Protein AF-0000000069114356 (afdb_homodimer)

Radius of gyration: 27.96 Å; Cα contacts (8 Å, |Δi|>4): 1238; chains: 2; bounding box: 83×77×118 Å

Nearest PDB structures (foldseek):
  6ns7-assembly1_A  TM=8.466E-01  e=5.316E-19  Mus musculus
  6kmt-assembly4_D  TM=8.496E-01  e=3.481E-18  Mus musculus
  6ns7-assembly3_C  TM=8.625E-01  e=9.482E-18  Mus musculus
  6nry-assembly1_A  TM=8.271E-01  e=1.470E-17  Homo sapiens
  7wr1-assembly1_A  TM=8.437E-01  e=2.750E-17  Homo sapiens

Secondary structure (DSSP, 8-state):
--------------------HHHHHHHHHHHHHTTB-----SS-EEEEEEE----SSSPPP-TTHHHHHHHHHHHHHHTTEEEEEEES--HHHHHHHHHHHHT-THHHHSS-EEEEEES-EEETTEEE-TTS-EEEIIIIIGGGGSTTT-GGGTT--EEEEEES------SS--------S----S-SSB-S----THHHHHHHHTSSEEEEESS-TT---BEETTTEEHHHHHHHHHHHHHTTTS-HHHHHHHHHHHHHH-----SSS----------EE---SB--SS---SS---------/--------------------HHHHHHHHHHHHHTTB-----SS-EEEEEEE----SSSPPP-TTHHHHHHHHHHHHHHTTEEEEEEES--HHHHHHHHHHHHT-THHHHSSEEEEEEES-EEETTEEE-TTS-EEEIIIIIGGGGSTTT-GGGTT--EEEEEES------SS--------S------SSB-S---STHHHHHHHHTSSEEEEESS-TT-PPBEETTTEEHHHHHHHHHHHHHTTTS-HHHHHHHHHHHHHH-----SSS----------EE---SB--SS----S---------

Foldseek 3Di:
DPPPPDPPDPPPPPPPCPPCPVVVVVCCVVVQVVQEFDQPFAQREEEEEEAEAAADPPPHGQFQSVLLRVLVQVLSVVLRYHYHYHYQFAPVRVLVVLLVVLPDCVLLRHQEYEYEYHAEADAAQWGGGSHRDTDNCVPRRLQSNFCVNRVSCQPGAYEYHYEYFHAAPPVDDPPPPPCPPPPPPPCVVVPDDPDDPVVVSVVSRAANYKYKFFADHHGGFDADNHNGGLLSVLLSVLCVVPLAPAFDVVSLVVSQVRQQPDFPPDPDDDDGPRGGMDMDHNYRHTYRSNHPPPPDPPPPPPDD/DPPPPPPPDPPPPPPPPPPPPVVVVVCCVVVQVVQEFDQPFQQREEEEEEAEAAADPVPHGQFQSVLLRVLVQVLSVVLRYHYHYHYQFAPVRVLVVLLVVLPDCVLLRHQEYEYEYHAEADAAQWGGGSHRDTDRCVPRRLQSNFCVNRVSCQVGAYEYHYEYFHAAPPVDDPPPPPPPPPPPPPCVVPPDDDDDPVVVSVVSRAANYKYKFFADHHGGFDADNHNGGLLSVLLSVLCVVPLAPAFDVVSLVVSQVRQQPDFPPDPDDDDGPRGGMDMDHRYRHTYRSRHNPPPDPPPPPPDD

Structure (mmCIF, N/CA/C/O backbone):
data_AF-0000000069114356-model_v1
#
loop_
_entity.id
_entity.type
_entity.pdbx_description
1 polymer 'Uncharacterized protein'
#
loop_
_atom_site.group_PDB
_atom_site.id
_atom_site.type_symbol
_atom_site.label_atom_id
_atom_site.label_alt_id
_atom_site.label_comp_id
_atom_site.label_asym_id
_atom_site.label_entity_id
_atom_site.label_seq_id
_atom_site.pdbx_PDB_ins_code
_atom_site.Cartn_x
_atom_site.Cartn_y
_atom_site.Cartn_z
_atom_site.occupancy
_atom_site.B_iso_or_equiv
_atom_site.auth_seq_id
_atom_site.auth_comp_id
_atom_site.auth_asym_id
_atom_site.auth_atom_id
_atom_site.pdbx_PDB_model_num
ATOM 1 N N . ARG A 1 1 ? 3.215 -4.441 87.75 1 21.94 1 ARG A N 1
ATOM 2 C CA . ARG A 1 1 ? 2.262 -5.109 86.875 1 21.94 1 ARG A CA 1
ATOM 3 C C . ARG A 1 1 ? 2.662 -4.945 85.438 1 21.94 1 ARG A C 1
ATOM 5 O O . ARG A 1 1 ? 2.629 -3.836 84.875 1 21.94 1 ARG A O 1
ATOM 12 N N . GLU A 1 2 ? 3.693 -5.637 85.062 1 24.58 2 GLU A N 1
ATOM 13 C CA . GLU A 1 2 ? 4.57 -5.609 83.875 1 24.58 2 GLU A CA 1
ATOM 14 C C . GLU A 1 2 ? 3.832 -6.074 82.625 1 24.58 2 GLU A C 1
ATOM 16 O O . GLU A 1 2 ? 3.361 -7.211 82.562 1 24.58 2 GLU A O 1
ATOM 21 N N . THR A 1 3 ? 2.949 -5.203 82.125 1 28.52 3 THR A N 1
ATOM 22 C CA . THR A 1 3 ? 2.004 -5.469 81.062 1 28.52 3 THR A CA 1
ATOM 23 C C . THR A 1 3 ? 2.729 -5.988 79.812 1 28.52 3 THR A C 1
ATOM 25 O O . THR A 1 3 ? 3.549 -5.281 79.25 1 28.52 3 THR A O 1
ATOM 28 N N . SER A 1 4 ? 3.049 -7.219 79.875 1 27.45 4 SER A N 1
ATOM 29 C CA . SER A 1 4 ? 3.748 -7.988 78.875 1 27.45 4 SER A CA 1
ATOM 30 C C . SER A 1 4 ? 3.004 -7.945 77.5 1 27.45 4 SER A C 1
ATOM 32 O O . SER A 1 4 ? 1.828 -8.305 77.438 1 27.45 4 SER A O 1
ATOM 34 N N . TYR A 1 5 ? 3.178 -6.859 76.812 1 30.27 5 TYR A N 1
ATOM 35 C CA . TYR A 1 5 ? 2.465 -6.688 75.562 1 30.27 5 TYR A CA 1
ATOM 36 C C . TYR A 1 5 ? 2.67 -7.891 74.625 1 30.27 5 TYR A C 1
ATOM 38 O O . TYR A 1 5 ? 3.773 -8.43 74.562 1 30.27 5 TYR A O 1
ATOM 46 N N . PRO A 1 6 ? 1.612 -8.648 74.438 1 27.78 6 PRO A N 1
ATOM 47 C CA . PRO A 1 6 ? 1.66 -9.891 73.688 1 27.78 6 PRO A CA 1
ATOM 48 C C . PRO A 1 6 ? 2.303 -9.719 72.312 1 27.78 6 PRO A C 1
ATOM 50 O O . PRO A 1 6 ? 2.252 -8.625 71.75 1 27.78 6 PRO A O 1
ATOM 53 N N . VAL A 1 7 ? 3.381 -10.43 72.062 1 27.83 7 VAL A N 1
ATOM 54 C CA . VAL A 1 7 ? 4.215 -10.602 70.938 1 27.83 7 VAL A CA 1
ATOM 55 C C . VAL A 1 7 ? 3.35 -11.031 69.75 1 27.83 7 VAL A C 1
ATOM 57 O O . VAL A 1 7 ? 2.742 -12.102 69.75 1 27.83 7 VAL A O 1
ATOM 60 N N . GLN A 1 8 ? 2.385 -10.219 69.375 1 25.33 8 GLN A N 1
ATOM 61 C CA . GLN A 1 8 ? 1.584 -10.758 68.25 1 25.33 8 GLN A CA 1
ATOM 62 C C . GLN A 1 8 ? 2.471 -11.242 67.125 1 25.33 8 GLN A C 1
ATOM 64 O O . GLN A 1 8 ? 3.443 -10.578 66.75 1 25.33 8 GLN A O 1
ATOM 69 N N . SER A 1 9 ? 2.529 -12.523 66.938 1 26.41 9 SER A N 1
ATOM 70 C CA . SER A 1 9 ? 3.281 -13.234 65.938 1 26.41 9 SER A CA 1
ATOM 71 C C . SER A 1 9 ? 2.986 -12.672 64.562 1 26.41 9 SER A C 1
ATOM 73 O O . SER A 1 9 ? 1.824 -12.469 64.188 1 26.41 9 SER A O 1
ATOM 75 N N . PRO A 1 10 ? 3.891 -11.898 64.062 1 26.88 10 PRO A N 1
ATOM 76 C CA . PRO A 1 10 ? 3.629 -11.281 62.75 1 26.88 10 PRO A CA 1
ATOM 77 C C . PRO A 1 10 ? 3.193 -12.289 61.688 1 26.88 10 PRO A C 1
ATOM 79 O O . PRO A 1 10 ? 3.777 -13.375 61.594 1 26.88 10 PRO A O 1
ATOM 82 N N . VAL A 1 11 ? 1.89 -12.555 61.594 1 26.8 11 VAL A N 1
ATOM 83 C CA . VAL A 1 11 ? 1.287 -13.383 60.562 1 26.8 11 VAL A CA 1
ATOM 84 C C . VAL A 1 11 ? 1.94 -13.086 59.219 1 26.8 11 VAL A C 1
ATOM 86 O O . VAL A 1 11 ? 1.923 -11.945 58.75 1 26.8 11 VAL A O 1
ATOM 89 N N . ASN A 1 12 ? 3.049 -13.711 58.969 1 24.38 12 ASN A N 1
ATOM 90 C CA . ASN A 1 12 ? 3.746 -13.719 57.688 1 24.38 12 ASN A CA 1
ATOM 91 C C . ASN A 1 12 ? 2.809 -14.094 56.531 1 24.38 12 ASN A C 1
ATOM 93 O O . ASN A 1 12 ? 2.596 -15.281 56.281 1 24.38 12 ASN A O 1
ATOM 97 N N . GLU A 1 13 ? 1.57 -13.617 56.5 1 24.41 13 GLU A N 1
ATOM 98 C CA . GLU A 1 13 ? 0.774 -14.023 55.344 1 24.41 13 GLU A CA 1
ATOM 99 C C . GLU A 1 13 ? 1.511 -13.742 54.031 1 24.41 13 GLU A C 1
ATOM 101 O O . GLU A 1 13 ? 1.805 -12.586 53.719 1 24.41 13 GLU A O 1
ATOM 106 N N . SER A 1 14 ? 2.363 -14.656 53.688 1 25.27 14 SER A N 1
ATOM 107 C CA . SER A 1 14 ? 2.924 -14.742 52.344 1 25.27 14 SER A CA 1
ATOM 108 C C . SER A 1 14 ? 1.834 -14.648 51.281 1 25.27 14 SER A C 1
ATOM 110 O O . SER A 1 14 ? 1.08 -15.602 51.062 1 25.27 14 SER A O 1
ATOM 112 N N . ARG A 1 15 ? 1.072 -13.578 51.188 1 23.86 15 ARG A N 1
ATOM 113 C CA . ARG A 1 15 ? 0.195 -13.453 50.031 1 23.86 15 ARG A CA 1
ATOM 114 C C . ARG A 1 15 ? 0.95 -13.742 48.719 1 23.86 15 ARG A C 1
ATOM 116 O O . ARG A 1 15 ? 1.909 -13.039 48.375 1 23.86 15 ARG A O 1
ATOM 123 N N . SER A 1 16 ? 1.073 -15.031 48.438 1 23.88 16 SER A N 1
ATOM 124 C CA . SER A 1 16 ? 1.504 -15.516 47.125 1 23.88 16 SER A CA 1
ATOM 125 C C . SER A 1 16 ? 0.777 -14.789 46 1 23.88 16 SER A C 1
ATOM 127 O O . SER A 1 16 ? -0.445 -14.891 45.875 1 23.88 16 SER A O 1
ATOM 129 N N . TYR A 1 17 ? 1.068 -13.586 45.75 1 23.66 17 TYR A N 1
ATOM 130 C CA . TYR A 1 17 ? 0.595 -12.891 44.562 1 23.66 17 TYR A CA 1
ATOM 131 C C . TYR A 1 17 ? 0.858 -13.711 43.312 1 23.66 17 TYR A C 1
ATOM 133 O O . TYR A 1 17 ? 1.981 -13.742 42.812 1 23.66 17 TYR A O 1
ATOM 141 N N . SER A 1 18 ? 0.394 -14.953 43.312 1 25.86 18 SER A N 1
ATOM 142 C CA . SER A 1 18 ? 0.299 -15.609 42.031 1 25.86 18 SER A CA 1
ATOM 143 C C . SER A 1 18 ? -0.449 -14.734 41.031 1 25.86 18 SER A C 1
ATOM 145 O O . SER A 1 18 ? -1.682 -14.719 41 1 25.86 18 SER A O 1
ATOM 147 N N . VAL A 1 19 ? -0.04 -13.531 40.844 1 27.42 19 VAL A N 1
ATOM 148 C CA . VAL A 1 19 ? -0.571 -12.719 39.75 1 27.42 19 VAL A CA 1
ATOM 149 C C . VAL A 1 19 ? -0.703 -13.578 38.5 1 27.42 19 VAL A C 1
ATOM 151 O O . VAL A 1 19 ? 0.243 -14.258 38.094 1 27.42 19 VAL A O 1
ATOM 154 N N . GLU A 1 20 ? -1.954 -13.898 38.188 1 28.09 20 GLU A N 1
ATOM 155 C CA . GLU A 1 20 ? -2.477 -14.578 37 1 28.09 20 GLU A CA 1
ATOM 156 C C . GLU A 1 20 ? -1.802 -14.07 35.719 1 28.09 20 GLU A C 1
ATOM 158 O O . GLU A 1 20 ? -2.26 -13.102 35.094 1 28.09 20 GLU A O 1
ATOM 163 N N . LEU A 1 21 ? -0.527 -14.023 35.625 1 28.98 21 LEU A N 1
ATOM 164 C CA . LEU A 1 21 ? 0.286 -13.969 34.406 1 28.98 21 LEU A CA 1
ATOM 165 C C . LEU A 1 21 ? -0.319 -14.836 33.312 1 28.98 21 LEU A C 1
ATOM 167 O O . LEU A 1 21 ? -0.118 -14.57 32.125 1 28.98 21 LEU A O 1
ATOM 171 N N . ASP A 1 22 ? -1.008 -15.859 33.688 1 32.91 22 ASP A N 1
ATOM 172 C CA . ASP A 1 22 ? -1.534 -16.812 32.719 1 32.91 22 ASP A CA 1
ATOM 173 C C . ASP A 1 22 ? -2.639 -16.172 31.859 1 32.91 22 ASP A C 1
ATOM 175 O O . ASP A 1 22 ? -2.73 -16.422 30.656 1 32.91 22 ASP A O 1
ATOM 179 N N . SER A 1 23 ? -3.514 -15.422 32.5 1 35.59 23 SER A N 1
ATOM 180 C CA . SER A 1 23 ? -4.656 -14.883 31.781 1 35.59 23 SER A CA 1
ATOM 181 C C . SER A 1 23 ? -4.234 -13.742 30.859 1 35.59 23 SER A C 1
ATOM 183 O O . SER A 1 23 ? -4.824 -13.555 29.781 1 35.59 23 SER A O 1
ATOM 185 N N . MET A 1 24 ? -3.324 -12.914 31.266 1 32.06 24 MET A N 1
ATOM 186 C CA . MET A 1 24 ? -2.863 -11.867 30.359 1 32.06 24 MET A CA 1
ATOM 187 C C . MET A 1 24 ? -2.094 -12.469 29.188 1 32.06 24 MET A C 1
ATOM 189 O O . MET A 1 24 ? -2.066 -11.891 28.094 1 32.06 24 MET A O 1
ATOM 193 N N . SER A 1 25 ? -1.3 -13.5 29.422 1 35.72 25 SER A N 1
ATOM 194 C CA . SER A 1 25 ? -0.622 -14.195 28.328 1 35.72 25 SER A CA 1
ATOM 195 C C . SER A 1 25 ? -1.622 -14.867 27.391 1 35.72 25 SER A C 1
ATOM 197 O O . SER A 1 25 ? -1.354 -15.023 26.203 1 35.72 25 SER A O 1
ATOM 199 N N . SER A 1 26 ? -2.66 -15.383 27.922 1 35.59 26 SER A N 1
ATOM 200 C CA . SER A 1 26 ? -3.664 -16.062 27.125 1 35.59 26 SER A CA 1
ATOM 201 C C . SER A 1 26 ? -4.469 -15.07 26.281 1 35.59 26 SER A C 1
ATOM 203 O O . SER A 1 26 ? -4.816 -15.359 25.141 1 35.59 26 SER A O 1
ATOM 205 N N . LYS A 1 27 ? -4.969 -14.047 26.859 1 33.59 27 LYS A N 1
ATOM 206 C CA . LYS A 1 27 ? -5.707 -13.055 26.078 1 33.59 27 LYS A CA 1
ATOM 207 C C . LYS A 1 27 ? -4.816 -12.422 25.016 1 33.59 27 LYS A C 1
ATOM 209 O O . LYS A 1 27 ? -5.273 -12.156 23.891 1 33.59 27 LYS A O 1
ATOM 214 N N . TYR A 1 28 ? -3.564 -12.102 25.359 1 37.62 28 TYR A N 1
ATOM 215 C CA . TYR A 1 28 ? -2.611 -11.672 24.344 1 37.62 28 TYR A CA 1
ATOM 216 C C . TYR A 1 28 ? -2.357 -12.781 23.328 1 37.62 28 TYR A C 1
ATOM 218 O O . TYR A 1 28 ? -2.176 -12.516 22.141 1 37.62 28 TYR A O 1
ATOM 226 N N . SER A 1 29 ? -2.365 -14.055 23.797 1 39.38 29 SER A N 1
ATOM 227 C CA . SER A 1 29 ? -2.172 -15.188 22.891 1 39.38 29 SER A CA 1
ATOM 228 C C . SER A 1 29 ? -3.385 -15.398 21.984 1 39.38 29 SER A C 1
ATOM 230 O O . SER A 1 29 ? -3.238 -15.609 20.781 1 39.38 29 SER A O 1
ATOM 232 N N . LEU A 1 30 ? -4.535 -15.461 22.516 1 38.94 30 LEU A N 1
ATOM 233 C CA . LEU A 1 30 ? -5.754 -15.703 21.75 1 38.94 30 LEU A CA 1
ATOM 234 C C . LEU A 1 30 ? -6.086 -14.508 20.859 1 38.94 30 LEU A C 1
ATOM 236 O O . LEU A 1 30 ? -6.531 -14.68 19.719 1 38.94 30 LEU A O 1
ATOM 240 N N . GLN A 1 31 ? -6.172 -13.289 21.375 1 41.69 31 GLN A N 1
ATOM 241 C CA . GLN A 1 31 ? -6.359 -12.078 20.594 1 41.69 31 GLN A CA 1
ATOM 242 C C . GLN A 1 31 ? -5.34 -11.992 19.453 1 41.69 31 GLN A C 1
ATOM 244 O O . GLN A 1 31 ? -5.656 -11.523 18.359 1 41.69 31 GLN A O 1
ATOM 249 N N . SER A 1 32 ? -4.117 -12.602 19.797 1 49.25 32 SER A N 1
ATOM 250 C CA . SER A 1 32 ? -2.994 -12.633 18.875 1 49.25 32 SER A CA 1
ATOM 251 C C . SER A 1 32 ? -3.262 -13.586 17.719 1 49.25 32 SER A C 1
ATOM 253 O O . SER A 1 32 ? -2.936 -13.289 16.562 1 49.25 32 SER A O 1
ATOM 255 N N . ILE A 1 33 ? -3.918 -14.781 18.094 1 44.41 33 ILE A N 1
ATOM 256 C CA . ILE A 1 33 ? -4.188 -15.766 17.047 1 44.41 33 ILE A CA 1
ATOM 257 C C . ILE A 1 33 ? -5.281 -15.242 16.109 1 44.41 33 ILE A C 1
ATOM 259 O O . ILE A 1 33 ? -5.215 -15.438 14.898 1 44.41 33 ILE A O 1
ATOM 263 N N . GLU A 1 34 ? -6.262 -14.547 16.656 1 54.34 34 GLU A N 1
ATOM 264 C CA . GLU A 1 34 ? -7.371 -14.039 15.867 1 54.34 34 GLU A CA 1
ATOM 265 C C . GLU A 1 34 ? -6.918 -12.914 14.945 1 54.34 34 GLU A C 1
ATOM 267 O O . GLU A 1 34 ? -7.578 -12.617 13.945 1 54.34 34 GLU A O 1
ATOM 272 N N . GLN A 1 35 ? -5.672 -12.664 15.031 1 80.38 35 GLN A N 1
ATOM 273 C CA . GLN A 1 35 ? -5.234 -11.508 14.258 1 80.38 35 GLN A CA 1
ATOM 274 C C . GLN A 1 35 ? -4.25 -11.906 13.164 1 80.38 35 GLN A C 1
ATOM 276 O O . GLN A 1 35 ? -3.562 -11.055 12.602 1 80.38 35 GLN A O 1
ATOM 281 N N . ARG A 1 36 ? -4.406 -13.453 12.969 1 90.5 36 ARG A N 1
ATOM 282 C CA . ARG A 1 36 ? -3.518 -13.922 11.906 1 90.5 36 ARG A CA 1
ATOM 283 C C . ARG A 1 36 ? -4.266 -14.805 10.914 1 90.5 36 ARG A C 1
ATOM 285 O O . ARG A 1 36 ? -5.223 -15.492 11.289 1 90.5 36 ARG A O 1
ATOM 292 N N . TYR A 1 37 ? -3.863 -14.836 9.695 1 95 37 TYR A N 1
ATOM 293 C CA . TYR A 1 37 ? -4.41 -15.75 8.703 1 95 37 TYR A CA 1
ATOM 294 C C . TYR A 1 37 ? -4.031 -17.188 9.023 1 95 37 TYR A C 1
ATOM 296 O O . TYR A 1 37 ? -2.93 -17.453 9.516 1 95 37 TYR A O 1
ATOM 304 N N . THR A 1 38 ? -4.977 -18.125 8.742 1 91.75 38 THR A N 1
ATOM 305 C CA . THR A 1 38 ? -4.676 -19.547 8.859 1 91.75 38 THR A CA 1
ATOM 306 C C . THR A 1 38 ? -3.715 -19.984 7.758 1 91.75 38 THR A C 1
ATOM 308 O O . THR A 1 38 ? -3.896 -19.641 6.59 1 91.75 38 THR A O 1
ATOM 311 N N . MET A 1 39 ? -2.672 -20.688 8.133 1 93.25 39 MET A N 1
ATOM 312 C CA . MET A 1 39 ? -1.681 -21.219 7.203 1 93.25 39 MET A CA 1
ATOM 313 C C . MET A 1 39 ? -1.298 -22.641 7.57 1 93.25 39 MET A C 1
ATOM 315 O O . MET A 1 39 ? -0.114 -22.984 7.625 1 93.25 39 MET A O 1
ATOM 319 N N . ASN A 1 40 ? -2.287 -23.5 7.711 1 90.12 40 ASN A N 1
ATOM 320 C CA . ASN A 1 40 ? -2.053 -24.844 8.227 1 90.12 40 ASN A CA 1
ATOM 321 C C . ASN A 1 40 ? -2.25 -25.906 7.148 1 90.12 40 ASN A C 1
ATOM 323 O O . ASN A 1 40 ? -2.01 -27.094 7.383 1 90.12 40 ASN A O 1
ATOM 327 N N . SER A 1 41 ? -2.584 -25.516 6.051 1 92.44 41 SER A N 1
ATOM 328 C CA . SER A 1 41 ? -2.811 -26.484 4.98 1 92.44 41 SER A CA 1
ATOM 329 C C . SER A 1 41 ? -1.492 -27.016 4.422 1 92.44 41 SER A C 1
ATOM 331 O O . SER A 1 41 ? -0.434 -26.422 4.66 1 92.44 41 SER A O 1
ATOM 333 N N . TYR A 1 42 ? -1.604 -28.25 3.803 1 91.06 42 TYR A N 1
ATOM 334 C CA . TYR A 1 42 ? -0.51 -28.781 3.006 1 91.06 42 TYR A CA 1
ATOM 335 C C . TYR A 1 42 ? -1.007 -29.25 1.639 1 91.06 42 TYR A C 1
ATOM 337 O O . TYR A 1 42 ? -1.852 -30.141 1.546 1 91.06 42 TYR A O 1
ATOM 345 N N . PRO A 1 43 ? -0.553 -28.594 0.592 1 95.06 43 PRO A N 1
ATOM 346 C CA . PRO A 1 43 ? 0.373 -27.453 0.532 1 95.06 43 PRO A CA 1
ATOM 347 C C . PRO A 1 43 ? -0.175 -26.203 1.222 1 95.06 43 PRO A C 1
ATOM 349 O O . PRO A 1 43 ? -1.393 -26.047 1.332 1 95.06 43 PRO A O 1
ATOM 352 N N . ARG A 1 44 ? 0.752 -25.391 1.641 1 95.12 44 ARG A N 1
ATOM 353 C CA . ARG A 1 44 ? 0.386 -24.188 2.383 1 95.12 44 ARG A CA 1
ATOM 354 C C . ARG A 1 44 ? -0.313 -23.172 1.479 1 95.12 44 ARG A C 1
ATOM 356 O O . ARG A 1 44 ? -1.262 -22.516 1.899 1 95.12 44 ARG A O 1
ATOM 363 N N . GLY A 1 45 ? 0.181 -23.016 0.304 1 96.94 45 GLY A N 1
ATOM 364 C CA . GLY A 1 45 ? -0.346 -22.094 -0.69 1 96.94 45 GLY A CA 1
ATOM 365 C C . GLY A 1 45 ? -0.094 -22.547 -2.115 1 96.94 45 GLY A C 1
ATOM 366 O O . GLY A 1 45 ? 0.511 -23.594 -2.342 1 96.94 45 GLY A O 1
ATOM 367 N N . ALA A 1 46 ? -0.676 -21.891 -3.004 1 98.25 46 ALA A N 1
ATOM 368 C CA . ALA A 1 46 ? -0.447 -22.109 -4.43 1 98.25 46 ALA A CA 1
ATOM 369 C C . ALA A 1 46 ? 0.108 -20.859 -5.098 1 98.25 46 ALA A C 1
ATOM 371 O O . ALA A 1 46 ? -0.348 -19.75 -4.816 1 98.25 46 ALA A O 1
ATOM 372 N N . ALA A 1 47 ? 1.144 -21.031 -5.922 1 98.44 47 ALA A N 1
ATOM 373 C CA . ALA A 1 47 ? 1.794 -19.922 -6.598 1 98.44 47 ALA A CA 1
ATOM 374 C C . ALA A 1 47 ? 1.802 -20.125 -8.109 1 98.44 47 ALA A C 1
ATOM 376 O O . ALA A 1 47 ? 2.115 -21.219 -8.594 1 98.44 47 ALA A O 1
ATOM 377 N N . LEU A 1 48 ? 1.389 -19.125 -8.82 1 98.69 48 LEU A N 1
ATOM 378 C CA . LEU A 1 48 ? 1.546 -19.031 -10.273 1 98.69 48 LEU A CA 1
ATOM 379 C C . LEU A 1 48 ? 2.572 -17.969 -10.648 1 98.69 48 LEU A C 1
ATOM 381 O O . LEU A 1 48 ? 2.418 -16.797 -10.297 1 98.69 48 LEU A O 1
ATOM 385 N N . ILE A 1 49 ? 3.643 -18.391 -11.297 1 98.38 49 ILE A N 1
ATOM 386 C CA . ILE A 1 49 ? 4.688 -17.484 -11.742 1 98.38 49 ILE A CA 1
ATOM 387 C C . ILE A 1 49 ? 4.676 -17.391 -13.273 1 98.38 49 ILE A C 1
ATOM 389 O O . ILE A 1 49 ? 4.832 -18.406 -13.961 1 98.38 49 ILE A O 1
ATOM 393 N N . ILE A 1 50 ? 4.438 -16.219 -13.781 1 97.75 50 ILE A N 1
ATOM 394 C CA . ILE A 1 50 ? 4.5 -15.945 -15.211 1 97.75 50 ILE A CA 1
ATOM 395 C C . ILE A 1 50 ? 5.703 -15.047 -15.516 1 97.75 50 ILE A C 1
ATOM 397 O O . ILE A 1 50 ? 5.781 -13.914 -15.031 1 97.75 50 ILE A O 1
ATOM 401 N N . SER A 1 51 ? 6.613 -15.547 -16.281 1 95.69 51 SER A N 1
ATOM 402 C CA . SER A 1 51 ? 7.84 -14.82 -16.578 1 95.69 51 SER A CA 1
ATOM 403 C C . SER A 1 51 ? 8.008 -14.633 -18.094 1 95.69 51 SER A C 1
ATOM 405 O O . SER A 1 51 ? 8.211 -15.602 -18.828 1 95.69 51 SER A O 1
ATOM 407 N N . ASN A 1 52 ? 7.941 -13.383 -18.5 1 92.56 52 ASN A N 1
ATOM 408 C CA . ASN A 1 52 ? 8.133 -13.07 -19.922 1 92.56 52 ASN A CA 1
ATOM 409 C C . ASN A 1 52 ? 9.562 -12.602 -20.203 1 92.56 52 ASN A C 1
ATOM 411 O O . ASN A 1 52 ? 10.031 -11.633 -19.609 1 92.56 52 ASN A O 1
ATOM 415 N N . LYS A 1 53 ? 10.234 -13.266 -21.047 1 89.75 53 LYS A N 1
ATOM 416 C CA . LYS A 1 53 ? 11.602 -12.922 -21.422 1 89.75 53 LYS A CA 1
ATOM 417 C C . LYS A 1 53 ? 11.672 -12.43 -22.859 1 89.75 53 LYS A C 1
ATOM 419 O O . LYS A 1 53 ? 12.32 -11.422 -23.141 1 89.75 53 LYS A O 1
ATOM 424 N N . ARG A 1 54 ? 11.055 -13.164 -23.766 1 90 54 ARG A N 1
ATOM 425 C CA . ARG A 1 54 ? 11.125 -12.867 -25.188 1 90 54 ARG A CA 1
ATOM 426 C C . ARG A 1 54 ? 9.867 -12.164 -25.672 1 90 54 ARG A C 1
ATOM 428 O O . ARG A 1 54 ? 8.758 -12.68 -25.516 1 90 54 ARG A O 1
ATOM 435 N N . PHE A 1 55 ? 10.07 -11.023 -26.281 1 87.88 55 PHE A N 1
ATOM 436 C CA . PHE A 1 55 ? 8.945 -10.234 -26.781 1 87.88 55 PHE A CA 1
ATOM 437 C C . PHE A 1 55 ? 8.945 -10.18 -28.297 1 87.88 55 PHE A C 1
ATOM 439 O O . PHE A 1 55 ? 10 -10.312 -28.922 1 87.88 55 PHE A O 1
ATOM 446 N N . GLU A 1 56 ? 7.773 -10.32 -28.906 1 83.81 56 GLU A N 1
ATOM 447 C CA . GLU A 1 56 ? 7.613 -10.367 -30.359 1 83.81 56 GLU A CA 1
ATOM 448 C C . GLU A 1 56 ? 8.125 -9.094 -31.016 1 83.81 56 GLU A C 1
ATOM 450 O O . GLU A 1 56 ? 8.695 -9.133 -32.094 1 83.81 56 GLU A O 1
ATOM 455 N N . ASN A 1 57 ? 7.707 -8.031 -30.562 1 66.88 57 ASN A N 1
ATOM 456 C CA . ASN A 1 57 ? 8.094 -6.781 -31.203 1 66.88 57 ASN A CA 1
ATOM 457 C C . ASN A 1 57 ? 9.328 -6.168 -30.547 1 66.88 57 ASN A C 1
ATOM 459 O O . ASN A 1 57 ? 9.891 -6.742 -29.609 1 66.88 57 ASN A O 1
ATOM 463 N N . ASP A 1 58 ? 10.031 -5.254 -31.203 1 56.16 58 ASP A N 1
ATOM 464 C CA . ASP A 1 58 ? 11.266 -4.555 -30.859 1 56.16 58 ASP A CA 1
ATOM 465 C C . ASP A 1 58 ? 11.352 -4.309 -29.359 1 56.16 58 ASP A C 1
ATOM 467 O O . ASP A 1 58 ? 12.148 -3.482 -28.906 1 56.16 58 ASP A O 1
ATOM 471 N N . HIS A 1 59 ? 10.477 -5.062 -28.703 1 62.09 59 HIS A N 1
ATOM 472 C CA . HIS A 1 59 ? 10.68 -4.859 -27.281 1 62.09 59 HIS A CA 1
ATOM 473 C C . HIS A 1 59 ? 11.859 -5.68 -26.766 1 62.09 59 HIS A C 1
ATOM 475 O O . HIS A 1 59 ? 12.039 -6.832 -27.172 1 62.09 59 HIS A O 1
ATOM 481 N N . ARG A 1 60 ? 12.633 -5.043 -26.141 1 64.69 60 ARG A N 1
ATOM 482 C CA . ARG A 1 60 ? 13.906 -5.586 -25.672 1 64.69 60 ARG A CA 1
ATOM 483 C C . ARG A 1 60 ? 13.68 -6.793 -24.766 1 64.69 60 ARG A C 1
ATOM 485 O O . ARG A 1 60 ? 12.727 -6.82 -23.984 1 64.69 60 ARG A O 1
ATOM 492 N N . GLU A 1 61 ? 14.328 -7.75 -25.047 1 79.56 61 GLU A N 1
ATOM 493 C CA . GLU A 1 61 ? 14.391 -8.93 -24.188 1 79.56 61 GLU A CA 1
ATOM 494 C C . GLU A 1 61 ? 14.695 -8.547 -22.75 1 79.56 61 GLU A C 1
ATOM 496 O O . GLU A 1 61 ? 15.258 -7.48 -22.484 1 79.56 61 GLU A O 1
ATOM 501 N N . ARG A 1 62 ? 14.18 -9.352 -21.844 1 80.94 62 ARG A N 1
ATOM 502 C CA . ARG A 1 62 ? 14.422 -9.117 -20.422 1 80.94 62 ARG A CA 1
ATOM 503 C C . ARG A 1 62 ? 15.406 -10.133 -19.859 1 80.94 62 ARG A C 1
ATOM 505 O O . ARG A 1 62 ? 15.039 -10.969 -19.031 1 80.94 62 ARG A O 1
ATOM 512 N N . PRO A 1 63 ? 16.656 -9.938 -20.266 1 79 63 PRO A N 1
ATOM 513 C CA . PRO A 1 63 ? 17.641 -10.852 -19.688 1 79 63 PRO A CA 1
ATOM 514 C C . PRO A 1 63 ? 17.672 -10.789 -18.156 1 79 63 PRO A C 1
ATOM 516 O O . PRO A 1 63 ? 17.5 -9.719 -17.578 1 79 63 PRO A O 1
ATOM 519 N N . GLY A 1 64 ? 17.891 -11.891 -17.438 1 81.62 64 GLY A N 1
ATOM 520 C CA . GLY A 1 64 ? 17.953 -11.938 -15.992 1 81.62 64 GLY A CA 1
ATOM 521 C C . GLY A 1 64 ? 16.656 -12.375 -15.336 1 81.62 64 GLY A C 1
ATOM 522 O O . GLY A 1 64 ? 16.641 -12.789 -14.18 1 81.62 64 GLY A O 1
ATOM 523 N N . THR A 1 65 ? 15.562 -12.242 -16.156 1 86.44 65 THR A N 1
ATOM 524 C CA . THR A 1 65 ? 14.266 -12.594 -15.586 1 86.44 65 THR A CA 1
ATOM 525 C C . THR A 1 65 ? 14.203 -14.086 -15.266 1 86.44 65 THR A C 1
ATOM 527 O O . THR A 1 65 ? 13.453 -14.508 -14.383 1 86.44 65 THR A O 1
ATOM 530 N N . GLU A 1 66 ? 15.031 -14.875 -16 1 90.12 66 GLU A N 1
ATOM 531 C CA . GLU A 1 66 ? 15.07 -16.312 -15.719 1 90.12 66 GLU A CA 1
ATOM 532 C C . GLU A 1 66 ? 15.57 -16.578 -14.305 1 90.12 66 GLU A C 1
ATOM 534 O O . GLU A 1 66 ? 15.102 -17.516 -13.641 1 90.12 66 GLU A O 1
ATOM 539 N N . GLN A 1 67 ? 16.5 -15.797 -13.898 1 90.44 67 GLN A N 1
ATOM 540 C CA . GLN A 1 67 ? 17.016 -15.938 -12.539 1 90.44 67 GLN A CA 1
ATOM 541 C C . GLN A 1 67 ? 15.953 -15.555 -11.516 1 90.44 67 GLN A C 1
ATOM 543 O O . GLN A 1 67 ? 15.805 -16.219 -10.484 1 90.44 67 GLN A O 1
ATOM 548 N N . ASP A 1 68 ? 15.25 -14.492 -11.789 1 92 68 ASP A N 1
ATOM 549 C CA . ASP A 1 68 ? 14.164 -14.07 -10.914 1 92 68 ASP A CA 1
ATOM 550 C C . ASP A 1 68 ? 13.109 -15.172 -10.781 1 92 68 ASP A C 1
ATOM 552 O O . ASP A 1 68 ? 12.68 -15.492 -9.672 1 92 68 ASP A O 1
ATOM 556 N N . CYS A 1 69 ? 12.789 -15.703 -11.914 1 94.88 69 CYS A N 1
ATOM 557 C CA . CYS A 1 69 ? 11.797 -16.781 -11.945 1 94.88 69 CYS A CA 1
ATOM 558 C C . CYS A 1 69 ? 12.258 -17.984 -11.141 1 94.88 69 CYS A C 1
ATOM 560 O O . CYS A 1 69 ? 11.508 -18.516 -10.328 1 94.88 69 CYS A O 1
ATOM 562 N N . ARG A 1 70 ? 13.43 -18.391 -11.344 1 95.62 70 ARG A N 1
ATOM 563 C CA . ARG A 1 70 ? 13.992 -19.547 -10.641 1 95.62 70 ARG A CA 1
ATOM 564 C C . ARG A 1 70 ? 14.023 -19.297 -9.141 1 95.62 70 ARG A C 1
ATOM 566 O O . ARG A 1 70 ? 13.648 -20.172 -8.359 1 95.62 70 ARG A O 1
ATOM 573 N N . LYS A 1 71 ? 14.461 -18.172 -8.75 1 94.94 71 LYS A N 1
ATOM 574 C CA . LYS A 1 71 ? 14.57 -17.844 -7.328 1 94.94 71 LYS A CA 1
ATOM 575 C C . LYS A 1 71 ? 13.203 -17.844 -6.656 1 94.94 71 LYS A C 1
ATOM 577 O O . LYS A 1 71 ? 13.047 -18.375 -5.551 1 94.94 71 LYS A O 1
ATOM 582 N N . LEU A 1 72 ? 12.25 -17.281 -7.328 1 96.81 72 LEU A N 1
ATOM 583 C CA . LEU A 1 72 ? 10.898 -17.266 -6.781 1 96.81 72 LEU A CA 1
ATOM 584 C C . LEU A 1 72 ? 10.32 -18.672 -6.684 1 96.81 72 LEU A C 1
ATOM 586 O O . LEU A 1 72 ? 9.68 -19.016 -5.691 1 96.81 72 LEU A O 1
ATOM 590 N N . LYS A 1 73 ? 10.555 -19.438 -7.742 1 97.62 73 LYS A N 1
ATOM 591 C CA . LYS A 1 73 ? 10.086 -20.812 -7.734 1 97.62 73 LYS A CA 1
ATOM 592 C C . LYS A 1 73 ? 10.664 -21.594 -6.551 1 97.62 73 LYS A C 1
ATOM 594 O O . LYS A 1 73 ? 9.93 -22.234 -5.805 1 97.62 73 LYS A O 1
ATOM 599 N N . LEU A 1 74 ? 11.906 -21.484 -6.371 1 96.62 74 LEU A N 1
ATOM 600 C CA . LEU A 1 74 ? 12.586 -22.203 -5.297 1 96.62 74 LEU A CA 1
ATOM 601 C C . LEU A 1 74 ? 12.094 -21.734 -3.932 1 96.62 74 LEU A C 1
ATOM 603 O O . LEU A 1 74 ? 11.852 -22.547 -3.037 1 96.62 74 LEU A O 1
ATOM 607 N N . LEU A 1 75 ? 11.945 -20.453 -3.793 1 95.75 75 LEU A N 1
ATOM 608 C CA . LEU A 1 75 ? 11.469 -19.891 -2.535 1 95.75 75 LEU A CA 1
ATOM 609 C C . LEU A 1 75 ? 10.117 -20.484 -2.152 1 95.75 75 LEU A C 1
ATOM 611 O O . LEU A 1 75 ? 9.953 -21 -1.045 1 95.75 75 LEU A O 1
ATOM 615 N N . TYR A 1 76 ? 9.18 -20.422 -3.055 1 96.94 76 TYR A N 1
ATOM 616 C CA . TYR A 1 76 ? 7.82 -20.828 -2.711 1 96.94 76 TYR A CA 1
ATOM 617 C C . TYR A 1 76 ? 7.715 -22.344 -2.578 1 96.94 76 TYR A C 1
ATOM 619 O O . TYR A 1 76 ? 6.922 -22.844 -1.779 1 96.94 76 TYR A O 1
ATOM 627 N N . GLU A 1 77 ? 8.516 -23.109 -3.291 1 96.06 77 GLU A N 1
ATOM 628 C CA . GLU A 1 77 ? 8.586 -24.547 -3.066 1 96.06 77 GLU A CA 1
ATOM 629 C C . GLU A 1 77 ? 9.094 -24.859 -1.663 1 96.06 77 GLU A C 1
ATOM 631 O O . GLU A 1 77 ? 8.539 -25.719 -0.974 1 96.06 77 GLU A O 1
ATOM 636 N N . GLU A 1 78 ? 10.094 -24.125 -1.27 1 93.75 78 GLU A N 1
ATOM 637 C CA . GLU A 1 78 ? 10.656 -24.328 0.062 1 93.75 78 GLU A CA 1
ATOM 638 C C . GLU A 1 78 ? 9.664 -23.938 1.149 1 93.75 78 GLU A C 1
ATOM 640 O O . GLU A 1 78 ? 9.664 -24.5 2.242 1 93.75 78 GLU A O 1
ATOM 645 N N . LEU A 1 79 ? 8.852 -23.016 0.871 1 93.69 79 LEU A N 1
ATOM 646 C CA . LEU A 1 79 ? 7.836 -22.578 1.819 1 93.69 79 LEU A CA 1
ATOM 647 C C . LEU A 1 79 ? 6.648 -23.531 1.825 1 93.69 79 LEU A C 1
ATOM 649 O O . LEU A 1 79 ? 5.68 -23.328 2.562 1 93.69 79 LEU A O 1
ATOM 653 N N . GLY A 1 80 ? 6.645 -24.547 0.982 1 94.5 80 GLY A N 1
ATOM 654 C CA . GLY A 1 80 ? 5.613 -25.578 0.973 1 94.5 80 GLY A CA 1
ATOM 655 C C . GLY A 1 80 ? 4.453 -25.25 0.054 1 94.5 80 GLY A C 1
ATOM 656 O O . GLY A 1 80 ? 3.326 -25.688 0.284 1 94.5 80 GLY A O 1
ATOM 657 N N . PHE A 1 81 ? 4.719 -24.438 -0.999 1 96.81 81 PHE A N 1
ATOM 658 C CA . PHE A 1 81 ? 3.674 -24.062 -1.949 1 96.81 81 PHE A CA 1
ATOM 659 C C . PHE A 1 81 ? 3.654 -25.031 -3.129 1 96.81 81 PHE A C 1
ATOM 661 O O . PHE A 1 81 ? 4.668 -25.656 -3.439 1 96.81 81 PHE A O 1
ATOM 668 N N . HIS A 1 82 ? 2.459 -25.203 -3.691 1 97.62 82 HIS A N 1
ATOM 669 C CA . HIS A 1 82 ? 2.348 -25.719 -5.051 1 97.62 82 HIS A CA 1
ATOM 670 C C . HIS A 1 82 ? 2.67 -24.641 -6.078 1 97.62 82 HIS A C 1
ATOM 672 O O . HIS A 1 82 ? 1.962 -23.625 -6.172 1 97.62 82 HIS A O 1
ATOM 678 N N . VAL A 1 83 ? 3.732 -24.922 -6.902 1 98.31 83 VAL A N 1
ATOM 679 C CA . VAL A 1 83 ? 4.211 -23.844 -7.762 1 98.31 83 VAL A CA 1
ATOM 680 C C . VAL A 1 83 ? 4.012 -24.219 -9.227 1 98.31 83 VAL A C 1
ATOM 682 O O . VAL A 1 83 ? 4.375 -25.328 -9.641 1 98.31 83 VAL A O 1
ATOM 685 N N . SER A 1 84 ? 3.389 -23.312 -9.984 1 98.25 84 SER A N 1
ATOM 686 C CA . SER A 1 84 ? 3.268 -23.422 -11.438 1 98.25 84 SER A CA 1
ATOM 687 C C . SER A 1 84 ? 3.996 -22.266 -12.125 1 98.25 84 SER A C 1
ATOM 689 O O . SER A 1 84 ? 3.896 -21.109 -11.703 1 98.25 84 SER A O 1
ATOM 691 N N . VAL A 1 85 ? 4.758 -22.625 -13.18 1 98.44 85 VAL A N 1
ATOM 692 C CA . VAL A 1 85 ? 5.516 -21.625 -13.906 1 98.44 85 VAL A CA 1
ATOM 693 C C . VAL A 1 85 ? 5.09 -21.609 -15.375 1 98.44 85 VAL A C 1
ATOM 695 O O . VAL A 1 85 ? 4.934 -22.672 -15.984 1 98.44 85 VAL A O 1
ATOM 698 N N . LYS A 1 86 ? 4.797 -20.438 -15.883 1 98.19 86 LYS A N 1
ATOM 699 C CA . LYS A 1 86 ? 4.543 -20.219 -17.297 1 98.19 86 LYS A CA 1
ATOM 700 C C . LYS A 1 86 ? 5.496 -19.172 -17.875 1 98.19 86 LYS A C 1
ATOM 702 O O . LYS A 1 86 ? 5.852 -18.203 -17.188 1 98.19 86 LYS A O 1
ATOM 707 N N . GLU A 1 87 ? 5.875 -19.344 -19.156 1 96.94 87 GLU A N 1
ATOM 708 C CA . GLU A 1 87 ? 6.859 -18.438 -19.734 1 96.94 87 GLU A CA 1
ATOM 709 C C . GLU A 1 87 ? 6.379 -17.891 -21.078 1 96.94 87 GLU A C 1
ATOM 711 O O . GLU A 1 87 ? 5.738 -18.594 -21.844 1 96.94 87 GLU A O 1
ATOM 716 N N . ASP A 1 88 ? 6.691 -16.625 -21.281 1 96 88 ASP A N 1
ATOM 717 C CA . ASP A 1 88 ? 6.543 -15.961 -22.562 1 96 88 ASP A CA 1
ATOM 718 C C . ASP A 1 88 ? 5.113 -16.078 -23.078 1 96 88 ASP A C 1
ATOM 720 O O . ASP A 1 88 ? 4.883 -16.641 -24.156 1 96 88 ASP A O 1
ATOM 724 N N . LEU A 1 89 ? 4.25 -15.43 -22.312 1 97.19 89 LEU A N 1
ATOM 725 C CA . LEU A 1 89 ? 2.826 -15.438 -22.625 1 97.19 89 LEU A CA 1
ATOM 726 C C . LEU A 1 89 ? 2.387 -14.094 -23.203 1 97.19 89 LEU A C 1
ATOM 728 O O . LEU A 1 89 ? 2.824 -13.047 -22.734 1 97.19 89 LEU A O 1
ATOM 732 N N . LYS A 1 90 ? 1.597 -14.148 -24.219 1 96.19 90 LYS A N 1
ATOM 733 C CA . LYS A 1 90 ? 0.923 -12.961 -24.719 1 96.19 90 LYS A CA 1
ATOM 734 C C . LYS A 1 90 ? -0.181 -12.508 -23.766 1 96.19 90 LYS A C 1
ATOM 736 O O . LYS A 1 90 ? -0.5 -13.203 -22.797 1 96.19 90 LYS A O 1
ATOM 741 N N . ARG A 1 91 ? -0.686 -11.305 -23.984 1 95.12 91 ARG A N 1
ATOM 742 C CA . ARG A 1 91 ? -1.717 -10.75 -23.109 1 95.12 91 ARG A CA 1
ATOM 743 C C . ARG A 1 91 ? -2.838 -11.758 -22.875 1 95.12 91 ARG A C 1
ATOM 745 O O . ARG A 1 91 ? -3.182 -12.062 -21.734 1 95.12 91 ARG A O 1
ATOM 752 N N . TYR A 1 92 ? -3.463 -12.258 -24.062 1 96.19 92 TYR A N 1
ATOM 753 C CA . TYR A 1 92 ? -4.613 -13.148 -23.938 1 96.19 92 TYR A CA 1
ATOM 754 C C . TYR A 1 92 ? -4.23 -14.445 -23.234 1 96.19 92 TYR A C 1
ATOM 756 O O . TYR A 1 92 ? -5.043 -15.023 -22.516 1 96.19 92 TYR A O 1
ATOM 764 N N . GLU A 1 93 ? -3.031 -14.898 -23.375 1 97.75 93 GLU A N 1
ATOM 765 C CA . GLU A 1 93 ? -2.566 -16.125 -22.734 1 97.75 93 GLU A CA 1
ATOM 766 C C . GLU A 1 93 ? -2.391 -15.922 -21.234 1 97.75 93 GLU A C 1
ATOM 768 O O . GLU A 1 93 ? -2.674 -16.828 -20.453 1 97.75 93 GLU A O 1
ATOM 773 N N . ILE A 1 94 ? -1.904 -14.75 -20.828 1 97.56 94 ILE A N 1
ATOM 774 C CA . ILE A 1 94 ? -1.761 -14.438 -19.406 1 97.56 94 ILE A CA 1
ATOM 775 C C . ILE A 1 94 ? -3.125 -14.5 -18.734 1 97.56 94 ILE A C 1
ATOM 777 O O . ILE A 1 94 ? -3.285 -15.172 -17.703 1 97.56 94 ILE A O 1
ATOM 781 N N . LEU A 1 95 ? -4.07 -13.836 -19.344 1 97.12 95 LEU A N 1
ATOM 782 C CA . LEU A 1 95 ? -5.41 -13.805 -18.781 1 97.12 95 LEU A CA 1
ATOM 783 C C . LEU A 1 95 ? -6.016 -15.203 -18.734 1 97.12 95 LEU A C 1
ATOM 785 O O . LEU A 1 95 ? -6.641 -15.586 -17.734 1 97.12 95 LEU A O 1
ATOM 789 N N . ARG A 1 96 ? -5.789 -15.961 -19.766 1 97.69 96 ARG A N 1
ATOM 790 C CA . ARG A 1 96 ? -6.293 -17.328 -19.812 1 97.69 96 ARG A CA 1
ATOM 791 C C . ARG A 1 96 ? -5.66 -18.188 -18.734 1 97.69 96 ARG A C 1
ATOM 793 O O . ARG A 1 96 ? -6.359 -18.938 -18.031 1 97.69 96 ARG A O 1
ATOM 800 N N . GLU A 1 97 ? -4.383 -18.078 -18.562 1 98.06 97 GLU A N 1
ATOM 801 C CA . GLU A 1 97 ? -3.691 -18.875 -17.547 1 98.06 97 GLU A CA 1
ATOM 802 C C . GLU A 1 97 ? -4.164 -18.484 -16.141 1 98.06 97 GLU A C 1
ATOM 804 O O . GLU A 1 97 ? -4.273 -19.359 -15.266 1 98.06 97 GLU A O 1
ATOM 809 N N . CYS A 1 98 ? -4.402 -17.203 -15.922 1 97.75 98 CYS A N 1
ATOM 810 C CA . CYS A 1 98 ? -4.953 -16.781 -14.641 1 97.75 98 CYS A CA 1
ATOM 811 C C . CYS A 1 98 ? -6.324 -17.391 -14.398 1 97.75 98 CYS A C 1
ATOM 813 O O . CYS A 1 98 ? -6.617 -17.844 -13.289 1 97.75 98 CYS A O 1
ATOM 815 N N . GLN A 1 99 ? -7.121 -17.453 -15.445 1 97.12 99 GLN A N 1
ATOM 816 C CA . GLN A 1 99 ? -8.453 -18.031 -15.32 1 97.12 99 GLN A CA 1
ATOM 817 C C . GLN A 1 99 ? -8.375 -19.531 -15.039 1 97.12 99 GLN A C 1
ATOM 819 O O . GLN A 1 99 ? -9.133 -20.062 -14.219 1 97.12 99 GLN A O 1
ATOM 824 N N . ILE A 1 100 ? -7.508 -20.203 -15.734 1 97.44 100 ILE A N 1
ATOM 825 C CA . ILE A 1 100 ? -7.301 -21.625 -15.508 1 97.44 100 ILE A CA 1
ATOM 826 C C . ILE A 1 100 ? -6.852 -21.859 -14.07 1 97.44 100 ILE A C 1
ATOM 828 O O . ILE A 1 100 ? -7.379 -22.75 -13.383 1 97.44 100 ILE A O 1
ATOM 832 N N . PHE A 1 101 ? -5.961 -21.047 -13.586 1 97.75 101 PHE A N 1
ATOM 833 C CA . PHE A 1 101 ? -5.445 -21.172 -12.227 1 97.75 101 PHE A CA 1
ATOM 834 C C . PHE A 1 101 ? -6.547 -20.906 -11.203 1 97.75 101 PHE A C 1
ATOM 836 O O . PHE A 1 101 ? -6.633 -21.609 -10.188 1 97.75 101 PHE A O 1
ATOM 843 N N . ALA A 1 102 ? -7.352 -19.938 -11.492 1 96.62 102 ALA A N 1
ATOM 844 C CA . ALA A 1 102 ? -8.445 -19.562 -10.586 1 96.62 102 ALA A CA 1
ATOM 845 C C . ALA A 1 102 ? -9.438 -20.719 -10.438 1 96.62 102 ALA A C 1
ATOM 847 O O . ALA A 1 102 ? -10.164 -20.797 -9.445 1 96.62 102 ALA A O 1
ATOM 848 N N . ARG A 1 103 ? -9.477 -21.625 -11.422 1 95.19 103 ARG A N 1
ATOM 849 C CA . ARG A 1 103 ? -10.414 -22.734 -11.406 1 95.19 103 ARG A CA 1
ATOM 850 C C . ARG A 1 103 ? -9.734 -24.016 -10.906 1 95.19 103 ARG A C 1
ATOM 852 O O . ARG A 1 103 ? -10.375 -25.062 -10.797 1 95.19 103 ARG A O 1
ATOM 859 N N . ASP A 1 104 ? -8.477 -23.906 -10.664 1 96.19 104 ASP A N 1
ATOM 860 C CA . ASP A 1 104 ? -7.742 -25.078 -10.188 1 96.19 104 ASP A CA 1
ATOM 861 C C . ASP A 1 104 ? -8.242 -25.516 -8.812 1 96.19 104 ASP A C 1
ATOM 863 O O . ASP A 1 104 ? -8.234 -24.734 -7.863 1 96.19 104 ASP A O 1
ATOM 867 N N . PRO A 1 105 ? -8.625 -26.766 -8.602 1 95.62 105 PRO A N 1
ATOM 868 C CA . PRO A 1 105 ? -9.133 -27.266 -7.32 1 95.62 105 PRO A CA 1
ATOM 869 C C . PRO A 1 105 ? -8.117 -27.125 -6.188 1 95.62 105 PRO A C 1
ATOM 871 O O . PRO A 1 105 ? -8.484 -27.156 -5.012 1 95.62 105 PRO A O 1
ATOM 874 N N . ILE A 1 106 ? -6.898 -26.922 -6.543 1 96.81 106 ILE A N 1
ATOM 875 C CA . ILE A 1 106 ? -5.859 -26.797 -5.531 1 96.81 106 ILE A CA 1
ATOM 876 C C . ILE A 1 106 ? -6.141 -25.594 -4.645 1 96.81 106 ILE A C 1
ATOM 878 O O . ILE A 1 106 ? -5.812 -25.594 -3.457 1 96.81 106 ILE A O 1
ATOM 882 N N . LEU A 1 107 ? -6.777 -24.562 -5.195 1 96.81 107 LEU A N 1
ATOM 883 C CA . LEU A 1 107 ? -6.992 -23.312 -4.473 1 96.81 107 LEU A CA 1
ATOM 884 C C . LEU A 1 107 ? -7.961 -23.516 -3.312 1 96.81 107 LEU A C 1
ATOM 886 O O . LEU A 1 107 ? -7.953 -22.75 -2.348 1 96.81 107 LEU A O 1
ATOM 890 N N . ALA A 1 108 ? -8.734 -24.562 -3.4 1 95.5 108 ALA A N 1
ATOM 891 C CA . ALA A 1 108 ? -9.648 -24.891 -2.305 1 95.5 108 ALA A CA 1
ATOM 892 C C . ALA A 1 108 ? -8.922 -25.594 -1.168 1 95.5 108 ALA A C 1
ATOM 894 O O . ALA A 1 108 ? -9.422 -25.656 -0.043 1 95.5 108 ALA A O 1
ATOM 895 N N . LYS A 1 109 ? -7.777 -26.078 -1.464 1 96.56 109 LYS A N 1
ATOM 896 C CA . LYS A 1 109 ? -7.062 -26.922 -0.511 1 96.56 109 LYS A CA 1
ATOM 897 C C . LYS A 1 109 ? -5.922 -26.156 0.156 1 96.56 109 LYS A C 1
ATOM 899 O O . LYS A 1 109 ? -5.242 -26.688 1.034 1 96.56 109 LYS A O 1
ATOM 904 N N . VAL A 1 110 ? -5.723 -24.953 -0.232 1 96.88 110 VAL A N 1
ATOM 905 C CA . VAL A 1 110 ? -4.602 -24.188 0.307 1 96.88 110 VAL A CA 1
ATOM 906 C C . VAL A 1 110 ? -5.121 -22.969 1.074 1 96.88 110 VAL A C 1
ATOM 908 O O . VAL A 1 110 ? -6.312 -22.656 1.018 1 96.88 110 VAL A O 1
ATOM 911 N N . ASP A 1 111 ? -4.191 -22.234 1.739 1 96.56 111 ASP A N 1
ATOM 912 C CA . ASP A 1 111 ? -4.605 -21.156 2.633 1 96.56 111 ASP A CA 1
ATOM 913 C C . ASP A 1 111 ? -4.258 -19.797 2.045 1 96.56 111 ASP A C 1
ATOM 915 O O . ASP A 1 111 ? -4.664 -18.766 2.58 1 96.56 111 ASP A O 1
ATOM 919 N N . CYS A 1 112 ? -3.518 -19.766 0.969 1 97.25 112 CYS A N 1
ATOM 920 C CA . CYS A 1 112 ? -3.193 -18.484 0.339 1 97.25 112 CYS A CA 1
ATOM 921 C C . CYS A 1 112 ? -2.797 -18.688 -1.119 1 97.25 112 CYS A C 1
ATOM 923 O O . CYS A 1 112 ? -2.607 -19.812 -1.567 1 97.25 112 CYS A O 1
ATOM 925 N N . MET A 1 113 ? -2.732 -17.609 -1.839 1 97.94 113 MET A N 1
ATOM 926 C CA . MET A 1 113 ? -2.363 -17.625 -3.252 1 97.94 113 MET A CA 1
ATOM 927 C C . MET A 1 113 ? -1.332 -16.547 -3.562 1 97.94 113 MET A C 1
ATOM 929 O O . MET A 1 113 ? -1.414 -15.438 -3.039 1 97.94 113 MET A O 1
ATOM 933 N N . VAL A 1 114 ? -0.394 -16.891 -4.449 1 98.12 114 VAL A N 1
ATOM 934 C CA . VAL A 1 114 ? 0.592 -15.938 -4.941 1 98.12 114 VAL A CA 1
ATOM 935 C C . VAL A 1 114 ? 0.6 -15.945 -6.469 1 98.12 114 VAL A C 1
ATOM 937 O O . VAL A 1 114 ? 0.604 -17.016 -7.094 1 98.12 114 VAL A O 1
ATOM 940 N N . LEU A 1 115 ? 0.498 -14.812 -7.035 1 98.25 115 LEU A N 1
ATOM 941 C CA . LEU A 1 115 ? 0.701 -14.625 -8.469 1 98.25 115 LEU A CA 1
ATOM 942 C C . LEU A 1 115 ? 1.857 -13.664 -8.734 1 98.25 115 LEU A C 1
ATOM 944 O O . LEU A 1 115 ? 1.813 -12.508 -8.32 1 98.25 115 LEU A O 1
ATOM 948 N N . ALA A 1 116 ? 2.896 -14.156 -9.344 1 97.44 116 ALA A N 1
ATOM 949 C CA . ALA A 1 116 ? 4.016 -13.312 -9.758 1 97.44 116 ALA A CA 1
ATOM 950 C C . ALA A 1 116 ? 4.02 -13.117 -11.273 1 97.44 116 ALA A C 1
ATOM 952 O O . ALA A 1 116 ? 4.02 -14.086 -12.031 1 97.44 116 ALA A O 1
ATOM 953 N N . LEU A 1 117 ? 3.941 -11.906 -11.656 1 95.12 117 LEU A N 1
ATOM 954 C CA . LEU A 1 117 ? 4.02 -11.547 -13.062 1 95.12 117 LEU A CA 1
ATOM 955 C C . LEU A 1 117 ? 5.281 -10.742 -13.352 1 95.12 117 LEU A C 1
ATOM 957 O O . LEU A 1 117 ? 5.391 -9.578 -12.945 1 95.12 117 LEU A O 1
ATOM 961 N N . LEU A 1 118 ? 6.207 -11.352 -13.984 1 92.44 118 LEU A N 1
ATOM 962 C CA . LEU A 1 118 ? 7.48 -10.734 -14.336 1 92.44 118 LEU A CA 1
ATOM 963 C C . LEU A 1 118 ? 7.52 -10.375 -15.82 1 92.44 118 LEU A C 1
ATOM 965 O O . LEU A 1 118 ? 7.711 -11.242 -16.672 1 92.44 118 LEU A O 1
ATOM 969 N N . SER A 1 119 ? 7.266 -9.133 -16.094 1 89.69 119 SER A N 1
ATOM 970 C CA . SER A 1 119 ? 7.215 -8.656 -17.469 1 89.69 119 SER A CA 1
ATOM 971 C C . SER A 1 119 ? 7.523 -7.16 -17.547 1 89.69 119 SER A C 1
ATOM 973 O O . SER A 1 119 ? 8.055 -6.582 -16.594 1 89.69 119 SER A O 1
ATOM 975 N N . HIS A 1 120 ? 7.332 -6.562 -18.703 1 82.06 120 HIS A N 1
ATOM 976 C CA . HIS A 1 120 ? 7.484 -5.117 -18.859 1 82.06 120 HIS A CA 1
ATOM 977 C C . HIS A 1 120 ? 6.234 -4.379 -18.391 1 82.06 120 HIS A C 1
ATOM 979 O O . HIS A 1 120 ? 5.117 -4.883 -18.531 1 82.06 120 HIS A O 1
ATOM 985 N N . GLY A 1 121 ? 6.547 -3.254 -17.797 1 78.88 121 GLY A N 1
ATOM 986 C CA . GLY A 1 121 ? 5.473 -2.326 -17.484 1 78.88 121 GLY A CA 1
ATOM 987 C C . GLY A 1 121 ? 5.348 -1.196 -18.484 1 78.88 121 GLY A C 1
ATOM 988 O O . GLY A 1 121 ? 6.352 -0.718 -19.016 1 78.88 121 GLY A O 1
ATOM 989 N N . THR A 1 122 ? 4.082 -0.826 -18.766 1 70 122 THR A N 1
ATOM 990 C CA . THR A 1 122 ? 3.877 0.261 -19.719 1 70 122 THR A CA 1
ATOM 991 C C . THR A 1 122 ? 3.314 1.495 -19.016 1 70 122 THR A C 1
ATOM 993 O O . THR A 1 122 ? 3.49 2.619 -19.484 1 70 122 THR A O 1
ATOM 996 N N . ALA A 1 123 ? 2.629 1.392 -17.969 1 71.38 123 ALA A N 1
ATOM 997 C CA . ALA A 1 123 ? 2.041 2.455 -17.156 1 71.38 123 ALA A CA 1
ATOM 998 C C . ALA A 1 123 ? 1.768 1.972 -15.742 1 71.38 123 ALA A C 1
ATOM 1000 O O . ALA A 1 123 ? 2.062 0.823 -15.398 1 71.38 123 ALA A O 1
ATOM 1001 N N . ASP A 1 124 ? 1.336 2.904 -14.961 1 74.44 124 ASP A N 1
ATOM 1002 C CA . ASP A 1 124 ? 0.979 2.514 -13.602 1 74.44 124 ASP A CA 1
ATOM 1003 C C . ASP A 1 124 ? -0.081 1.414 -13.602 1 74.44 124 ASP A C 1
ATOM 1005 O O . ASP A 1 124 ? -1.125 1.554 -14.242 1 74.44 124 ASP A O 1
ATOM 1009 N N . ASN A 1 125 ? 0.223 0.288 -13.023 1 79.19 125 ASN A N 1
ATOM 1010 C CA . ASN A 1 125 ? -0.651 -0.868 -12.859 1 79.19 125 ASN A CA 1
ATOM 1011 C C . ASN A 1 125 ? -0.854 -1.611 -14.172 1 79.19 125 ASN A C 1
ATOM 1013 O O . ASN A 1 125 ? -1.801 -2.387 -14.312 1 79.19 125 ASN A O 1
ATOM 1017 N N . VAL A 1 126 ? 0.032 -1.304 -15.172 1 84.19 126 VAL A N 1
ATOM 1018 C CA . VAL A 1 126 ? -0.151 -1.971 -16.453 1 84.19 126 VAL A CA 1
ATOM 1019 C C . VAL A 1 126 ? 1.083 -2.809 -16.781 1 84.19 126 VAL A C 1
ATOM 1021 O O . VAL A 1 126 ? 2.193 -2.279 -16.875 1 84.19 126 VAL A O 1
ATOM 1024 N N . ILE A 1 127 ? 0.815 -4.066 -16.969 1 86.94 127 ILE A N 1
ATOM 1025 C CA . ILE A 1 127 ? 1.865 -5.008 -17.328 1 86.94 127 ILE A CA 1
ATOM 1026 C C . ILE A 1 127 ? 1.595 -5.562 -18.734 1 86.94 127 ILE A C 1
ATOM 1028 O O . ILE A 1 127 ? 0.445 -5.832 -19.078 1 86.94 127 ILE A O 1
ATOM 1032 N N . SER A 1 128 ? 2.66 -5.777 -19.484 1 87.5 128 SER A N 1
ATOM 1033 C CA . SER A 1 128 ? 2.465 -6.156 -20.875 1 87.5 128 SER A CA 1
ATOM 1034 C C . SER A 1 128 ? 2.723 -7.645 -21.094 1 87.5 128 SER A C 1
ATOM 1036 O O . SER A 1 128 ? 3.562 -8.234 -20.406 1 87.5 128 SER A O 1
ATOM 1038 N N . GLY A 1 129 ? 1.967 -8.195 -22.047 1 91.5 129 GLY A N 1
ATOM 1039 C CA . GLY A 1 129 ? 2.346 -9.492 -22.594 1 91.5 129 GLY A CA 1
ATOM 1040 C C . GLY A 1 129 ? 3.498 -9.406 -23.578 1 91.5 129 GLY A C 1
ATOM 1041 O O . GLY A 1 129 ? 3.998 -8.32 -23.859 1 91.5 129 GLY A O 1
ATOM 1042 N N . THR A 1 130 ? 3.902 -10.578 -24.047 1 92.81 130 THR A N 1
ATOM 1043 C CA . THR A 1 130 ? 5.012 -10.602 -25 1 92.81 130 THR A CA 1
ATOM 1044 C C . THR A 1 130 ? 4.625 -9.906 -26.297 1 92.81 130 THR A C 1
ATOM 1046 O O . THR A 1 130 ? 5.492 -9.547 -27.094 1 92.81 130 THR A O 1
ATOM 1049 N N . ASP A 1 131 ? 3.334 -9.742 -26.547 1 90.19 131 ASP A N 1
ATOM 1050 C CA . ASP A 1 131 ? 2.834 -9.039 -27.719 1 90.19 131 ASP A CA 1
ATOM 1051 C C . ASP A 1 131 ? 2.865 -7.523 -27.516 1 90.19 131 ASP A C 1
ATOM 1053 O O . ASP A 1 131 ? 2.514 -6.758 -28.406 1 90.19 131 ASP A O 1
ATOM 1057 N N . GLY A 1 132 ? 3.15 -7.066 -26.375 1 84.88 132 GLY A N 1
ATOM 1058 C CA . GLY A 1 132 ? 3.254 -5.645 -26.094 1 84.88 132 GLY A CA 1
ATOM 1059 C C . GLY A 1 132 ? 1.938 -5.023 -25.672 1 84.88 132 GLY A C 1
ATOM 1060 O O . GLY A 1 132 ? 1.871 -3.824 -25.391 1 84.88 132 GLY A O 1
ATOM 1061 N N . ILE A 1 133 ? 1.018 -5.867 -25.594 1 87 133 ILE A N 1
ATOM 1062 C CA . ILE A 1 133 ? -0.297 -5.355 -25.219 1 87 133 ILE A CA 1
ATOM 1063 C C . ILE A 1 133 ? -0.439 -5.352 -23.703 1 87 133 ILE A C 1
ATOM 1065 O O . ILE A 1 133 ? -0.146 -6.352 -23.047 1 87 133 ILE A O 1
ATOM 1069 N N . GLY A 1 134 ? -0.951 -4.219 -23.141 1 88.38 134 GLY A N 1
ATOM 1070 C CA . GLY A 1 134 ? -1.012 -4.004 -21.703 1 88.38 134 GLY A CA 1
ATOM 1071 C C . GLY A 1 134 ? -2.209 -4.668 -21.047 1 88.38 134 GLY A C 1
ATOM 1072 O O . GLY A 1 134 ? -3.271 -4.785 -21.656 1 88.38 134 GLY A O 1
ATOM 1073 N N . ILE A 1 135 ? -1.967 -5.109 -19.797 1 90.12 135 ILE A N 1
ATOM 1074 C CA . ILE A 1 135 ? -3.002 -5.617 -18.906 1 90.12 135 ILE A CA 1
ATOM 1075 C C . ILE A 1 135 ? -3.045 -4.77 -17.641 1 90.12 135 ILE A C 1
ATOM 1077 O O . ILE A 1 135 ? -2.023 -4.594 -16.969 1 90.12 135 ILE A O 1
ATOM 1081 N N . HIS A 1 136 ? -4.18 -4.176 -17.328 1 86.88 136 HIS A N 1
ATOM 1082 C CA . HIS A 1 136 ? -4.332 -3.479 -16.062 1 86.88 136 HIS A CA 1
ATOM 1083 C C . HIS A 1 136 ? -4.512 -4.465 -14.906 1 86.88 136 HIS A C 1
ATOM 1085 O O . HIS A 1 136 ? -5.574 -5.082 -14.773 1 86.88 136 HIS A O 1
ATOM 1091 N N . VAL A 1 137 ? -3.607 -4.551 -14.055 1 87 137 VAL A N 1
ATOM 1092 C CA . VAL A 1 137 ? -3.523 -5.648 -13.102 1 87 137 VAL A CA 1
ATOM 1093 C C . VAL A 1 137 ? -4.664 -5.539 -12.094 1 87 137 VAL A C 1
ATOM 1095 O O . VAL A 1 137 ? -5.246 -6.555 -11.688 1 87 137 VAL A O 1
ATOM 1098 N N . VAL A 1 138 ? -5.023 -4.379 -11.617 1 84.5 138 VAL A N 1
ATOM 1099 C CA . VAL A 1 138 ? -6.055 -4.176 -10.602 1 84.5 138 VAL A CA 1
ATOM 1100 C C . VAL A 1 138 ? -7.434 -4.395 -11.219 1 84.5 138 VAL A C 1
ATOM 1102 O O . VAL A 1 138 ? -8.328 -4.957 -10.578 1 84.5 138 VAL A O 1
ATOM 1105 N N . GLU A 1 139 ? -7.574 -4.098 -12.484 1 82.56 139 GLU A N 1
ATOM 1106 C CA . GLU A 1 139 ? -8.891 -4.125 -13.117 1 82.56 139 GLU A CA 1
ATOM 1107 C C . GLU A 1 139 ? -9.133 -5.441 -13.844 1 82.56 139 GLU A C 1
ATOM 1109 O O . GLU A 1 139 ? -10.273 -5.852 -14.039 1 82.56 139 GLU A O 1
ATOM 1114 N N . GLU A 1 140 ? -8.055 -6.043 -14.258 1 89.75 140 GLU A N 1
ATOM 1115 C CA . GLU A 1 140 ? -8.258 -7.191 -15.133 1 89.75 140 GLU A CA 1
ATOM 1116 C C . GLU A 1 140 ? -7.773 -8.484 -14.477 1 89.75 140 GLU A C 1
ATOM 1118 O O . GLU A 1 140 ? -8.359 -9.547 -14.688 1 89.75 140 GLU A O 1
ATOM 1123 N N . ILE A 1 141 ? -6.746 -8.398 -13.68 1 93.38 141 ILE A N 1
ATOM 1124 C CA . ILE A 1 141 ? -6.168 -9.617 -13.117 1 93.38 141 ILE A CA 1
ATOM 1125 C C . ILE A 1 141 ? -6.781 -9.891 -11.75 1 93.38 141 ILE A C 1
ATOM 1127 O O . ILE A 1 141 ? -7.316 -10.977 -11.508 1 93.38 141 ILE A O 1
ATOM 1131 N N . CYS A 1 142 ? -6.781 -8.898 -10.875 1 90.81 142 CYS A N 1
ATOM 1132 C CA . CYS A 1 142 ? -7.227 -9.086 -9.492 1 90.81 142 CYS A CA 1
ATOM 1133 C C . CYS A 1 142 ? -8.664 -9.602 -9.453 1 90.81 142 CYS A C 1
ATOM 1135 O O . CYS A 1 142 ? -8.977 -10.516 -8.688 1 90.81 142 CYS A O 1
ATOM 1137 N N . PRO A 1 143 ? -9.539 -9.141 -10.398 1 88.62 143 PRO A N 1
ATOM 1138 C CA . PRO A 1 143 ? -10.93 -9.602 -10.344 1 88.62 143 PRO A CA 1
ATOM 1139 C C . PRO A 1 143 ? -11.062 -11.094 -10.641 1 88.62 143 PRO A C 1
ATOM 1141 O O . PRO A 1 143 ? -12.016 -11.734 -10.188 1 88.62 143 PRO A O 1
ATOM 1144 N N . ILE A 1 144 ? -10.156 -11.688 -11.367 1 94 144 ILE A N 1
ATOM 1145 C CA . ILE A 1 144 ? -10.195 -13.102 -11.695 1 94 144 ILE A CA 1
ATOM 1146 C C . ILE A 1 144 ? -10.141 -13.93 -10.406 1 94 144 ILE A C 1
ATOM 1148 O O . ILE A 1 144 ? -10.758 -14.992 -10.32 1 94 144 ILE A O 1
ATOM 1152 N N . PHE A 1 145 ? -9.477 -13.43 -9.375 1 94.44 145 PHE A N 1
ATOM 1153 C CA . PHE A 1 145 ? -9.25 -14.188 -8.148 1 94.44 145 PHE A CA 1
ATOM 1154 C C . PHE A 1 145 ? -10.078 -13.617 -7.004 1 94.44 145 PHE A C 1
ATOM 1156 O O . PHE A 1 145 ? -9.805 -13.891 -5.836 1 94.44 145 PHE A O 1
ATOM 1163 N N . SER A 1 146 ? -11.023 -12.773 -7.336 1 87.19 146 SER A N 1
ATOM 1164 C CA . SER A 1 146 ? -11.898 -12.172 -6.332 1 87.19 146 SER A CA 1
ATOM 1165 C C . SER A 1 146 ? -12.797 -13.219 -5.688 1 87.19 146 SER A C 1
ATOM 1167 O O . SER A 1 146 ? -12.961 -14.32 -6.223 1 87.19 146 SER A O 1
ATOM 1169 N N . ALA A 1 147 ? -13.344 -12.891 -4.543 1 81.56 147 ALA A N 1
ATOM 1170 C CA . ALA A 1 147 ? -14.25 -13.797 -3.838 1 81.56 147 ALA A CA 1
ATOM 1171 C C . ALA A 1 147 ? -15.461 -14.148 -4.695 1 81.56 147 ALA A C 1
ATOM 1173 O O . ALA A 1 147 ? -16.016 -15.242 -4.594 1 81.56 147 ALA A O 1
ATOM 1174 N N . LYS A 1 148 ? -15.805 -13.273 -5.57 1 78.56 148 LYS A N 1
ATOM 1175 C CA . LYS A 1 148 ? -16.953 -13.492 -6.441 1 78.56 148 LYS A CA 1
ATOM 1176 C C . LYS A 1 148 ? -16.641 -14.523 -7.52 1 78.56 148 LYS A C 1
ATOM 1178 O O . LYS A 1 148 ? -17.484 -15.367 -7.844 1 78.56 148 LYS A O 1
ATOM 1183 N N . ARG A 1 149 ? -15.523 -14.5 -8.023 1 86.94 149 ARG A N 1
ATOM 1184 C CA . ARG A 1 149 ? -15.172 -15.352 -9.156 1 86.94 149 ARG A CA 1
ATOM 1185 C C . ARG A 1 149 ? -14.391 -16.578 -8.703 1 86.94 149 ARG A C 1
ATOM 1187 O O . ARG A 1 149 ? -14.297 -17.578 -9.43 1 86.94 149 ARG A O 1
ATOM 1194 N N . CYS A 1 150 ? -13.789 -16.453 -7.559 1 90.56 150 CYS A N 1
ATOM 1195 C CA . CYS A 1 150 ? -13.008 -17.547 -6.996 1 90.56 150 CYS A CA 1
ATOM 1196 C C . CYS A 1 150 ? -13.32 -17.734 -5.516 1 90.56 150 CYS A C 1
ATOM 1198 O O . CYS A 1 150 ? -12.508 -17.391 -4.66 1 90.56 150 CYS A O 1
ATOM 1200 N N . LEU A 1 151 ? -14.375 -18.406 -5.223 1 87.81 151 LEU A N 1
ATOM 1201 C CA . LEU A 1 151 ? -14.898 -18.594 -3.871 1 87.81 151 LEU A CA 1
ATOM 1202 C C . LEU A 1 151 ? -13.883 -19.297 -2.986 1 87.81 151 LEU A C 1
ATOM 1204 O O . LEU A 1 151 ? -13.82 -19.062 -1.778 1 87.81 151 LEU A O 1
ATOM 1208 N N . SER A 1 152 ? -13.125 -20.141 -3.633 1 91.75 152 SER A N 1
ATOM 1209 C CA . SER A 1 152 ? -12.125 -20.906 -2.898 1 91.75 152 SER A CA 1
ATOM 1210 C C . SER A 1 152 ? -11.125 -19.984 -2.203 1 91.75 152 SER A C 1
ATOM 1212 O O . SER A 1 152 ? -10.477 -20.391 -1.235 1 91.75 152 SER A O 1
ATOM 1214 N N . LEU A 1 153 ? -11.039 -18.734 -2.631 1 93.56 153 LEU A N 1
ATOM 1215 C CA . LEU A 1 153 ? -10.031 -17.812 -2.098 1 93.56 153 LEU A CA 1
ATOM 1216 C C . LEU A 1 153 ? -10.664 -16.797 -1.15 1 93.56 153 LEU A C 1
ATOM 1218 O O . LEU A 1 153 ? -9.969 -15.93 -0.619 1 93.56 153 LEU A O 1
ATOM 1222 N N . CYS A 1 154 ? -11.922 -16.938 -0.907 1 89.88 154 CYS A N 1
ATOM 1223 C CA . CYS A 1 154 ? -12.594 -16.016 0.007 1 89.88 154 CYS A CA 1
ATOM 1224 C C . CYS A 1 154 ? -11.977 -16.078 1.396 1 89.88 154 CYS A C 1
ATOM 1226 O O . CYS A 1 154 ? -11.836 -17.156 1.975 1 89.88 154 CYS A O 1
ATOM 1228 N N . GLY A 1 155 ? -11.586 -14.906 1.88 1 90.56 155 GLY A N 1
ATOM 1229 C CA . GLY A 1 155 ? -11.023 -14.82 3.217 1 90.56 155 GLY A CA 1
ATOM 1230 C C . GLY A 1 155 ? -9.57 -15.242 3.279 1 90.56 155 GLY A C 1
ATOM 1231 O O . GLY A 1 155 ? -8.969 -15.266 4.355 1 90.56 155 GLY A O 1
ATOM 1232 N N . LYS A 1 156 ? -9.055 -15.594 2.131 1 94.94 156 LYS A N 1
ATOM 1233 C CA . LYS A 1 156 ? -7.66 -16.016 2.064 1 94.94 156 LYS A CA 1
ATOM 1234 C C . LYS A 1 156 ? -6.781 -14.906 1.493 1 94.94 156 LYS A C 1
ATOM 1236 O O . LYS A 1 156 ? -7.18 -14.203 0.56 1 94.94 156 LYS A O 1
ATOM 1241 N N . PRO A 1 157 ? -5.574 -14.727 2.102 1 96.81 157 PRO A N 1
ATOM 1242 C CA . PRO A 1 157 ? -4.695 -13.688 1.569 1 96.81 157 PRO A CA 1
ATOM 1243 C C . PRO A 1 157 ? -4.145 -14.031 0.188 1 96.81 157 PRO A C 1
ATOM 1245 O O . PRO A 1 157 ? -3.832 -15.188 -0.086 1 96.81 157 PRO A O 1
ATOM 1248 N N . LYS A 1 158 ? -4.098 -13.062 -0.638 1 97.12 158 LYS A N 1
ATOM 1249 C CA . LYS A 1 158 ? -3.582 -13.148 -2 1 97.12 158 LYS A CA 1
ATOM 1250 C C . LYS A 1 158 ? -2.457 -12.141 -2.227 1 97.12 158 LYS A C 1
ATOM 1252 O O . LYS A 1 158 ? -2.625 -10.945 -1.969 1 97.12 158 LYS A O 1
ATOM 1257 N N . MET A 1 159 ? -1.369 -12.617 -2.736 1 97.75 159 MET A N 1
ATOM 1258 C CA . MET A 1 159 ? -0.228 -11.758 -3.033 1 97.75 159 MET A CA 1
ATOM 1259 C C . MET A 1 159 ? 0.003 -11.656 -4.535 1 97.75 159 MET A C 1
ATOM 1261 O O . MET A 1 159 ? 0.065 -12.68 -5.23 1 97.75 159 MET A O 1
ATOM 1265 N N . TYR A 1 160 ? 0.1 -10.43 -4.984 1 96.44 160 TYR A N 1
ATOM 1266 C CA . TYR A 1 160 ? 0.477 -10.164 -6.367 1 96.44 160 TYR A CA 1
ATOM 1267 C C . TYR A 1 160 ? 1.843 -9.492 -6.438 1 96.44 160 TYR A C 1
ATOM 1269 O O . TYR A 1 160 ? 2.051 -8.43 -5.848 1 96.44 160 TYR A O 1
ATOM 1277 N N . ILE A 1 161 ? 2.75 -10.086 -7.086 1 95.38 161 ILE A N 1
ATOM 1278 C CA . ILE A 1 161 ? 4.086 -9.531 -7.277 1 95.38 161 ILE A CA 1
ATOM 1279 C C . ILE A 1 161 ? 4.242 -9.039 -8.711 1 95.38 161 ILE A C 1
ATOM 1281 O O . ILE A 1 161 ? 4.25 -9.836 -9.656 1 95.38 161 ILE A O 1
ATOM 1285 N N . PHE A 1 162 ? 4.285 -7.766 -8.797 1 86.88 162 PHE A N 1
ATOM 1286 C CA . PHE A 1 162 ? 4.43 -7.156 -10.109 1 86.88 162 PHE A CA 1
ATOM 1287 C C . PHE A 1 162 ? 5.805 -6.523 -10.266 1 86.88 162 PHE A C 1
ATOM 1289 O O . PHE A 1 162 ? 6.125 -5.539 -9.594 1 86.88 162 PHE A O 1
ATOM 1296 N N . ASN A 1 163 ? 6.574 -7.094 -11.031 1 77.44 163 ASN A N 1
ATOM 1297 C CA . ASN A 1 163 ? 7.891 -6.547 -11.344 1 77.44 163 ASN A CA 1
ATOM 1298 C C . ASN A 1 163 ? 7.914 -5.871 -12.711 1 77.44 163 ASN A C 1
ATOM 1300 O O . ASN A 1 163 ? 8.227 -6.512 -13.719 1 77.44 163 ASN A O 1
ATOM 1304 N N . ALA A 1 164 ? 7.441 -4.691 -12.734 1 66.62 164 ALA A N 1
ATOM 1305 C CA . ALA A 1 164 ? 7.367 -3.865 -13.938 1 66.62 164 ALA A CA 1
ATOM 1306 C C . ALA A 1 164 ? 7.527 -2.387 -13.602 1 66.62 164 ALA A C 1
ATOM 1308 O O . ALA A 1 164 ? 7.266 -1.97 -12.469 1 66.62 164 ALA A O 1
ATOM 1309 N N . CYS A 1 165 ? 7.992 -1.76 -14.562 1 59.59 165 CYS A N 1
ATOM 1310 C CA . CYS A 1 165 ? 8.062 -0.311 -14.414 1 59.59 165 CYS A CA 1
ATOM 1311 C C . CYS A 1 165 ? 6.664 0.293 -14.32 1 59.59 165 CYS A C 1
ATOM 1313 O O . CYS A 1 165 ? 5.699 -0.276 -14.828 1 59.59 165 CYS A O 1
ATOM 1315 N N . ARG A 1 166 ? 6.512 1.283 -13.484 1 53.44 166 ARG A N 1
ATOM 1316 C CA . ARG A 1 166 ? 5.203 1.902 -13.305 1 53.44 166 ARG A CA 1
ATOM 1317 C C . ARG A 1 166 ? 5.148 3.275 -13.961 1 53.44 166 ARG A C 1
ATOM 1319 O O . ARG A 1 166 ? 4.535 4.203 -13.43 1 53.44 166 ARG A O 1
ATOM 1326 N N . GLY A 1 167 ? 5.766 3.357 -15.008 1 52.19 167 GLY A N 1
ATOM 1327 C CA . GLY A 1 167 ? 5.707 4.586 -15.789 1 52.19 167 GLY A CA 1
ATOM 1328 C C . GLY A 1 167 ? 6.957 5.434 -15.656 1 52.19 167 GLY A C 1
ATOM 1329 O O . GLY A 1 167 ? 7.875 5.086 -14.906 1 52.19 167 GLY A O 1
ATOM 1330 N N . GLU A 1 168 ? 7.277 6.355 -16.719 1 45.12 168 GLU A N 1
ATOM 1331 C CA . GLU A 1 168 ? 8.391 7.293 -16.672 1 45.12 168 GLU A CA 1
ATOM 1332 C C . GLU A 1 168 ? 7.922 8.695 -16.297 1 45.12 168 GLU A C 1
ATOM 1334 O O . GLU A 1 168 ? 6.957 9.203 -16.859 1 45.12 168 GLU A O 1
ATOM 1339 N N . LYS A 1 169 ? 8.156 9.219 -15.008 1 42.25 169 LYS A N 1
ATOM 1340 C CA . LYS A 1 169 ? 8 10.656 -14.852 1 42.25 169 LYS A CA 1
ATOM 1341 C C . LYS A 1 169 ? 8.742 11.414 -15.945 1 42.25 169 LYS A C 1
ATOM 1343 O O . LYS A 1 169 ? 9.961 11.586 -15.875 1 42.25 169 LYS A O 1
ATOM 1348 N N . THR A 1 170 ? 8.625 11.203 -17.219 1 31.62 170 THR A N 1
ATOM 1349 C CA . THR A 1 170 ? 9.227 12.234 -18.047 1 31.62 170 THR A CA 1
ATOM 1350 C C . THR A 1 170 ? 8.727 13.617 -17.641 1 31.62 170 THR A C 1
ATOM 1352 O O . THR A 1 170 ? 7.609 13.758 -17.141 1 31.62 170 THR A O 1
ATOM 1355 N N . GLY A 1 171 ? 9.539 14.531 -17.172 1 30.3 171 GLY A N 1
ATOM 1356 C CA . GLY A 1 171 ? 9.227 15.93 -16.953 1 30.3 171 GLY A CA 1
ATOM 1357 C C . GLY A 1 171 ? 8.023 16.406 -17.75 1 30.3 171 GLY A C 1
ATOM 1358 O O . GLY A 1 171 ? 7.773 17.609 -17.859 1 30.3 171 GLY A O 1
ATOM 1359 N N . HIS A 1 172 ? 7.711 15.836 -18.828 1 27.12 172 HIS A N 1
ATOM 1360 C CA . HIS A 1 172 ? 6.688 16.5 -19.625 1 27.12 172 HIS A CA 1
ATOM 1361 C C . HIS A 1 172 ? 5.324 16.438 -18.938 1 27.12 172 HIS A C 1
ATOM 1363 O O . HIS A 1 172 ? 5.035 15.469 -18.219 1 27.12 172 HIS A O 1
ATOM 1369 N N . SER A 1 173 ? 4.59 17.609 -19.031 1 25.86 173 SER A N 1
ATOM 1370 C CA . SER A 1 173 ? 3.279 18.047 -18.578 1 25.86 173 SER A CA 1
ATOM 1371 C C . SER A 1 173 ? 2.225 16.969 -18.766 1 25.86 173 SER A C 1
ATOM 1373 O O . SER A 1 173 ? 2.145 16.359 -19.828 1 25.86 173 SER A O 1
ATOM 1375 N N . ILE A 1 174 ? 1.86 16.297 -17.922 1 27.42 174 ILE A N 1
ATOM 1376 C CA . ILE A 1 174 ? 0.596 15.578 -18.031 1 27.42 174 ILE A CA 1
ATOM 1377 C C . ILE A 1 174 ? -0.382 16.359 -18.891 1 27.42 174 ILE A C 1
ATOM 1379 O O . ILE A 1 174 ? -0.612 17.547 -18.656 1 27.42 174 ILE A O 1
ATOM 1383 N N . PRO A 1 175 ? -0.615 15.969 -20.141 1 26.22 175 PRO A N 1
ATOM 1384 C CA . PRO A 1 175 ? -1.659 16.75 -20.812 1 26.22 175 PRO A CA 1
ATOM 1385 C C . PRO A 1 175 ? -2.807 17.125 -19.875 1 26.22 175 PRO A C 1
ATOM 1387 O O . PRO A 1 175 ? -3.07 16.422 -18.891 1 26.22 175 PRO A O 1
ATOM 1390 N N . HIS A 1 176 ? -3.109 18.422 -19.953 1 24.91 176 HIS A N 1
ATOM 1391 C CA . HIS A 1 176 ? -4.336 18.953 -19.359 1 24.91 176 HIS A CA 1
ATOM 1392 C C . HIS A 1 176 ? -5.496 17.984 -19.531 1 24.91 176 HIS A C 1
ATOM 1394 O O . HIS A 1 176 ? -5.914 17.688 -20.656 1 24.91 176 HIS A O 1
ATOM 1400 N N . LEU A 1 177 ? -5.484 16.953 -19 1 25.45 177 LEU A N 1
ATOM 1401 C CA . LEU A 1 177 ? -6.77 16.281 -19.062 1 25.45 177 LEU A CA 1
ATOM 1402 C C . LEU A 1 177 ? -7.918 17.25 -18.828 1 25.45 177 LEU A C 1
ATOM 1404 O O . LEU A 1 177 ? -8.055 17.797 -17.719 1 25.45 177 LEU A O 1
ATOM 1408 N N . SER A 1 178 ? -8.156 18.125 -19.828 1 24.92 178 SER A N 1
ATOM 1409 C CA . SER A 1 178 ? -9.438 18.828 -19.828 1 24.92 178 SER A CA 1
ATOM 1410 C C . SER A 1 178 ? -10.586 17.859 -19.531 1 24.92 178 SER A C 1
ATOM 1412 O O . SER A 1 178 ? -10.844 16.938 -20.312 1 24.92 178 SER A O 1
ATOM 1414 N N . LEU A 1 179 ? -10.688 17.453 -18.453 1 26.47 179 LEU A N 1
ATOM 1415 C CA . LEU A 1 179 ? -11.945 16.859 -18.047 1 26.47 179 LEU A CA 1
ATOM 1416 C C . LEU A 1 179 ? -13.133 17.719 -18.469 1 26.47 179 LEU A C 1
ATOM 1418 O O . LEU A 1 179 ? -13.469 18.688 -17.797 1 26.47 179 LEU A O 1
ATOM 1422 N N . SER A 1 180 ? -13.18 18.234 -19.672 1 24.69 180 SER A N 1
ATOM 1423 C CA . SER A 1 180 ? -14.508 18.719 -20.047 1 24.69 180 SER A CA 1
ATOM 1424 C C . SER A 1 180 ? -15.578 17.688 -19.703 1 24.69 180 SER A C 1
ATOM 1426 O O . SER A 1 180 ? -16.75 17.859 -20.047 1 24.69 180 SER A O 1
ATOM 1428 N N . LYS A 1 181 ? -15.289 16.422 -20.078 1 25.5 181 LYS A N 1
ATOM 1429 C CA . LYS A 1 181 ? -16.609 15.836 -19.922 1 25.5 181 LYS A CA 1
ATOM 1430 C C . LYS A 1 181 ? -17.203 16.141 -18.547 1 25.5 181 LYS A C 1
ATOM 1432 O O . LYS A 1 181 ? -16.469 16.375 -17.594 1 25.5 181 LYS A O 1
ATOM 1437 N N . THR A 1 182 ? -18.516 16.422 -18.516 1 24.25 182 THR A N 1
ATOM 1438 C CA . THR A 1 182 ? -19.438 16.625 -17.406 1 24.25 182 THR A CA 1
ATOM 1439 C C . THR A 1 182 ? -19.031 15.805 -16.188 1 24.25 182 THR A C 1
ATOM 1441 O O . THR A 1 182 ? -18.906 14.578 -16.266 1 24.25 182 THR A O 1
ATOM 1444 N N . ILE A 1 183 ? -18.188 16.359 -15.406 1 28.69 183 ILE A N 1
ATOM 1445 C CA . ILE A 1 183 ? -18.172 15.906 -14.016 1 28.69 183 ILE A CA 1
ATOM 1446 C C . ILE A 1 183 ? -19.469 15.18 -13.695 1 28.69 183 ILE A C 1
ATOM 1448 O O . ILE A 1 183 ? -20.531 15.797 -13.625 1 28.69 183 ILE A O 1
ATOM 1452 N N . GLN A 1 184 ? -19.734 14.242 -14.453 1 27.41 184 GLN A N 1
ATOM 1453 C CA . GLN A 1 184 ? -20.922 13.594 -13.914 1 27.41 184 GLN A CA 1
ATOM 1454 C C . GLN A 1 184 ? -20.922 13.602 -12.391 1 27.41 184 GLN A C 1
ATOM 1456 O O . GLN A 1 184 ? -19.844 13.562 -11.766 1 27.41 184 GLN A O 1
ATOM 1461 N N . ARG A 1 185 ? -22 13.906 -11.711 1 25.84 185 ARG A N 1
ATOM 1462 C CA . ARG A 1 185 ? -22.375 14.062 -10.312 1 25.84 185 ARG A CA 1
ATOM 1463 C C . ARG A 1 185 ? -21.562 13.148 -9.414 1 25.84 185 ARG A C 1
ATOM 1465 O O . ARG A 1 185 ? -21.297 11.992 -9.766 1 25.84 185 ARG A O 1
ATOM 1472 N N . ASP A 1 186 ? -20.656 13.641 -8.68 1 35.12 186 ASP A N 1
ATOM 1473 C CA . ASP A 1 186 ? -20.094 13.109 -7.441 1 35.12 186 ASP A CA 1
ATOM 1474 C C . ASP A 1 186 ? -20.953 11.969 -6.895 1 35.12 186 ASP A C 1
ATOM 1476 O O . ASP A 1 186 ? -21.547 12.086 -5.82 1 35.12 186 ASP A O 1
ATOM 1480 N N . GLU A 1 187 ? -21.766 11.562 -7.742 1 32.06 187 GLU A N 1
ATOM 1481 C CA . GLU A 1 187 ? -22.578 10.445 -7.285 1 32.06 187 GLU A CA 1
ATOM 1482 C C . GLU A 1 187 ? -21.734 9.375 -6.609 1 32.06 187 GLU A C 1
ATOM 1484 O O . GLU A 1 187 ? -22.25 8.336 -6.184 1 32.06 187 GLU A O 1
ATOM 1489 N N . LEU A 1 188 ? -20.453 9.539 -6.781 1 35 188 LEU A N 1
ATOM 1490 C CA . LEU A 1 188 ? -19.594 8.422 -6.414 1 35 188 LEU A CA 1
ATOM 1491 C C . LEU A 1 188 ? -19.406 8.352 -4.902 1 35 188 LEU A C 1
ATOM 1493 O O . LEU A 1 188 ? -18.891 7.363 -4.379 1 35 188 LEU A O 1
ATOM 1497 N N . GLN A 1 189 ? -19.031 9.562 -4.363 1 35.56 189 GLN A N 1
ATOM 1498 C CA . GLN A 1 189 ? -19.203 9.453 -2.918 1 35.56 189 GLN A CA 1
ATOM 1499 C C . GLN A 1 189 ? -20.656 9.117 -2.564 1 35.56 189 GLN A C 1
ATOM 1501 O O . GLN A 1 189 ? -21.562 9.922 -2.809 1 35.56 189 GLN A O 1
ATOM 1506 N N . ARG A 1 190 ? -21.062 8.102 -2.928 1 36.06 190 ARG A N 1
ATOM 1507 C CA . ARG A 1 190 ? -22.469 7.82 -2.605 1 36.06 190 ARG A CA 1
ATOM 1508 C C . ARG A 1 190 ? -22.781 8.188 -1.16 1 36.06 190 ARG A C 1
ATOM 1510 O O . ARG A 1 190 ? -22.172 7.648 -0.231 1 36.06 190 ARG A O 1
ATOM 1517 N N . ASP A 1 191 ? -23.141 9.305 -1.194 1 31.28 191 ASP A N 1
ATOM 1518 C CA . ASP A 1 191 ? -24.031 9.633 -0.083 1 31.28 191 ASP A CA 1
ATOM 1519 C C . ASP A 1 191 ? -25.234 8.703 -0.053 1 31.28 191 ASP A C 1
ATOM 1521 O O . ASP A 1 191 ? -25.969 8.602 -1.035 1 31.28 191 ASP A O 1
ATOM 1525 N N . GLY A 1 192 ? -25.281 7.758 0.713 1 32.06 192 GLY A N 1
ATOM 1526 C CA . GLY A 1 192 ? -26.359 6.828 1.033 1 32.06 192 GLY A CA 1
ATOM 1527 C C . GLY A 1 192 ? -26.234 5.508 0.3 1 32.06 192 GLY A C 1
ATOM 1528 O O . GLY A 1 192 ? -25.438 5.371 -0.619 1 32.06 192 GLY A O 1
ATOM 1529 N N . PRO A 1 193 ? -26.953 4.496 0.855 1 31.98 193 PRO A N 1
ATOM 1530 C CA . PRO A 1 193 ? -26.953 3.076 0.501 1 31.98 193 PRO A CA 1
ATOM 1531 C C . PRO A 1 193 ? -27.312 2.83 -0.962 1 31.98 193 PRO A C 1
ATOM 1533 O O . PRO A 1 193 ? -28.375 3.236 -1.414 1 31.98 193 PRO A O 1
ATOM 1536 N N . TYR A 1 194 ? -26.641 2.975 -1.966 1 31.83 194 TYR A N 1
ATOM 1537 C CA . TYR A 1 194 ? -27.312 2.352 -3.096 1 31.83 194 TYR A CA 1
ATOM 1538 C C . TYR A 1 194 ? -27.5 0.857 -2.863 1 31.83 194 TYR A C 1
ATOM 1540 O O . TYR A 1 194 ? -26.688 0.221 -2.191 1 31.83 194 TYR A O 1
ATOM 1548 N N . GLY A 1 195 ? -28.625 0.202 -2.912 1 31.28 195 GLY A N 1
ATOM 1549 C CA . GLY A 1 195 ? -29.344 -1.036 -2.656 1 31.28 195 GLY A CA 1
ATOM 1550 C C . GLY A 1 195 ? -28.594 -2.27 -3.127 1 31.28 195 GLY A C 1
ATOM 1551 O O . GLY A 1 195 ? -28.984 -3.396 -2.82 1 31.28 195 GLY A O 1
ATOM 1552 N N . ASP A 1 196 ? -28.031 -2.408 -4.32 1 33.22 196 ASP A N 1
ATOM 1553 C CA . ASP A 1 196 ? -28.109 -3.762 -4.863 1 33.22 196 ASP A CA 1
ATOM 1554 C C . ASP A 1 196 ? -27.047 -4.668 -4.25 1 33.22 196 ASP A C 1
ATOM 1556 O O . ASP A 1 196 ? -26.016 -4.188 -3.779 1 33.22 196 ASP A O 1
ATOM 1560 N N . MET A 1 197 ? -27.266 -6.031 -3.932 1 38.38 197 MET A N 1
ATOM 1561 C CA . MET A 1 197 ? -26.531 -7.273 -3.691 1 38.38 197 MET A CA 1
ATOM 1562 C C . MET A 1 197 ? -25.078 -7.148 -4.137 1 38.38 197 MET A C 1
ATOM 1564 O O . MET A 1 197 ? -24.219 -7.879 -3.652 1 38.38 197 MET A O 1
ATOM 1568 N N . ASP A 1 198 ? -24.766 -6.285 -5.004 1 43.19 198 ASP A N 1
ATOM 1569 C CA . ASP A 1 198 ? -23.516 -6.227 -5.758 1 43.19 198 ASP A CA 1
ATOM 1570 C C . ASP A 1 198 ? -22.422 -5.52 -4.961 1 43.19 198 ASP A C 1
ATOM 1572 O O . ASP A 1 198 ? -21.234 -5.715 -5.223 1 43.19 198 ASP A O 1
ATOM 1576 N N . THR A 1 199 ? -22.812 -4.883 -3.842 1 45.72 199 THR A N 1
ATOM 1577 C CA . THR A 1 199 ? -21.828 -4.07 -3.15 1 45.72 199 THR A CA 1
ATOM 1578 C C . THR A 1 199 ? -21 -4.922 -2.191 1 45.72 199 THR A C 1
ATOM 1580 O O . THR A 1 199 ? -19.781 -4.766 -2.107 1 45.72 199 THR A O 1
ATOM 1583 N N . ILE A 1 200 ? -21.656 -5.859 -1.188 1 47 200 ILE A N 1
ATOM 1584 C CA . ILE A 1 200 ? -20.891 -6.746 -0.316 1 47 200 ILE A CA 1
ATOM 1585 C C . ILE A 1 200 ? -19.891 -7.535 -1.142 1 47 200 ILE A C 1
ATOM 1587 O O . ILE A 1 200 ? -18.734 -7.711 -0.727 1 47 200 ILE A O 1
ATOM 1591 N N . SER A 1 201 ? -20.5 -7.945 -2.291 1 52.59 201 SER A N 1
ATOM 1592 C CA . SER A 1 201 ? -19.625 -8.734 -3.158 1 52.59 201 SER A CA 1
ATOM 1593 C C . SER A 1 201 ? -18.406 -7.938 -3.59 1 52.59 201 SER A C 1
ATOM 1595 O O . SER A 1 201 ? -17.297 -8.477 -3.668 1 52.59 201 SER A O 1
ATOM 1597 N N . GLN A 1 202 ? -18.625 -6.633 -3.652 1 54.34 202 GLN A N 1
ATOM 1598 C CA . GLN A 1 202 ? -17.5 -5.836 -4.141 1 54.34 202 GLN A CA 1
ATOM 1599 C C . GLN A 1 202 ? -16.406 -5.715 -3.082 1 54.34 202 GLN A C 1
ATOM 1601 O O . GLN A 1 202 ? -15.219 -5.805 -3.396 1 54.34 202 GLN A O 1
ATOM 1606 N N . VAL A 1 203 ? -16.797 -5.594 -1.747 1 53.31 203 VAL A N 1
ATOM 1607 C CA . VAL A 1 203 ? -15.82 -5.473 -0.675 1 53.31 203 VAL A CA 1
ATOM 1608 C C . VAL A 1 203 ? -15.039 -6.777 -0.546 1 53.31 203 VAL A C 1
ATOM 1610 O O . VAL A 1 203 ? -13.805 -6.762 -0.469 1 53.31 203 VAL A O 1
ATOM 1613 N N . LEU A 1 204 ? -15.766 -7.785 -0.563 1 60.19 204 LEU A N 1
ATOM 1614 C CA . LEU A 1 204 ? -15.102 -9.078 -0.423 1 60.19 204 LEU A CA 1
ATOM 1615 C C . LEU A 1 204 ? -14.141 -9.32 -1.579 1 60.19 204 LEU A C 1
ATOM 1617 O O . LEU A 1 204 ? -13.117 -9.984 -1.409 1 60.19 204 LEU A O 1
ATOM 1621 N N . ASP A 1 205 ? -14.469 -8.531 -2.547 1 71.56 205 ASP A N 1
ATOM 1622 C CA . ASP A 1 205 ? -13.688 -8.781 -3.752 1 71.56 205 ASP A CA 1
ATOM 1623 C C . ASP A 1 205 ? -12.297 -8.148 -3.646 1 71.56 205 ASP A C 1
ATOM 1625 O O . ASP A 1 205 ? -11.352 -8.602 -4.289 1 71.56 205 ASP A O 1
ATOM 1629 N N . ASN A 1 206 ? -12.188 -7.176 -2.742 1 79.25 206 ASN A N 1
ATOM 1630 C CA . ASN A 1 206 ? -10.922 -6.461 -2.699 1 79.25 206 ASN A CA 1
ATOM 1631 C C . ASN A 1 206 ? -10.273 -6.547 -1.318 1 79.25 206 ASN A C 1
ATOM 1633 O O . ASN A 1 206 ? -9.391 -5.75 -0.99 1 79.25 206 ASN A O 1
ATOM 1637 N N . GLN A 1 207 ? -10.773 -7.531 -0.632 1 87.56 207 GLN A N 1
ATOM 1638 C CA . GLN A 1 207 ? -10.195 -7.781 0.684 1 87.56 207 GLN A CA 1
ATOM 1639 C C . GLN A 1 207 ? -9.07 -8.812 0.603 1 87.56 207 GLN A C 1
ATOM 1641 O O . GLN A 1 207 ? -9.031 -9.633 -0.317 1 87.56 207 GLN A O 1
ATOM 1646 N N . ASP A 1 208 ? -8.086 -8.719 1.562 1 93.75 208 ASP A N 1
ATOM 1647 C CA . ASP A 1 208 ? -7.031 -9.711 1.747 1 93.75 208 ASP A CA 1
ATOM 1648 C C . ASP A 1 208 ? -6.102 -9.758 0.538 1 93.75 208 ASP A C 1
ATOM 1650 O O . ASP A 1 208 ? -5.715 -10.836 0.086 1 93.75 208 ASP A O 1
ATOM 1654 N N . ILE A 1 209 ? -5.859 -8.57 0.015 1 95.12 209 ILE A N 1
ATOM 1655 C CA . ILE A 1 209 ? -5.008 -8.438 -1.16 1 95.12 209 ILE A CA 1
ATOM 1656 C C . ILE A 1 209 ? -3.723 -7.699 -0.788 1 95.12 209 ILE A C 1
ATOM 1658 O O . ILE A 1 209 ? -3.762 -6.711 -0.055 1 95.12 209 ILE A O 1
ATOM 1662 N N . LEU A 1 210 ? -2.637 -8.227 -1.216 1 96.75 210 LEU A N 1
ATOM 1663 C CA . LEU A 1 210 ? -1.341 -7.562 -1.125 1 96.75 210 LEU A CA 1
ATOM 1664 C C . LEU A 1 210 ? -0.73 -7.367 -2.51 1 96.75 210 LEU A C 1
ATOM 1666 O O . LEU A 1 210 ? -0.426 -8.344 -3.199 1 96.75 210 LEU A O 1
ATOM 1670 N N . LEU A 1 211 ? -0.625 -6.105 -2.91 1 94.5 211 LEU A N 1
ATOM 1671 C CA . LEU A 1 211 ? 0.005 -5.746 -4.176 1 94.5 211 LEU A CA 1
ATOM 1672 C C . LEU A 1 211 ? 1.459 -5.336 -3.963 1 94.5 211 LEU A C 1
ATOM 1674 O O . LEU A 1 211 ? 1.734 -4.277 -3.393 1 94.5 211 LEU A O 1
ATOM 1678 N N . CYS A 1 212 ? 2.334 -6.156 -4.441 1 94.56 212 CYS A N 1
ATOM 1679 C CA . CYS A 1 212 ? 3.758 -5.871 -4.309 1 94.56 212 CYS A CA 1
ATOM 1680 C C . CYS A 1 212 ? 4.309 -5.234 -5.578 1 94.56 212 CYS A C 1
ATOM 1682 O O . CYS A 1 212 ? 4.609 -5.934 -6.547 1 94.56 212 CYS A O 1
ATOM 1684 N N . TYR A 1 213 ? 4.438 -3.949 -5.469 1 88.5 213 TYR A N 1
ATOM 1685 C CA . TYR A 1 213 ? 5.039 -3.209 -6.574 1 88.5 213 TYR A CA 1
ATOM 1686 C C . TYR A 1 213 ? 6.535 -3.01 -6.344 1 88.5 213 TYR A C 1
ATOM 1688 O O . TYR A 1 213 ? 6.949 -2.578 -5.266 1 88.5 213 TYR A O 1
ATOM 1696 N N . SER A 1 214 ? 7.27 -3.195 -7.367 1 84.25 214 SER A N 1
ATOM 1697 C CA . SER A 1 214 ? 8.719 -3.072 -7.234 1 84.25 214 SER A CA 1
ATOM 1698 C C . SER A 1 214 ? 9.156 -1.609 -7.258 1 84.25 214 SER A C 1
ATOM 1700 O O . SER A 1 214 ? 10.289 -1.29 -6.91 1 84.25 214 SER A O 1
ATOM 1702 N N . THR A 1 215 ? 8.234 -0.721 -7.566 1 78 215 THR A N 1
ATOM 1703 C CA . THR A 1 215 ? 8.602 0.687 -7.676 1 78 215 THR A CA 1
ATOM 1704 C C . THR A 1 215 ? 7.48 1.579 -7.148 1 78 215 THR A C 1
ATOM 1706 O O . THR A 1 215 ? 6.332 1.146 -7.047 1 78 215 THR A O 1
ATOM 1709 N N . PHE A 1 216 ? 7.934 2.734 -6.793 1 76.81 216 PHE A N 1
ATOM 1710 C CA . PHE A 1 216 ? 6.973 3.783 -6.473 1 76.81 216 PHE A CA 1
ATOM 1711 C C . PHE A 1 216 ? 6.207 4.219 -7.715 1 76.81 216 PHE A C 1
ATOM 1713 O O . PHE A 1 216 ? 6.75 4.191 -8.828 1 76.81 216 PHE A O 1
ATOM 1720 N N . PRO A 1 217 ? 4.855 4.559 -7.516 1 70.56 217 PRO A N 1
ATOM 1721 C CA . PRO A 1 217 ? 4.086 4.957 -8.695 1 70.56 217 PRO A CA 1
ATOM 1722 C C . PRO A 1 217 ? 4.797 6.023 -9.531 1 70.56 217 PRO A C 1
ATOM 1724 O O . PRO A 1 217 ? 5.301 7.008 -8.984 1 70.56 217 PRO A O 1
ATOM 1727 N N . GLY A 1 218 ? 4.918 5.789 -10.852 1 64.38 218 GLY A N 1
ATOM 1728 C CA . GLY A 1 218 ? 5.516 6.75 -11.766 1 64.38 218 GLY A CA 1
ATOM 1729 C C . GLY A 1 218 ? 7.008 6.543 -11.953 1 64.38 218 GLY A C 1
ATOM 1730 O O . GLY A 1 218 ? 7.648 7.277 -12.711 1 64.38 218 GLY A O 1
ATOM 1731 N N . TYR A 1 219 ? 7.535 5.566 -11.32 1 64.88 219 TYR A N 1
ATOM 1732 C CA . TYR A 1 219 ? 8.977 5.367 -11.398 1 64.88 219 TYR A CA 1
ATOM 1733 C C . TYR A 1 219 ? 9.305 4.039 -12.07 1 64.88 219 TYR A C 1
ATOM 1735 O O . TYR A 1 219 ? 8.43 3.199 -12.266 1 64.88 219 TYR A O 1
ATOM 1743 N N . THR A 1 220 ? 10.609 3.936 -12.422 1 59.16 220 THR A N 1
ATOM 1744 C CA . THR A 1 220 ? 11.055 2.789 -13.203 1 59.16 220 THR A CA 1
ATOM 1745 C C . THR A 1 220 ? 11.789 1.783 -12.312 1 59.16 220 THR A C 1
ATOM 1747 O O . THR A 1 220 ? 12.344 2.152 -11.281 1 59.16 220 THR A O 1
ATOM 1750 N N . SER A 1 221 ? 11.68 0.485 -12.758 1 55.62 221 SER A N 1
ATOM 1751 C CA . SER A 1 221 ? 12.336 -0.621 -12.07 1 55.62 221 SER A CA 1
ATOM 1752 C C . SER A 1 221 ? 13.711 -0.906 -12.664 1 55.62 221 SER A C 1
ATOM 1754 O O . SER A 1 221 ? 13.953 -0.622 -13.844 1 55.62 221 SER A O 1
ATOM 1756 N N . TYR A 1 222 ? 14.68 -1.312 -11.727 1 58 222 TYR A N 1
ATOM 1757 C CA . TYR A 1 222 ? 16.031 -1.6 -12.188 1 58 222 TYR A CA 1
ATOM 1758 C C . TYR A 1 222 ? 16.281 -3.102 -12.242 1 58 222 TYR A C 1
ATOM 1760 O O . TYR A 1 222 ? 15.867 -3.838 -11.344 1 58 222 TYR A O 1
ATOM 1768 N N . ARG A 1 223 ? 16.891 -3.508 -13.398 1 56.59 223 ARG A N 1
ATOM 1769 C CA . ARG A 1 223 ? 17.219 -4.918 -13.578 1 56.59 223 ARG A CA 1
ATOM 1770 C C . ARG A 1 223 ? 18.703 -5.094 -13.875 1 56.59 223 ARG A C 1
ATOM 1772 O O . ARG A 1 223 ? 19.266 -4.363 -14.695 1 56.59 223 ARG A O 1
ATOM 1779 N N . ASP A 1 224 ? 19.25 -5.938 -13 1 60.78 224 ASP A N 1
ATOM 1780 C CA . ASP A 1 224 ? 20.578 -6.43 -13.32 1 60.78 224 ASP A CA 1
ATOM 1781 C C . ASP A 1 224 ? 20.531 -7.531 -14.375 1 60.78 224 ASP A C 1
ATOM 1783 O O . ASP A 1 224 ? 19.828 -8.539 -14.195 1 60.78 224 ASP A O 1
ATOM 1787 N N . THR A 1 225 ? 21.172 -7.383 -15.422 1 66.81 225 THR A N 1
ATOM 1788 C CA . THR A 1 225 ? 21.078 -8.281 -16.562 1 66.81 225 THR A CA 1
ATOM 1789 C C . THR A 1 225 ? 21.547 -9.688 -16.188 1 66.81 225 THR A C 1
ATOM 1791 O O . THR A 1 225 ? 21.141 -10.672 -16.812 1 66.81 225 THR A O 1
ATOM 1794 N N . GLU A 1 226 ? 22.359 -9.75 -15.18 1 66.19 226 GLU A N 1
ATOM 1795 C CA . GLU A 1 226 ? 22.875 -11.062 -14.805 1 66.19 226 GLU A CA 1
ATOM 1796 C C . GLU A 1 226 ? 22.156 -11.617 -13.578 1 66.19 226 GLU A C 1
ATOM 1798 O O . GLU A 1 226 ? 21.844 -12.805 -13.523 1 66.19 226 GLU A O 1
ATOM 1803 N N . ARG A 1 227 ? 21.891 -10.711 -12.734 1 71.31 227 ARG A N 1
ATOM 1804 C CA . ARG A 1 227 ? 21.438 -11.203 -11.438 1 71.31 227 ARG A CA 1
ATOM 1805 C C . ARG A 1 227 ? 19.938 -11.008 -11.273 1 71.31 227 ARG A C 1
ATOM 1807 O O . ARG A 1 227 ? 19.344 -11.508 -10.32 1 71.31 227 ARG A O 1
ATOM 1814 N N . GLY A 1 228 ? 19.359 -10.391 -12.203 1 75.19 228 GLY A N 1
ATOM 1815 C CA . GLY A 1 228 ? 17.922 -10.188 -12.125 1 75.19 228 GLY A CA 1
ATOM 1816 C C . GLY A 1 228 ? 17.531 -8.867 -11.484 1 75.19 228 GLY A C 1
ATOM 1817 O O . GLY A 1 228 ? 18.344 -7.941 -11.43 1 75.19 228 GLY A O 1
ATOM 1818 N N . ASN A 1 229 ? 16.328 -8.766 -11.125 1 83.81 229 ASN A N 1
ATOM 1819 C CA . ASN A 1 229 ? 15.75 -7.543 -10.57 1 83.81 229 ASN A CA 1
ATOM 1820 C C . ASN A 1 229 ? 16.078 -7.387 -9.094 1 83.81 229 ASN A C 1
ATOM 1822 O O . ASN A 1 229 ? 16 -8.352 -8.328 1 83.81 229 ASN A O 1
ATOM 1826 N N . TRP A 1 230 ? 16.453 -6.18 -8.688 1 83 230 TRP A N 1
ATOM 1827 C CA . TRP A 1 230 ? 16.859 -5.898 -7.312 1 83 230 TRP A CA 1
ATOM 1828 C C . TRP A 1 230 ? 15.719 -6.207 -6.344 1 83 230 TRP A C 1
ATOM 1830 O O . TRP A 1 230 ? 15.953 -6.746 -5.258 1 83 230 TRP A O 1
ATOM 1840 N N . PHE A 1 231 ? 14.594 -5.859 -6.707 1 89.12 231 PHE A N 1
ATOM 1841 C CA . PHE A 1 231 ? 13.445 -6.098 -5.844 1 89.12 231 PHE A CA 1
ATOM 1842 C C . PHE A 1 231 ? 13.258 -7.586 -5.582 1 89.12 231 PHE A C 1
ATOM 1844 O O . PHE A 1 231 ? 13.109 -8.008 -4.43 1 89.12 231 PHE A O 1
ATOM 1851 N N . ILE A 1 232 ? 13.289 -8.406 -6.621 1 91.88 232 ILE A N 1
ATOM 1852 C CA . ILE A 1 232 ? 13.078 -9.844 -6.488 1 91.88 232 ILE A CA 1
ATOM 1853 C C . ILE A 1 232 ? 14.219 -10.461 -5.668 1 91.88 232 ILE A C 1
ATOM 1855 O O . ILE A 1 232 ? 13.984 -11.344 -4.844 1 91.88 232 ILE A O 1
ATOM 1859 N N . GLN A 1 233 ? 15.438 -9.969 -5.891 1 90.06 233 GLN A N 1
ATOM 1860 C CA . GLN A 1 233 ? 16.578 -10.477 -5.133 1 90.06 233 GLN A CA 1
ATOM 1861 C C . GLN A 1 233 ? 16.391 -10.242 -3.635 1 90.06 233 GLN A C 1
ATOM 1863 O O . GLN A 1 233 ? 16.484 -11.18 -2.84 1 90.06 233 GLN A O 1
ATOM 1868 N N . GLU A 1 234 ? 16.078 -9 -3.324 1 92.62 234 GLU A N 1
ATOM 1869 C CA . GLU A 1 234 ? 15.898 -8.688 -1.91 1 92.62 234 GLU A CA 1
ATOM 1870 C C . GLU A 1 234 ? 14.656 -9.375 -1.354 1 92.62 234 GLU A C 1
ATOM 1872 O O . GLU A 1 234 ? 14.641 -9.797 -0.196 1 92.62 234 GLU A O 1
ATOM 1877 N N . PHE A 1 235 ? 13.648 -9.445 -2.178 1 94.75 235 PHE A N 1
ATOM 1878 C CA . PHE A 1 235 ? 12.422 -10.133 -1.792 1 94.75 235 PHE A CA 1
ATOM 1879 C C . PHE A 1 235 ? 12.711 -11.57 -1.367 1 94.75 235 PHE A C 1
ATOM 1881 O O . PHE A 1 235 ? 12.359 -11.977 -0.259 1 94.75 235 PHE A O 1
ATOM 1888 N N . VAL A 1 236 ? 13.398 -12.297 -2.152 1 95.44 236 VAL A N 1
ATOM 1889 C CA . VAL A 1 236 ? 13.703 -13.703 -1.905 1 95.44 236 VAL A CA 1
ATOM 1890 C C . VAL A 1 236 ? 14.617 -13.828 -0.684 1 95.44 236 VAL A C 1
ATOM 1892 O O . VAL A 1 236 ? 14.375 -14.656 0.197 1 95.44 236 VAL A O 1
ATOM 1895 N N . ASP A 1 237 ? 15.57 -12.969 -0.596 1 94.62 237 ASP A N 1
ATOM 1896 C CA . ASP A 1 237 ? 16.516 -13.023 0.517 1 94.62 237 ASP A CA 1
ATOM 1897 C C . ASP A 1 237 ? 15.812 -12.781 1.849 1 94.62 237 ASP A C 1
ATOM 1899 O O . ASP A 1 237 ? 16.016 -13.516 2.812 1 94.62 237 ASP A O 1
ATOM 1903 N N . VAL A 1 238 ? 15.016 -11.766 1.878 1 95.69 238 VAL A N 1
ATOM 1904 C CA . VAL A 1 238 ? 14.336 -11.406 3.117 1 95.69 238 VAL A CA 1
ATOM 1905 C C . VAL A 1 238 ? 13.383 -12.531 3.525 1 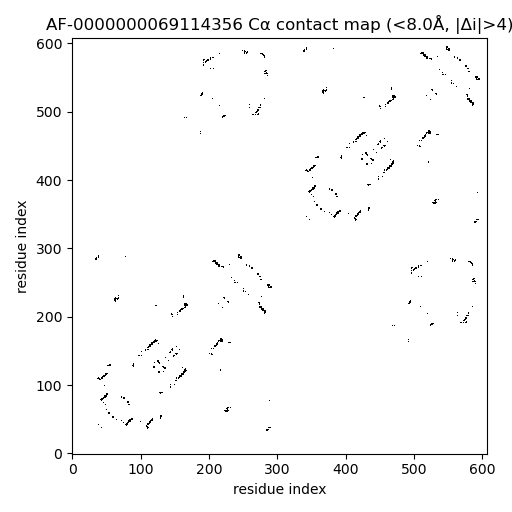95.69 238 VAL A C 1
ATOM 1907 O O . VAL A 1 238 ? 13.297 -12.883 4.703 1 95.69 238 VAL A O 1
ATOM 1910 N N . PHE A 1 239 ? 12.656 -13.078 2.59 1 94.75 239 PHE A N 1
ATOM 1911 C CA . PHE A 1 239 ? 11.734 -14.164 2.916 1 94.75 239 PHE A CA 1
ATOM 1912 C C . PHE A 1 239 ? 12.492 -15.391 3.41 1 94.75 239 PHE A C 1
ATOM 1914 O O . PHE A 1 239 ? 12.055 -16.062 4.348 1 94.75 239 PHE A O 1
ATOM 1921 N N . TYR A 1 240 ? 13.609 -15.727 2.855 1 92.19 240 TYR A N 1
ATOM 1922 C CA . TYR A 1 240 ? 14.422 -16.844 3.322 1 92.19 240 TYR A CA 1
ATOM 1923 C C . TYR A 1 240 ? 14.891 -16.609 4.754 1 92.19 240 TYR A C 1
ATOM 1925 O O . TYR A 1 240 ? 14.922 -17.547 5.559 1 92.19 240 TYR A O 1
ATOM 1933 N N . GLU A 1 241 ? 15.203 -15.391 5.02 1 91.81 241 GLU A N 1
ATOM 1934 C CA . GLU A 1 241 ? 15.812 -15.062 6.305 1 91.81 241 GLU A CA 1
ATOM 1935 C C . GLU A 1 241 ? 14.758 -14.961 7.406 1 91.81 241 GLU A C 1
ATOM 1937 O O . GLU A 1 241 ? 15.023 -15.305 8.562 1 91.81 241 GLU A O 1
ATOM 1942 N N . HIS A 1 242 ? 13.516 -14.484 7.008 1 91.62 242 HIS A N 1
ATOM 1943 C CA . HIS A 1 242 ? 12.672 -14.016 8.102 1 91.62 242 HIS A CA 1
ATOM 1944 C C . HIS A 1 242 ? 11.281 -14.641 8.023 1 91.62 242 HIS A C 1
ATOM 1946 O O . HIS A 1 242 ? 10.453 -14.43 8.914 1 91.62 242 HIS A O 1
ATOM 1952 N N . ALA A 1 243 ? 10.93 -15.438 7.074 1 89.94 243 ALA A N 1
ATOM 1953 C CA . ALA A 1 243 ? 9.57 -15.922 6.863 1 89.94 243 ALA A CA 1
ATOM 1954 C C . ALA A 1 243 ? 9.102 -16.766 8.039 1 89.94 243 ALA A C 1
ATOM 1956 O O . ALA A 1 243 ? 7.898 -16.953 8.242 1 89.94 243 ALA A O 1
ATOM 1957 N N . ASP A 1 244 ? 9.914 -17.297 8.867 1 86.19 244 ASP A N 1
ATOM 1958 C CA . ASP A 1 244 ? 9.555 -18.172 9.977 1 86.19 244 ASP A CA 1
ATOM 1959 C C . ASP A 1 244 ? 9.172 -17.359 11.211 1 86.19 244 ASP A C 1
ATOM 1961 O O . ASP A 1 244 ? 8.562 -17.891 12.148 1 86.19 244 ASP A O 1
ATOM 1965 N N . GLU A 1 245 ? 9.477 -16.047 11.227 1 87.12 245 GLU A N 1
ATOM 1966 C CA . GLU A 1 245 ? 9.281 -15.281 12.453 1 87.12 245 GLU A CA 1
ATOM 1967 C C . GLU A 1 245 ? 8.445 -14.031 12.188 1 87.12 245 GLU A C 1
ATOM 1969 O O . GLU A 1 245 ? 7.738 -13.555 13.07 1 87.12 245 GLU A O 1
ATOM 1974 N N . GLU A 1 246 ? 8.586 -13.508 11.039 1 91.25 246 GLU A N 1
ATOM 1975 C CA . GLU A 1 246 ? 7.992 -12.203 10.758 1 91.25 246 GLU A CA 1
ATOM 1976 C C . GLU A 1 246 ? 6.816 -12.328 9.797 1 91.25 246 GLU A C 1
ATOM 1978 O O . GLU A 1 246 ? 6.789 -13.219 8.945 1 91.25 246 GLU A O 1
ATOM 1983 N N . HIS A 1 247 ? 5.836 -11.469 10.023 1 93.06 247 HIS A N 1
ATOM 1984 C CA . HIS A 1 247 ? 4.738 -11.469 9.062 1 93.06 247 HIS A CA 1
ATOM 1985 C C . HIS A 1 247 ? 5.105 -10.68 7.809 1 93.06 247 HIS A C 1
ATOM 1987 O O . HIS A 1 247 ? 6.059 -9.898 7.816 1 93.06 247 HIS A O 1
ATOM 1993 N N . VAL A 1 248 ? 4.383 -10.812 6.789 1 95.81 248 VAL A N 1
ATOM 1994 C CA . VAL A 1 248 ? 4.727 -10.422 5.426 1 95.81 248 VAL A CA 1
ATOM 1995 C C . VAL A 1 248 ? 4.934 -8.914 5.352 1 95.81 248 VAL A C 1
ATOM 1997 O O . VAL A 1 248 ? 5.871 -8.438 4.707 1 95.81 248 VAL A O 1
ATOM 2000 N N . MET A 1 249 ? 4.094 -8.086 6.031 1 95.88 249 MET A N 1
ATOM 2001 C CA . MET A 1 249 ? 4.191 -6.633 5.922 1 95.88 249 MET A CA 1
ATOM 2002 C C . MET A 1 249 ? 5.492 -6.129 6.531 1 95.88 249 MET A C 1
ATOM 2004 O O . MET A 1 249 ? 6.098 -5.184 6.02 1 95.88 249 MET A O 1
ATOM 2008 N N . ASP A 1 250 ? 5.926 -6.703 7.566 1 95.12 250 ASP A N 1
ATOM 2009 C CA . ASP A 1 250 ? 7.211 -6.324 8.148 1 95.12 250 ASP A CA 1
ATOM 2010 C C . ASP A 1 250 ? 8.367 -6.73 7.238 1 95.12 250 ASP A C 1
ATOM 2012 O O . ASP A 1 250 ? 9.359 -6.004 7.125 1 95.12 250 ASP A O 1
ATOM 2016 N N . MET A 1 251 ? 8.242 -7.863 6.66 1 95.69 251 MET A N 1
ATOM 2017 C CA . MET A 1 251 ? 9.266 -8.289 5.715 1 95.69 251 MET A CA 1
ATOM 2018 C C . MET A 1 251 ? 9.336 -7.34 4.52 1 95.69 251 MET A C 1
ATOM 2020 O O . MET A 1 251 ? 10.414 -7.035 4.02 1 95.69 251 MET A O 1
ATOM 2024 N N . LEU A 1 252 ? 8.164 -6.891 4.09 1 96.5 252 LEU A N 1
ATOM 2025 C CA . LEU A 1 252 ? 8.141 -5.949 2.977 1 96.5 252 LEU A CA 1
ATOM 2026 C C . LEU A 1 252 ? 8.797 -4.629 3.365 1 96.5 252 LEU A C 1
ATOM 2028 O O . LEU A 1 252 ? 9.445 -3.988 2.537 1 96.5 252 LEU A O 1
ATOM 2032 N N . THR A 1 253 ? 8.641 -4.18 4.598 1 96.12 253 THR A N 1
ATOM 2033 C CA . THR A 1 253 ? 9.336 -2.99 5.078 1 96.12 253 THR A CA 1
ATOM 2034 C C . THR A 1 253 ? 10.844 -3.178 5.008 1 96.12 253 THR A C 1
ATOM 2036 O O . THR A 1 253 ? 11.57 -2.273 4.586 1 96.12 253 THR A O 1
ATOM 2039 N N . GLU A 1 254 ? 11.289 -4.352 5.387 1 95.25 254 GLU A N 1
ATOM 2040 C CA . GLU A 1 254 ? 12.711 -4.676 5.293 1 95.25 254 GLU A CA 1
ATOM 2041 C C . GLU A 1 254 ? 13.18 -4.703 3.84 1 95.25 254 GLU A C 1
ATOM 2043 O O . GLU A 1 254 ? 14.281 -4.246 3.525 1 95.25 254 GLU A O 1
ATOM 2048 N N . ILE A 1 255 ? 12.391 -5.266 3.002 1 94.25 255 ILE A N 1
ATOM 2049 C CA . ILE A 1 255 ? 12.703 -5.289 1.578 1 94.25 255 ILE A CA 1
ATOM 2050 C C . ILE A 1 255 ? 12.836 -3.859 1.056 1 94.25 255 ILE A C 1
ATOM 2052 O O . ILE A 1 255 ? 13.789 -3.541 0.332 1 94.25 255 ILE A O 1
ATOM 2056 N N . ASN A 1 256 ? 11.898 -2.951 1.419 1 92.38 256 ASN A N 1
ATOM 2057 C CA . ASN A 1 256 ? 11.992 -1.541 1.058 1 92.38 256 ASN A CA 1
ATOM 2058 C C . ASN A 1 256 ? 13.328 -0.943 1.486 1 92.38 256 ASN A C 1
ATOM 2060 O O . ASN A 1 256 ? 13.977 -0.242 0.708 1 92.38 256 ASN A O 1
ATOM 2064 N N . LYS A 1 257 ? 13.719 -1.256 2.688 1 92.5 257 LYS A N 1
ATOM 2065 C CA . LYS A 1 257 ? 14.969 -0.752 3.236 1 92.5 257 LYS A CA 1
ATOM 2066 C C . LYS A 1 257 ? 16.156 -1.229 2.41 1 92.5 257 LYS A C 1
ATOM 2068 O O . LYS A 1 257 ? 17 -0.424 1.992 1 92.5 257 LYS A O 1
ATOM 2073 N N . ARG A 1 258 ? 16.203 -2.471 2.109 1 90.62 258 ARG A N 1
ATOM 2074 C CA . ARG A 1 258 ? 17.344 -3.061 1.418 1 90.62 258 ARG A CA 1
ATOM 2075 C C . ARG A 1 258 ? 17.406 -2.582 -0.028 1 90.62 258 ARG A C 1
ATOM 2077 O O . ARG A 1 258 ? 18.484 -2.248 -0.525 1 90.62 258 ARG A O 1
ATOM 2084 N N . VAL A 1 259 ? 16.266 -2.559 -0.714 1 87.69 259 VAL A N 1
ATOM 2085 C CA . VAL A 1 259 ? 16.234 -2.111 -2.104 1 87.69 259 VAL A CA 1
ATOM 2086 C C . VAL A 1 259 ? 16.656 -0.646 -2.184 1 87.69 259 VAL A C 1
ATOM 2088 O O . VAL A 1 259 ? 17.375 -0.252 -3.098 1 87.69 259 VAL A O 1
ATOM 2091 N N . SER A 1 260 ? 16.203 0.169 -1.206 1 82.62 260 SER A N 1
ATOM 2092 C CA . SER A 1 260 ? 16.5 1.595 -1.208 1 82.62 260 SER A CA 1
ATOM 2093 C C . SER A 1 260 ? 18 1.835 -1.032 1 82.62 260 SER A C 1
ATOM 2095 O O . SER A 1 260 ? 18.516 2.883 -1.427 1 82.62 260 SER A O 1
ATOM 2097 N N . LYS A 1 261 ? 18.688 0.87 -0.443 1 82 261 LYS A N 1
ATOM 2098 C CA . LYS A 1 261 ? 20.125 1.012 -0.174 1 82 261 LYS A CA 1
ATOM 2099 C C . LYS A 1 261 ? 20.953 0.49 -1.342 1 82 261 LYS A C 1
ATOM 2101 O O . LYS A 1 261 ? 22.172 0.688 -1.38 1 82 261 LYS A O 1
ATOM 2106 N N . ARG A 1 262 ? 20.25 -0.28 -2.154 1 73.12 262 ARG A N 1
ATOM 2107 C CA . ARG A 1 262 ? 20.984 -0.81 -3.299 1 73.12 262 ARG A CA 1
ATOM 2108 C C . ARG A 1 262 ? 21.422 0.311 -4.234 1 73.12 262 ARG A C 1
ATOM 2110 O O . ARG A 1 262 ? 20.656 1.244 -4.496 1 73.12 262 ARG A O 1
ATOM 2117 N N . ASN A 1 263 ? 22.75 0.565 -4.113 1 56.25 263 ASN A N 1
ATOM 2118 C CA . ASN A 1 263 ? 23.344 1.557 -5.008 1 56.25 263 ASN A CA 1
ATOM 2119 C C . ASN A 1 263 ? 24.062 0.897 -6.176 1 56.25 263 ASN A C 1
ATOM 2121 O O . ASN A 1 263 ? 24.625 -0.189 -6.031 1 56.25 263 ASN A O 1
ATOM 2125 N N . TYR A 1 264 ? 23.547 0.983 -7.34 1 47.91 264 TYR A N 1
ATOM 2126 C CA . TYR A 1 264 ? 24.406 0.487 -8.414 1 47.91 264 TYR A CA 1
ATOM 2127 C C . TYR A 1 264 ? 25.625 1.395 -8.609 1 47.91 264 TYR A C 1
ATOM 2129 O O . TYR A 1 264 ? 25.469 2.578 -8.922 1 47.91 264 TYR A O 1
ATOM 2137 N N . LYS A 1 265 ? 26.812 1.127 -7.801 1 43.41 265 LYS A N 1
ATOM 2138 C CA . LYS A 1 265 ? 28.094 1.715 -8.156 1 43.41 265 LYS A CA 1
ATOM 2139 C C . LYS A 1 265 ? 28.516 1.312 -9.57 1 43.41 265 LYS A C 1
ATOM 2141 O O . LYS A 1 265 ? 29.406 0.49 -9.75 1 43.41 265 LYS A O 1
ATOM 2146 N N . ASP A 1 266 ? 27.859 0.867 -10.508 1 37.88 266 ASP A N 1
ATOM 2147 C CA . ASP A 1 266 ? 28.719 0.642 -11.656 1 37.88 266 ASP A CA 1
ATOM 2148 C C . ASP A 1 266 ? 29.766 1.755 -11.789 1 37.88 266 ASP A C 1
ATOM 2150 O O . ASP A 1 266 ? 29.547 2.875 -11.32 1 37.88 266 ASP A O 1
ATOM 2154 N N . ASN A 1 267 ? 31.094 1.446 -12.406 1 36.88 267 ASN A N 1
ATOM 2155 C CA . ASN A 1 267 ? 32.312 2.215 -12.68 1 36.88 267 ASN A CA 1
ATOM 2156 C C . ASN A 1 267 ? 31.984 3.688 -12.93 1 36.88 267 ASN A C 1
ATOM 2158 O O . ASN A 1 267 ? 32.781 4.562 -12.617 1 36.88 267 ASN A O 1
ATOM 2162 N N . SER A 1 268 ? 31.609 3.943 -14.352 1 34.91 268 SER A N 1
ATOM 2163 C CA . SER A 1 268 ? 31.75 5.332 -14.781 1 34.91 268 SER A CA 1
ATOM 2164 C C . SER A 1 268 ? 30.891 6.262 -13.93 1 34.91 268 SER A C 1
ATOM 2166 O O . SER A 1 268 ? 31.406 7.172 -13.281 1 34.91 268 SER A O 1
ATOM 2168 N N . SER A 1 269 ? 29.797 6.953 -14.656 1 35.22 269 SER A N 1
ATOM 2169 C CA . SER A 1 269 ? 29.109 8.148 -14.18 1 35.22 269 SER A CA 1
ATOM 2170 C C . SER A 1 269 ? 28.25 7.844 -12.961 1 35.22 269 SER A C 1
ATOM 2172 O O . SER A 1 269 ? 27.828 6.703 -12.766 1 35.22 269 SER A O 1
ATOM 2174 N N . GLU A 1 270 ? 28.047 8.703 -11.945 1 35.5 270 GLU A N 1
ATOM 2175 C CA . GLU A 1 270 ? 27.5 9.062 -10.641 1 35.5 270 GLU A CA 1
ATOM 2176 C C . GLU A 1 270 ? 26.062 8.562 -10.5 1 35.5 270 GLU A C 1
ATOM 2178 O O . GLU A 1 270 ? 25.375 8.891 -9.531 1 35.5 270 GLU A O 1
ATOM 2183 N N . ASP A 1 271 ? 25.312 8.188 -11.625 1 40.28 271 ASP A N 1
ATOM 2184 C CA . ASP A 1 271 ? 23.859 8.25 -11.445 1 40.28 271 ASP A CA 1
ATOM 2185 C C . ASP A 1 271 ? 23.359 7.023 -10.688 1 40.28 271 ASP A C 1
ATOM 2187 O O . ASP A 1 271 ? 23.547 5.891 -11.125 1 40.28 271 ASP A O 1
ATOM 2191 N N . SER A 1 272 ? 23.297 6.957 -9.406 1 43.44 272 SER A N 1
ATOM 2192 C CA . SER A 1 272 ? 22.719 5.969 -8.5 1 43.44 272 SER A CA 1
ATOM 2193 C C . SER A 1 272 ? 21.219 5.809 -8.742 1 43.44 272 SER A C 1
ATOM 2195 O O . SER A 1 272 ? 20.484 6.793 -8.719 1 43.44 272 SER A O 1
ATOM 2197 N N . CYS A 1 273 ? 20.797 4.848 -9.805 1 47.06 273 CYS A N 1
ATOM 2198 C CA . CYS A 1 273 ? 19.375 4.555 -9.914 1 47.06 273 CYS A CA 1
ATOM 2199 C C . CYS A 1 273 ? 18.844 3.912 -8.633 1 47.06 273 CYS A C 1
ATOM 2201 O O . CYS A 1 273 ? 19.484 3.002 -8.094 1 47.06 273 CYS A O 1
ATOM 2203 N N . VAL A 1 274 ? 18.062 4.684 -7.762 1 53.31 274 VAL A N 1
ATOM 2204 C CA . VAL A 1 274 ? 17.516 4.129 -6.527 1 53.31 274 VAL A CA 1
ATOM 2205 C C . VAL A 1 274 ? 16.047 3.75 -6.734 1 53.31 274 VAL A C 1
ATOM 2207 O O . VAL A 1 274 ? 15.305 4.469 -7.406 1 53.31 274 VAL A O 1
ATOM 2210 N N . GLN A 1 275 ? 15.664 2.527 -6.699 1 68.19 275 GLN A N 1
ATOM 2211 C CA . GLN A 1 275 ? 14.336 1.919 -6.711 1 68.19 275 GLN A CA 1
ATOM 2212 C C . GLN A 1 275 ? 13.789 1.769 -5.293 1 68.19 275 GLN A C 1
ATOM 2214 O O . GLN A 1 275 ? 14.531 1.418 -4.371 1 68.19 275 GLN A O 1
ATOM 2219 N N . ILE A 1 276 ? 12.547 2.254 -5.102 1 81.25 276 ILE A N 1
ATOM 2220 C CA . ILE A 1 276 ? 11.891 1.955 -3.832 1 81.25 276 ILE A CA 1
ATOM 2221 C C . ILE A 1 276 ? 10.562 1.251 -4.086 1 81.25 276 ILE A C 1
ATOM 2223 O O . ILE A 1 276 ? 9.695 1.785 -4.777 1 81.25 276 ILE A O 1
ATOM 2227 N N . PRO A 1 277 ? 10.484 0.025 -3.611 1 88.69 277 PRO A N 1
ATOM 2228 C CA . PRO A 1 277 ? 9.188 -0.646 -3.713 1 88.69 277 PRO A CA 1
ATOM 2229 C C . PRO A 1 277 ? 8.086 0.075 -2.936 1 88.69 277 PRO A C 1
ATOM 2231 O O . PRO A 1 277 ? 8.383 0.85 -2.021 1 88.69 277 PRO A O 1
ATOM 2234 N N . CYS A 1 278 ? 6.902 -0.108 -3.359 1 90.5 278 CYS A N 1
ATOM 2235 C CA . CYS A 1 278 ? 5.762 0.534 -2.717 1 90.5 278 CYS A CA 1
ATOM 2236 C C . CYS A 1 278 ? 4.562 -0.406 -2.672 1 90.5 278 CYS A C 1
ATOM 2238 O O . CYS A 1 278 ? 3.582 -0.203 -3.391 1 90.5 278 CYS A O 1
ATOM 2240 N N . PRO A 1 279 ? 4.613 -1.389 -1.786 1 94.56 279 PRO A N 1
ATOM 2241 C CA . PRO A 1 279 ? 3.484 -2.314 -1.686 1 94.56 279 PRO A CA 1
ATOM 2242 C C . PRO A 1 279 ? 2.207 -1.636 -1.193 1 94.56 279 PRO A C 1
ATOM 2244 O O . PRO A 1 279 ? 2.273 -0.65 -0.455 1 94.56 279 PRO A O 1
ATOM 2247 N N . ALA A 1 280 ? 1.089 -2.131 -1.656 1 93.69 280 ALA A N 1
ATOM 2248 C CA . ALA A 1 280 ? -0.245 -1.726 -1.223 1 93.69 280 ALA A CA 1
ATOM 2249 C C . ALA A 1 280 ? -1.035 -2.918 -0.69 1 93.69 280 ALA A C 1
ATOM 2251 O O . ALA A 1 280 ? -0.95 -4.02 -1.234 1 93.69 280 ALA A O 1
ATOM 2252 N N . THR A 1 281 ? -1.883 -2.684 0.372 1 95.62 281 THR A N 1
ATOM 2253 C CA . THR A 1 281 ? -2.426 -3.867 1.029 1 95.62 281 THR A CA 1
ATOM 2254 C C . THR A 1 281 ? -3.846 -3.607 1.523 1 95.62 281 THR A C 1
ATOM 2256 O O . THR A 1 281 ? -4.148 -2.52 2.018 1 95.62 281 THR A O 1
ATOM 2259 N N . SER A 1 282 ? -4.703 -4.574 1.354 1 94.19 282 SER A N 1
ATOM 2260 C CA . SER A 1 282 ? -6.02 -4.605 1.982 1 94.19 282 SER A CA 1
ATOM 2261 C C . SER A 1 282 ? -6.148 -5.781 2.943 1 94.19 282 SER A C 1
ATOM 2263 O O . SER A 1 282 ? -7.254 -6.266 3.193 1 94.19 282 SER A O 1
ATOM 2265 N N . LEU A 1 283 ? -4.984 -6.281 3.426 1 95.94 283 LEU A N 1
ATOM 2266 C CA . LEU A 1 283 ? -4.98 -7.367 4.402 1 95.94 283 LEU A CA 1
ATOM 2267 C C . LEU A 1 283 ? -5.738 -6.965 5.664 1 95.94 283 LEU A C 1
ATOM 2269 O O . LEU A 1 283 ? -5.629 -5.824 6.121 1 95.94 283 LEU A O 1
ATOM 2273 N N . THR A 1 284 ? -6.402 -7.926 6.219 1 94.19 284 THR A N 1
ATOM 2274 C CA . THR A 1 284 ? -7.203 -7.648 7.406 1 94.19 284 THR A CA 1
ATOM 2275 C C . THR A 1 284 ? -6.641 -8.391 8.617 1 94.19 284 THR A C 1
ATOM 2277 O O . THR A 1 284 ? -7.137 -8.227 9.734 1 94.19 284 THR A O 1
ATOM 2280 N N . LYS A 1 285 ? -5.695 -9.18 8.43 1 95.31 285 LYS A N 1
ATOM 2281 C CA . LYS A 1 285 ? -4.98 -9.906 9.469 1 95.31 285 LYS A CA 1
ATOM 2282 C C . LYS A 1 285 ? -3.484 -9.961 9.172 1 95.31 285 LYS A C 1
ATOM 2284 O O . LYS A 1 285 ? -3.059 -9.695 8.047 1 95.31 285 LYS A O 1
ATOM 2289 N N . LYS A 1 286 ? -2.766 -10.25 10.234 1 94.75 286 LYS A N 1
ATOM 2290 C CA . LYS A 1 286 ? -1.341 -10.484 10.016 1 94.75 286 LYS A CA 1
ATOM 2291 C C . LYS A 1 286 ? -1.106 -11.781 9.25 1 94.75 286 LYS A C 1
ATOM 2293 O O . LYS A 1 286 ? -1.728 -12.805 9.547 1 94.75 286 LYS A O 1
ATOM 2298 N N . TRP A 1 287 ? -0.266 -11.773 8.227 1 96.25 287 TRP A N 1
ATOM 2299 C CA . TRP A 1 287 ? -0.007 -12.914 7.355 1 96.25 287 TRP A CA 1
ATOM 2300 C C . TRP A 1 287 ? 1.394 -13.469 7.586 1 96.25 287 TRP A C 1
ATOM 2302 O O . TRP A 1 287 ? 2.379 -12.914 7.098 1 96.25 287 TRP A O 1
ATOM 2312 N N . TYR A 1 288 ? 1.412 -14.594 8.352 1 92.69 288 TYR A N 1
ATOM 2313 C CA . TYR A 1 288 ? 2.646 -15.344 8.539 1 92.69 288 TYR A CA 1
ATOM 2314 C C . TYR A 1 288 ? 2.723 -16.531 7.578 1 92.69 288 TYR A C 1
ATOM 2316 O O . TYR A 1 288 ? 1.866 -17.406 7.602 1 92.69 288 TYR A O 1
ATOM 2324 N N . MET A 1 289 ? 3.68 -16.578 6.676 1 88.06 289 MET A N 1
ATOM 2325 C CA . MET A 1 289 ? 3.738 -17.625 5.656 1 88.06 289 MET A CA 1
ATOM 2326 C C . MET A 1 289 ? 4.277 -18.922 6.242 1 88.06 289 MET A C 1
ATOM 2328 O O . MET A 1 289 ? 3.973 -20 5.742 1 88.06 289 MET A O 1
ATOM 2332 N N . ASN A 1 290 ? 5.387 -18.938 7.008 1 69.56 290 ASN A N 1
ATOM 2333 C CA . ASN A 1 290 ? 5.879 -20.156 7.645 1 69.56 290 ASN A CA 1
ATOM 2334 C C . ASN A 1 290 ? 5.5 -20.203 9.125 1 69.56 290 ASN A C 1
ATOM 2336 O O . ASN A 1 290 ? 6.254 -19.734 9.977 1 69.56 290 ASN A O 1
ATOM 2340 N N . PRO A 1 291 ? 4.242 -20.516 9.305 1 56.19 291 PRO A N 1
ATOM 2341 C CA . PRO A 1 291 ? 3.975 -20.594 10.742 1 56.19 291 PRO A CA 1
ATOM 2342 C C . PRO A 1 291 ? 4.84 -21.641 11.453 1 56.19 291 PRO A C 1
ATOM 2344 O O . PRO A 1 291 ? 5.301 -22.594 10.82 1 56.19 291 PRO A O 1
ATOM 2347 N N . PRO A 1 292 ? 5.633 -21.188 12.492 1 45.62 292 PRO A N 1
ATOM 2348 C CA . PRO A 1 292 ? 6.426 -22.219 13.164 1 45.62 292 PRO A CA 1
ATOM 2349 C C . PRO A 1 292 ? 5.816 -23.609 13.047 1 45.62 292 PRO A C 1
ATOM 2351 O O . PRO A 1 292 ? 4.59 -23.75 12.953 1 45.62 292 PRO A O 1
ATOM 2354 N N . PRO A 1 293 ? 6.594 -24.562 12.305 1 37.31 293 PRO A N 1
ATOM 2355 C CA . PRO A 1 293 ? 6.074 -25.922 12.484 1 37.31 293 PRO A CA 1
ATOM 2356 C C . PRO A 1 293 ? 5.324 -26.109 13.805 1 37.31 293 PRO A C 1
ATOM 2358 O O . PRO A 1 293 ? 5.652 -25.438 14.797 1 37.31 293 PRO A O 1
ATOM 2361 N N . PHE A 1 294 ? 4.168 -26.266 13.945 1 34.59 294 PHE A N 1
ATOM 2362 C CA . PHE A 1 294 ? 4.043 -26.984 15.203 1 34.59 294 PHE A CA 1
ATOM 2363 C C . PHE A 1 294 ? 5.309 -27.781 15.492 1 34.59 294 PHE A C 1
ATOM 2365 O O . PHE A 1 294 ? 6.043 -28.156 14.578 1 34.59 294 PHE A O 1
ATOM 2372 N N . ALA A 1 295 ? 5.926 -27.969 16.641 1 30.98 295 ALA A N 1
ATOM 2373 C CA . ALA A 1 295 ? 7.129 -28.672 17.094 1 30.98 295 ALA A CA 1
ATOM 2374 C C . ALA A 1 295 ? 7.512 -29.781 16.125 1 30.98 295 ALA A C 1
ATOM 2376 O O . ALA A 1 295 ? 7.438 -30.969 16.484 1 30.98 295 ALA A O 1
ATOM 2377 N N . THR A 1 296 ? 7.098 -30.078 14.914 1 30.53 296 THR A N 1
ATOM 2378 C CA . THR A 1 296 ? 7.922 -31.156 14.367 1 30.53 296 THR A CA 1
ATOM 2379 C C . THR A 1 296 ? 9.297 -30.625 13.961 1 30.53 296 THR A C 1
ATOM 2381 O O . THR A 1 296 ? 9.414 -29.484 13.5 1 30.53 296 THR A O 1
ATOM 2384 N N . SER A 1 297 ? 10.555 -31.203 14.398 1 29.39 297 SER A N 1
ATOM 2385 C CA . SER A 1 297 ? 12.008 -31.219 14.266 1 29.39 297 SER A CA 1
ATOM 2386 C C . SER A 1 297 ? 12.43 -31.141 12.797 1 29.39 297 SER A C 1
ATOM 2388 O O . SER A 1 297 ? 12.305 -32.125 12.062 1 29.39 297 SER A O 1
ATOM 2390 N N . PHE A 1 298 ? 12.094 -30.438 11.945 1 27.78 298 PHE A N 1
ATOM 2391 C CA . PHE A 1 298 ? 12.812 -30.5 10.68 1 27.78 298 PHE A CA 1
ATOM 2392 C C . PHE A 1 298 ? 14.266 -30.094 10.852 1 27.78 298 PHE A C 1
ATOM 2394 O O . PHE A 1 298 ? 14.57 -28.906 10.922 1 27.78 298 PHE A O 1
ATOM 2401 N N . ARG A 1 299 ? 15.094 -30.797 11.719 1 27.5 299 ARG A N 1
ATOM 2402 C CA . ARG A 1 299 ? 16.547 -30.75 11.672 1 27.5 299 ARG A CA 1
ATOM 2403 C C . ARG A 1 299 ? 17.062 -31.047 10.266 1 27.5 299 ARG A C 1
ATOM 2405 O O . ARG A 1 299 ? 16.781 -32.094 9.703 1 27.5 299 ARG A O 1
ATOM 2412 N N . ARG A 1 300 ? 17.328 -29.969 9.5 1 27.66 300 ARG A N 1
ATOM 2413 C CA . ARG A 1 300 ? 18.203 -30.141 8.359 1 27.66 300 ARG A CA 1
ATOM 2414 C C . ARG A 1 300 ? 19.344 -31.109 8.68 1 27.66 300 ARG A C 1
ATOM 2416 O O . ARG A 1 300 ? 20.156 -30.844 9.57 1 27.66 300 ARG A O 1
ATOM 2423 N N . THR A 1 301 ? 19.047 -32.312 8.641 1 24.8 301 THR A N 1
ATOM 2424 C CA . THR A 1 301 ? 20.188 -33.188 8.406 1 24.8 301 THR A CA 1
ATOM 2425 C C . THR A 1 301 ? 20.938 -32.812 7.141 1 24.8 301 THR A C 1
ATOM 2427 O O . THR A 1 301 ? 20.391 -32.906 6.035 1 24.8 301 THR A O 1
ATOM 2430 N N . ILE A 1 302 ? 21.672 -31.781 7.188 1 23.03 302 ILE A N 1
ATOM 2431 C CA . ILE A 1 302 ? 22.766 -31.609 6.227 1 23.03 302 ILE A CA 1
ATOM 2432 C C . ILE A 1 302 ? 23.609 -32.875 6.172 1 23.03 302 ILE A C 1
ATOM 2434 O O . ILE A 1 302 ? 24.219 -33.281 7.176 1 23.03 302 ILE A O 1
ATOM 2438 N N . TYR A 1 303 ? 23.219 -33.875 5.43 1 21.78 303 TYR A N 1
ATOM 2439 C CA . TYR A 1 303 ? 24.219 -34.875 5.016 1 21.78 303 TYR A CA 1
ATOM 2440 C C . TYR A 1 303 ? 25.359 -34.188 4.266 1 21.78 303 TYR A C 1
ATOM 2442 O O . TYR A 1 303 ? 25.141 -33.469 3.295 1 21.78 303 TYR A O 1
ATOM 2450 N N . TYR A 1 304 ? 26.453 -33.938 5.012 1 21.41 304 TYR A N 1
ATOM 2451 C CA . TYR A 1 304 ? 27.781 -34.031 4.414 1 21.41 304 TYR A CA 1
ATOM 2452 C C . TYR A 1 304 ? 28.016 -35.375 3.795 1 21.41 304 TYR A C 1
ATOM 2454 O O . TYR A 1 304 ? 27.547 -36.406 4.316 1 21.41 304 TYR A O 1
ATOM 2462 N N . ARG B 1 1 ? 48.469 -51.219 58.656 1 23.11 1 ARG B N 1
ATOM 2463 C CA . ARG B 1 1 ? 48.562 -49.812 58.25 1 23.11 1 ARG B CA 1
ATOM 2464 C C . ARG B 1 1 ? 47.438 -49.438 57.281 1 23.11 1 ARG B C 1
ATOM 2466 O O . ARG B 1 1 ? 47.312 -50.062 56.219 1 23.11 1 ARG B O 1
ATOM 2473 N N . GLU B 1 2 ? 46.312 -49.031 57.844 1 25.45 2 GLU B N 1
ATOM 2474 C CA . GLU B 1 2 ? 44.938 -48.812 57.406 1 25.45 2 GLU B CA 1
ATOM 2475 C C . GLU B 1 2 ? 44.844 -47.656 56.406 1 25.45 2 GLU B C 1
ATOM 2477 O O . GLU B 1 2 ? 45.188 -46.531 56.719 1 25.45 2 GLU B O 1
ATOM 2482 N N . THR B 1 3 ? 45.281 -47.969 55.219 1 28.62 3 THR B N 1
ATOM 2483 C CA . THR B 1 3 ? 45.438 -47.031 54.125 1 28.62 3 THR B CA 1
ATOM 2484 C C . THR B 1 3 ? 44.125 -46.281 53.844 1 28.62 3 THR B C 1
ATOM 2486 O O . THR B 1 3 ? 43.094 -46.906 53.531 1 28.62 3 THR B O 1
ATOM 2489 N N . SER B 1 4 ? 43.906 -45.281 54.688 1 27.41 4 SER B N 1
ATOM 2490 C CA . SER B 1 4 ? 42.75 -44.406 54.75 1 27.41 4 SER B CA 1
ATOM 2491 C C . SER B 1 4 ? 42.5 -43.719 53.406 1 27.41 4 SER B C 1
ATOM 2493 O O . SER B 1 4 ? 43.375 -43 52.906 1 27.41 4 SER B O 1
ATOM 2495 N N . TYR B 1 5 ? 41.969 -44.469 52.5 1 29.88 5 TYR B N 1
ATOM 2496 C CA . TYR B 1 5 ? 41.75 -43.938 51.156 1 29.88 5 TYR B CA 1
ATOM 2497 C C . TYR B 1 5 ? 40.969 -42.625 51.219 1 29.88 5 TYR B C 1
ATOM 2499 O O . TYR B 1 5 ? 39.938 -42.531 51.906 1 29.88 5 TYR B O 1
ATOM 2507 N N . PRO B 1 6 ? 41.688 -41.531 51.125 1 28.11 6 PRO B N 1
ATOM 2508 C CA . PRO B 1 6 ? 41.031 -40.25 51.312 1 28.11 6 PRO B CA 1
ATOM 2509 C C . PRO B 1 6 ? 39.844 -40.062 50.375 1 28.11 6 PRO B C 1
ATOM 2511 O O . PRO B 1 6 ? 39.844 -40.531 49.25 1 28.11 6 PRO B O 1
ATOM 2514 N N . VAL B 1 7 ? 38.656 -40.156 50.938 1 28.23 7 VAL B N 1
ATOM 2515 C CA . VAL B 1 7 ? 37.344 -39.969 50.312 1 28.23 7 VAL B CA 1
ATOM 2516 C C . VAL B 1 7 ? 37.312 -38.625 49.594 1 28.23 7 VAL B C 1
ATOM 2518 O O . VAL B 1 7 ? 37.562 -37.594 50.156 1 28.23 7 VAL B O 1
ATOM 2521 N N . GLN B 1 8 ? 37.938 -38.594 48.438 1 25.03 8 GLN B N 1
ATOM 2522 C CA . GLN B 1 8 ? 37.906 -37.344 47.719 1 25.03 8 GLN B CA 1
ATOM 2523 C C . GLN B 1 8 ? 36.5 -36.781 47.594 1 25.03 8 GLN B C 1
ATOM 2525 O O . GLN B 1 8 ? 35.531 -37.531 47.344 1 25.03 8 GLN B O 1
ATOM 2530 N N . SER B 1 9 ? 36.219 -35.75 48.344 1 26.06 9 SER B N 1
ATOM 2531 C CA . SER B 1 9 ? 34.938 -35.062 48.406 1 26.06 9 SER B CA 1
ATOM 2532 C C . SER B 1 9 ? 34.438 -34.719 47.031 1 26.06 9 SER B C 1
ATOM 2534 O O . SER B 1 9 ? 35.219 -34.312 46.156 1 26.06 9 SER B O 1
ATOM 2536 N N . PRO B 1 10 ? 33.312 -35.281 46.656 1 26.67 10 PRO B N 1
ATOM 2537 C CA . PRO B 1 10 ? 32.719 -35.062 45.312 1 26.67 10 PRO B CA 1
ATOM 2538 C C . PRO B 1 10 ? 32.531 -33.594 45 1 26.67 10 PRO B C 1
ATOM 2540 O O . PRO B 1 10 ? 31.922 -32.875 45.812 1 26.67 10 PRO B O 1
ATOM 2543 N N . VAL B 1 11 ? 33.562 -32.875 44.531 1 25.98 11 VAL B N 1
ATOM 2544 C CA . VAL B 1 11 ? 33.438 -31.469 44.156 1 25.98 11 VAL B CA 1
ATOM 2545 C C . VAL B 1 11 ? 32.188 -31.281 43.281 1 25.98 11 VAL B C 1
ATOM 2547 O O . VAL B 1 11 ? 32.062 -31.891 42.219 1 25.98 11 VAL B O 1
ATOM 2550 N N . ASN B 1 12 ? 31.047 -31.156 43.875 1 23.55 12 ASN B N 1
ATOM 2551 C CA . ASN B 1 12 ? 29.766 -30.812 43.281 1 23.55 12 ASN B CA 1
ATOM 2552 C C . ASN B 1 12 ? 29.875 -29.562 42.406 1 23.55 12 ASN B C 1
ATOM 2554 O O . ASN B 1 12 ? 29.844 -28.453 42.938 1 23.55 12 ASN B O 1
ATOM 2558 N N . GLU B 1 13 ? 30.812 -29.406 41.5 1 23.95 13 GLU B N 1
ATOM 2559 C CA . GLU B 1 13 ? 30.859 -28.203 40.688 1 23.95 13 GLU B CA 1
ATOM 2560 C C . GLU B 1 13 ? 29.531 -27.969 39.969 1 23.95 13 GLU B C 1
ATOM 2562 O O . GLU B 1 13 ? 29.141 -28.75 39.094 1 23.95 13 GLU B O 1
ATOM 2567 N N . SER B 1 14 ? 28.547 -27.5 40.688 1 24.52 14 SER B N 1
ATOM 2568 C CA . SER B 1 14 ? 27.344 -27 40.062 1 24.52 14 SER B CA 1
ATOM 2569 C C . SER B 1 14 ? 27.656 -25.984 38.969 1 24.52 14 SER B C 1
ATOM 2571 O O . SER B 1 14 ? 28.125 -24.891 39.25 1 24.52 14 SER B O 1
ATOM 2573 N N . ARG B 1 15 ? 28.141 -26.312 37.812 1 23.27 15 ARG B N 1
ATOM 2574 C CA . ARG B 1 15 ? 28.25 -25.438 36.688 1 23.27 15 ARG B CA 1
ATOM 2575 C C . ARG B 1 15 ? 26.953 -24.703 36.406 1 23.27 15 ARG B C 1
ATOM 2577 O O . ARG B 1 15 ? 25.938 -25.328 36.062 1 23.27 15 ARG B O 1
ATOM 2584 N N . SER B 1 16 ? 26.703 -23.656 37.188 1 23.75 16 SER B N 1
ATOM 2585 C CA . SER B 1 16 ? 25.641 -22.703 36.906 1 23.75 16 SER B CA 1
ATOM 2586 C C . SER B 1 16 ? 25.688 -22.219 35.469 1 23.75 16 SER B C 1
ATOM 2588 O O . SER B 1 16 ? 26.688 -21.641 35.031 1 23.75 16 SER B O 1
ATOM 2590 N N . TYR B 1 17 ? 25.203 -22.953 34.5 1 23.72 17 TYR B N 1
ATOM 2591 C CA . TYR B 1 17 ? 25 -22.516 33.125 1 23.72 17 TYR B CA 1
ATOM 2592 C C . TYR B 1 17 ? 24.219 -21.203 33.094 1 23.72 17 TYR B C 1
ATOM 2594 O O . TYR B 1 17 ? 23 -21.188 33.25 1 23.72 17 TYR B O 1
ATOM 2602 N N . SER B 1 18 ? 24.719 -20.156 33.719 1 25.42 18 SER B N 1
ATOM 2603 C CA . SER B 1 18 ? 24.188 -18.844 33.406 1 25.42 18 SER B CA 1
ATOM 2604 C C . SER B 1 18 ? 24.219 -18.578 31.906 1 25.42 18 SER B C 1
ATOM 2606 O O . SER B 1 18 ? 25.266 -18.219 31.344 1 25.42 18 SER B O 1
ATOM 2608 N N . VAL B 1 19 ? 23.562 -19.375 31.125 1 27.44 19 VAL B N 1
ATOM 2609 C CA . VAL B 1 19 ? 23.359 -19.047 29.719 1 27.44 19 VAL B CA 1
ATOM 2610 C C . VAL B 1 19 ? 23 -17.578 29.578 1 27.44 19 VAL B C 1
ATOM 2612 O O . VAL B 1 19 ? 22.109 -17.078 30.266 1 27.44 19 VAL B O 1
ATOM 2615 N N . GLU B 1 20 ? 23.953 -16.812 29.094 1 27.95 20 GLU B N 1
ATOM 2616 C CA . GLU B 1 20 ? 23.953 -15.398 28.734 1 27.95 20 GLU B CA 1
ATOM 2617 C C . GLU B 1 20 ? 22.688 -15.031 27.953 1 27.95 20 GLU B C 1
ATOM 2619 O O . GLU B 1 20 ? 22.641 -15.164 26.734 1 27.95 20 GLU B O 1
ATOM 2624 N N . LEU B 1 21 ? 21.484 -15.273 28.406 1 28.8 21 LEU B N 1
ATOM 2625 C CA . LEU B 1 21 ? 20.188 -14.68 28.062 1 28.8 21 LEU B CA 1
ATOM 2626 C C . LEU B 1 21 ? 20.344 -13.195 27.75 1 28.8 21 LEU B C 1
ATOM 2628 O O . LEU B 1 21 ? 19.547 -12.625 27 1 28.8 21 LEU B O 1
ATOM 2632 N N . ASP B 1 22 ? 21.312 -12.57 28.312 1 32.5 22 ASP B N 1
ATOM 2633 C CA . ASP B 1 22 ? 21.453 -11.125 28.172 1 32.5 22 ASP B CA 1
ATOM 2634 C C . ASP B 1 22 ? 21.844 -10.742 26.75 1 32.5 22 ASP B C 1
ATOM 2636 O O . ASP B 1 22 ? 21.391 -9.719 26.234 1 32.5 22 ASP B O 1
ATOM 2640 N N . SER B 1 23 ? 22.766 -11.492 26.156 1 35.53 23 SER B N 1
ATOM 2641 C CA . SER B 1 23 ? 23.281 -11.102 24.844 1 35.53 23 SER B CA 1
ATOM 2642 C C . SER B 1 23 ? 22.234 -11.344 23.75 1 35.53 23 SER B C 1
ATOM 2644 O O . SER B 1 23 ? 22.203 -10.617 22.75 1 35.53 23 SER B O 1
ATOM 2646 N N . MET B 1 24 ? 21.5 -12.414 23.812 1 31.88 24 MET B N 1
ATOM 2647 C CA . MET B 1 24 ? 20.453 -12.609 22.797 1 31.88 24 MET B CA 1
ATOM 2648 C C . MET B 1 24 ? 19.359 -11.555 22.938 1 31.88 24 MET B C 1
ATOM 2650 O O . MET B 1 24 ? 18.703 -11.211 21.953 1 31.88 24 MET B O 1
ATOM 2654 N N . SER B 1 25 ? 19 -11.133 24.141 1 35.34 25 SER B N 1
ATOM 2655 C CA . SER B 1 25 ? 18.047 -10.055 24.359 1 35.34 25 SER B CA 1
ATOM 2656 C C . SER B 1 25 ? 18.578 -8.727 23.828 1 35.34 25 SER B C 1
ATOM 2658 O O . SER B 1 25 ? 17.828 -7.906 23.312 1 35.34 25 SER B O 1
ATOM 2660 N N . SER B 1 26 ? 19.844 -8.492 23.953 1 35.47 26 SER B N 1
ATOM 2661 C CA . SER B 1 26 ? 20.453 -7.238 23.516 1 35.47 26 SER B CA 1
ATOM 2662 C C . SER B 1 26 ? 20.516 -7.164 21.984 1 35.47 26 SER B C 1
ATOM 2664 O O . SER B 1 26 ? 20.312 -6.102 21.406 1 35.47 26 SER B O 1
ATOM 2666 N N . LYS B 1 27 ? 21 -8.172 21.344 1 34.16 27 LYS B N 1
ATOM 2667 C CA . LYS B 1 27 ? 21.047 -8.156 19.891 1 34.16 27 LYS B CA 1
ATOM 2668 C C . LYS B 1 27 ? 19.641 -8.031 19.281 1 34.16 27 LYS B C 1
ATOM 2670 O O . LYS B 1 27 ? 19.453 -7.336 18.297 1 34.16 27 LYS B O 1
ATOM 2675 N N . TYR B 1 28 ? 18.688 -8.781 19.828 1 37.25 28 TYR B N 1
ATOM 2676 C CA . TYR B 1 28 ? 17.297 -8.57 19.438 1 37.25 28 TYR B CA 1
ATOM 2677 C C . TYR B 1 28 ? 16.828 -7.156 19.781 1 37.25 28 TYR B C 1
ATOM 2679 O O . TYR B 1 28 ? 16.047 -6.555 19.047 1 37.25 28 TYR B O 1
ATOM 2687 N N . SER B 1 29 ? 17.328 -6.586 20.906 1 38.88 29 SER B N 1
ATOM 2688 C CA . SER B 1 29 ? 16.969 -5.23 21.312 1 38.88 29 SER B CA 1
ATOM 2689 C C . SER B 1 29 ? 17.594 -4.195 20.391 1 38.88 29 SER B C 1
ATOM 2691 O O . SER B 1 29 ? 16.922 -3.244 19.969 1 38.88 29 SER B O 1
ATOM 2693 N N . LEU B 1 30 ? 18.844 -4.266 20.141 1 38.72 30 LEU B N 1
ATOM 2694 C CA . LEU B 1 30 ? 19.547 -3.293 19.312 1 38.72 30 LEU B CA 1
ATOM 2695 C C . LEU B 1 30 ? 19.141 -3.414 17.859 1 38.72 30 LEU 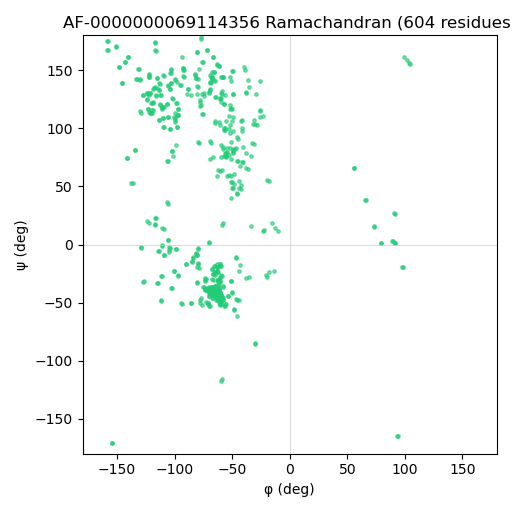B C 1
ATOM 2697 O O . LEU B 1 30 ? 19 -2.406 17.156 1 38.72 30 LEU B O 1
ATOM 2701 N N . GLN B 1 31 ? 19.203 -4.582 17.25 1 41.69 31 GLN B N 1
ATOM 2702 C CA . GLN B 1 31 ? 18.719 -4.828 15.891 1 41.69 31 GLN B CA 1
ATOM 2703 C C . GLN B 1 31 ? 17.281 -4.328 15.719 1 41.69 31 GLN B C 1
ATOM 2705 O O . GLN B 1 31 ? 16.922 -3.82 14.648 1 41.69 31 GLN B O 1
ATOM 2710 N N . SER B 1 32 ? 16.547 -4.414 16.906 1 48.69 32 SER B N 1
ATOM 2711 C CA . SER B 1 32 ? 15.148 -3.994 16.984 1 48.69 32 SER B CA 1
ATOM 2712 C C . SER B 1 32 ? 15.031 -2.475 16.906 1 48.69 32 SER B C 1
ATOM 2714 O O . SER B 1 32 ? 14.125 -1.954 16.25 1 48.69 32 SER B O 1
ATOM 2716 N N . ILE B 1 33 ? 16.031 -1.767 17.625 1 43.94 33 ILE B N 1
ATOM 2717 C CA . ILE B 1 33 ? 15.969 -0.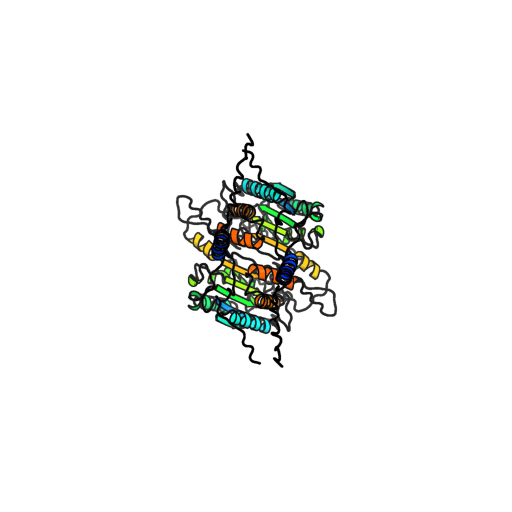309 17.625 1 43.94 33 ILE B CA 1
ATOM 2718 C C . ILE B 1 33 ? 16.328 0.223 16.234 1 43.94 33 ILE B C 1
ATOM 2720 O O . ILE B 1 33 ? 15.719 1.185 15.758 1 43.94 33 ILE B O 1
ATOM 2724 N N . GLU B 1 34 ? 17.266 -0.429 15.562 1 54.16 34 GLU B N 1
ATOM 2725 C CA . GLU B 1 34 ? 17.703 0.02 14.242 1 54.16 34 GLU B CA 1
ATOM 2726 C C . GLU B 1 34 ? 16.609 -0.22 13.195 1 54.16 34 GLU B C 1
ATOM 2728 O O . GLU B 1 34 ? 16.641 0.39 12.125 1 54.16 34 GLU B O 1
ATOM 2733 N N . GLN B 1 35 ? 15.539 -0.714 13.688 1 80.38 35 GLN B N 1
ATOM 2734 C CA . GLN B 1 35 ? 14.539 -1.083 12.695 1 80.38 35 GLN B CA 1
ATOM 2735 C C . GLN B 1 35 ? 13.266 -0.27 12.867 1 80.38 35 GLN B C 1
ATOM 2737 O O . GLN B 1 35 ? 12.219 -0.617 12.312 1 80.38 35 GLN B O 1
ATOM 2742 N N . ARG B 1 36 ? 13.641 0.978 13.766 1 90.56 36 ARG B N 1
ATOM 2743 C CA . ARG B 1 36 ? 12.477 1.835 13.953 1 90.56 36 ARG B CA 1
ATOM 2744 C C . ARG B 1 36 ? 12.82 3.295 13.68 1 90.56 36 ARG B C 1
ATOM 2746 O O . ARG B 1 36 ? 13.961 3.719 13.883 1 90.56 36 ARG B O 1
ATOM 2753 N N . TYR B 1 37 ? 11.883 4.082 13.25 1 95 37 TYR B N 1
ATOM 2754 C CA . TYR B 1 37 ? 12.062 5.523 13.094 1 95 37 TYR B CA 1
ATOM 2755 C C . TYR B 1 37 ? 12.219 6.199 14.453 1 95 37 TYR B C 1
ATOM 2757 O O . TYR B 1 37 ? 11.594 5.793 15.43 1 95 37 TYR B O 1
ATOM 2765 N N . THR B 1 38 ? 13.086 7.238 14.492 1 91.69 38 THR B N 1
ATOM 2766 C CA . THR B 1 38 ? 13.211 8.062 15.688 1 91.69 38 THR B CA 1
ATOM 2767 C C . THR B 1 38 ? 11.961 8.922 15.883 1 91.69 38 THR B C 1
ATOM 2769 O O . THR B 1 38 ? 11.477 9.547 14.938 1 91.69 38 THR B O 1
ATOM 2772 N N . MET B 1 39 ? 11.422 8.883 17.078 1 93.25 39 MET B N 1
ATOM 2773 C CA . MET B 1 39 ? 10.25 9.68 17.438 1 93.25 39 MET B CA 1
ATOM 277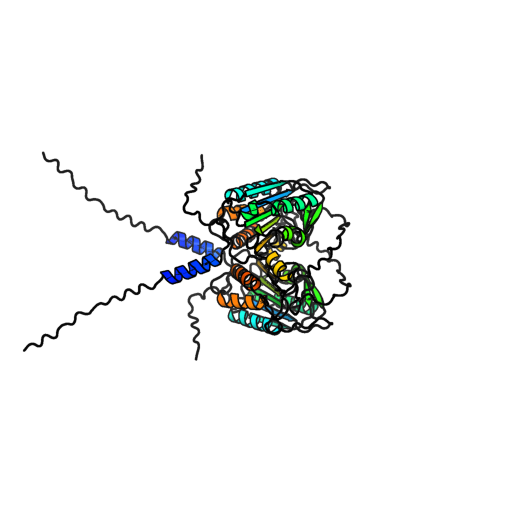4 C C . MET B 1 39 ? 10.422 10.32 18.812 1 93.25 39 MET B C 1
ATOM 2776 O O . MET B 1 39 ? 9.531 10.242 19.656 1 93.25 39 MET B O 1
ATOM 2780 N N . ASN B 1 40 ? 11.516 11.023 19 1 90.12 40 ASN B N 1
ATOM 2781 C CA . ASN B 1 40 ? 11.867 11.531 20.312 1 90.12 40 ASN B CA 1
ATOM 2782 C C . ASN B 1 40 ? 11.75 13.047 20.375 1 90.12 40 ASN B C 1
ATOM 2784 O O . ASN B 1 40 ? 11.938 13.648 21.438 1 90.12 40 ASN B O 1
ATOM 2788 N N . SER B 1 41 ? 11.398 13.633 19.375 1 92.5 41 SER B N 1
ATOM 2789 C CA . SER B 1 41 ? 11.281 15.086 19.375 1 92.5 41 SER B CA 1
ATOM 2790 C C . SER B 1 41 ? 10.016 15.547 20.094 1 92.5 41 SER B C 1
ATOM 2792 O O . SER B 1 41 ? 9.109 14.742 20.328 1 92.5 41 SER B O 1
ATOM 2794 N N . TYR B 1 42 ? 10.094 16.859 20.562 1 91.31 42 TYR B N 1
ATOM 2795 C CA . TYR B 1 42 ? 8.914 17.547 21.078 1 91.31 42 TYR B CA 1
ATOM 2796 C C . TYR B 1 42 ? 8.758 18.906 20.422 1 91.31 42 TYR B C 1
ATOM 2798 O O . TYR B 1 42 ? 9.617 19.781 20.594 1 91.31 42 TYR B O 1
ATOM 2806 N N . PRO B 1 43 ? 7.707 19.062 19.625 1 95.12 43 PRO B N 1
ATOM 2807 C CA . PRO B 1 43 ? 6.645 18.125 19.266 1 95.12 43 PRO B CA 1
ATOM 2808 C C . PRO B 1 43 ? 7.172 16.906 18.5 1 95.12 43 PRO B C 1
ATOM 2810 O O . PRO B 1 43 ? 8.219 16.984 17.859 1 95.12 43 PRO B O 1
ATOM 2813 N N . ARG B 1 44 ? 6.41 15.852 18.609 1 95.25 44 ARG B N 1
ATOM 2814 C CA . ARG B 1 44 ? 6.816 14.594 17.984 1 95.25 44 ARG B CA 1
ATOM 2815 C C . ARG B 1 44 ? 6.734 14.688 16.453 1 95.25 44 ARG B C 1
ATOM 2817 O O . ARG B 1 44 ? 7.59 14.156 15.75 1 95.25 44 ARG B O 1
ATOM 2824 N N . GLY B 1 45 ? 5.711 15.281 15.977 1 97 45 GLY B N 1
ATOM 2825 C CA . GLY B 1 45 ? 5.457 15.461 14.555 1 97 45 GLY B CA 1
ATOM 2826 C C . GLY B 1 45 ? 4.648 16.703 14.242 1 97 45 GLY B C 1
ATOM 2827 O O . GLY B 1 45 ? 4.27 17.453 15.156 1 97 45 GLY B O 1
ATOM 2828 N N . ALA B 1 46 ? 4.562 17.016 13.031 1 98.25 46 ALA B N 1
ATOM 2829 C CA . ALA B 1 46 ? 3.721 18.094 12.547 1 98.25 46 ALA B CA 1
ATOM 2830 C C . ALA B 1 46 ? 2.648 17.578 11.594 1 98.25 46 ALA B C 1
ATOM 2832 O O . ALA B 1 46 ? 2.922 16.734 10.75 1 98.25 46 ALA B O 1
ATOM 2833 N N . ALA B 1 47 ? 1.409 18.047 11.797 1 98.44 47 ALA B N 1
ATOM 2834 C CA . ALA B 1 47 ? 0.283 17.609 10.977 1 98.44 47 ALA B CA 1
ATOM 2835 C C . ALA B 1 47 ? -0.417 18.797 10.32 1 98.44 47 ALA B C 1
ATOM 2837 O O . ALA B 1 47 ? -0.67 19.812 10.977 1 98.44 47 ALA B O 1
ATOM 2838 N N . LEU B 1 48 ? -0.636 18.703 9.047 1 98.69 48 LEU B N 1
ATOM 2839 C CA . LEU B 1 48 ? -1.495 19.625 8.305 1 98.69 48 LEU B CA 1
ATOM 2840 C C . LEU B 1 48 ? -2.781 18.922 7.867 1 98.69 48 LEU B C 1
ATOM 2842 O O . LEU B 1 48 ? -2.738 17.906 7.164 1 98.69 48 LEU B O 1
ATOM 2846 N N . ILE B 1 49 ? -3.908 19.422 8.344 1 98.38 49 ILE B N 1
ATOM 2847 C CA . ILE B 1 49 ? -5.211 18.891 7.984 1 98.38 49 ILE B CA 1
ATOM 2848 C C . ILE B 1 49 ? -5.965 19.891 7.113 1 98.38 49 ILE B C 1
ATOM 2850 O O . ILE B 1 49 ? -6.203 21.031 7.531 1 98.38 49 ILE B O 1
ATOM 2854 N N . ILE B 1 50 ? -6.277 19.484 5.914 1 97.69 50 ILE B N 1
ATOM 2855 C CA . ILE B 1 50 ? -7.09 20.281 5.004 1 97.69 50 ILE B CA 1
ATOM 2856 C C . ILE B 1 50 ? -8.453 19.625 4.805 1 97.69 50 ILE B C 1
ATOM 2858 O O . ILE B 1 50 ? -8.531 18.5 4.312 1 97.69 50 ILE B O 1
ATOM 2862 N N . SER B 1 51 ? -9.477 20.281 5.199 1 95.75 51 SER B N 1
ATOM 2863 C CA . SER B 1 51 ? -10.828 19.734 5.133 1 95.75 51 SER B CA 1
ATOM 2864 C C . SER B 1 51 ? -11.75 20.609 4.289 1 95.75 51 SER B C 1
ATOM 2866 O O . SER B 1 51 ? -12.07 21.734 4.684 1 95.75 51 SER B O 1
ATOM 2868 N N . ASN B 1 52 ? -12.172 20.062 3.162 1 92.56 52 ASN B N 1
ATOM 2869 C CA . ASN B 1 52 ? -13.094 20.797 2.301 1 92.56 52 ASN B CA 1
ATOM 2870 C C . ASN B 1 52 ? -14.539 20.359 2.527 1 92.56 52 ASN B C 1
ATOM 2872 O O . ASN B 1 52 ? -14.867 19.172 2.389 1 92.56 52 ASN B O 1
ATOM 2876 N N . LYS B 1 53 ? -15.375 21.25 2.879 1 89.75 53 LYS B N 1
ATOM 2877 C CA . LYS B 1 53 ? -16.797 20.969 3.113 1 89.75 53 LYS B CA 1
ATOM 2878 C C . LYS B 1 53 ? -17.672 21.625 2.049 1 89.75 53 LYS B C 1
ATOM 2880 O O . LYS B 1 53 ? -18.578 20.984 1.514 1 89.75 53 LYS B O 1
ATOM 2885 N N . ARG B 1 54 ? -17.422 22.891 1.773 1 89.94 54 ARG B N 1
ATOM 2886 C CA . ARG B 1 54 ? -18.25 23.656 0.853 1 89.94 54 ARG B CA 1
ATOM 2887 C C . ARG B 1 54 ? -17.562 23.797 -0.508 1 89.94 54 ARG B C 1
ATOM 2889 O O . ARG B 1 54 ? -16.438 24.281 -0.6 1 89.94 54 ARG B O 1
ATOM 2896 N N . PHE B 1 55 ? -18.297 23.406 -1.53 1 87.88 55 PHE B N 1
ATOM 2897 C CA . PHE B 1 55 ? -17.766 23.469 -2.889 1 87.88 55 PHE B CA 1
ATOM 2898 C C . PHE B 1 55 ? -18.516 24.484 -3.729 1 87.88 55 PHE B C 1
ATOM 2900 O O . PHE B 1 55 ? -19.688 24.781 -3.451 1 87.88 55 PHE B O 1
ATOM 2907 N N . GLU B 1 56 ? -17.781 25.25 -4.551 1 83.75 56 GLU B N 1
ATOM 2908 C CA . GLU B 1 56 ? -18.344 26.328 -5.355 1 83.75 56 GLU B CA 1
ATOM 2909 C C . GLU B 1 56 ? -19.375 25.797 -6.344 1 83.75 56 GLU B C 1
ATOM 2911 O O . GLU B 1 56 ? -20.391 26.453 -6.59 1 83.75 56 GLU B O 1
ATOM 2916 N N . ASN B 1 57 ? -19.016 24.797 -7.066 1 64.5 57 ASN B N 1
ATOM 2917 C CA . ASN B 1 57 ? -19.922 24.312 -8.102 1 64.5 57 ASN B CA 1
ATOM 2918 C C . ASN B 1 57 ? -20.734 23.109 -7.625 1 64.5 57 ASN B C 1
ATOM 2920 O O . ASN B 1 57 ? -20.391 22.484 -6.613 1 64.5 57 ASN B O 1
ATOM 2924 N N . ASP B 1 58 ? -22 23.062 -7.969 1 56.16 58 ASP B N 1
ATOM 2925 C CA . ASP B 1 58 ? -23.031 22.062 -7.68 1 56.16 58 ASP B CA 1
ATOM 2926 C C . ASP B 1 58 ? -22.422 20.812 -7.055 1 56.16 58 ASP B C 1
ATOM 2928 O O . ASP B 1 58 ? -23.047 19.75 -7.031 1 56.16 58 ASP B O 1
ATOM 2932 N N . HIS B 1 59 ? -21.172 21.016 -6.691 1 61.94 59 HIS B N 1
ATOM 2933 C CA . HIS B 1 59 ? -20.688 19.828 -6.004 1 61.94 59 HIS B CA 1
ATOM 2934 C C . HIS B 1 59 ? -21.234 19.75 -4.582 1 61.94 59 HIS B C 1
ATOM 2936 O O . HIS B 1 59 ? -21.359 20.766 -3.9 1 61.94 59 HIS B O 1
ATOM 2942 N N . ARG B 1 60 ? -21.719 18.688 -4.336 1 64.88 60 ARG B N 1
ATOM 2943 C CA . ARG B 1 60 ? -22.438 18.422 -3.088 1 64.88 60 ARG B CA 1
ATOM 2944 C C . ARG B 1 60 ? -21.531 18.672 -1.882 1 64.88 60 ARG B C 1
ATOM 2946 O O . ARG B 1 60 ? -20.344 18.375 -1.924 1 64.88 60 ARG B O 1
ATOM 2953 N N . GLU B 1 61 ? -22.016 19.375 -1.048 1 79.5 61 GLU B N 1
ATOM 2954 C CA . GLU B 1 61 ? -21.391 19.562 0.255 1 79.5 61 GLU B CA 1
ATOM 2955 C C . GLU B 1 61 ? -21.031 18.219 0.893 1 79.5 61 GLU B C 1
ATOM 2957 O O . GLU B 1 61 ? -21.625 17.188 0.569 1 79.5 61 GLU B O 1
ATOM 2962 N N . ARG B 1 62 ? -19.969 18.25 1.67 1 81.31 62 ARG B N 1
ATOM 2963 C CA . ARG B 1 62 ? -19.531 17.047 2.369 1 81.31 62 ARG B CA 1
ATOM 2964 C C . ARG B 1 62 ? -19.859 17.125 3.857 1 81.31 62 ARG B C 1
ATOM 2966 O O . ARG B 1 62 ? -18.953 17.203 4.691 1 81.31 62 ARG B O 1
ATOM 2973 N N . PRO B 1 63 ? -21.141 17 4.117 1 79.25 63 PRO B N 1
ATOM 2974 C CA . PRO B 1 63 ? -21.484 17 5.543 1 79.25 63 PRO B CA 1
ATOM 2975 C C . PRO B 1 63 ? -20.781 15.883 6.316 1 79.25 63 PRO B C 1
ATOM 2977 O O . PRO B 1 63 ? -20.594 14.781 5.793 1 79.25 63 PRO B O 1
ATOM 2980 N N . GLY B 1 64 ? -20.359 16.078 7.559 1 82 64 GLY B N 1
ATOM 2981 C CA . GLY B 1 64 ? -19.703 15.086 8.391 1 82 64 GLY B CA 1
ATOM 2982 C C . GLY B 1 64 ? -18.188 15.227 8.398 1 82 64 GLY B C 1
ATOM 2983 O O . GLY B 1 64 ? -17.516 14.711 9.297 1 82 64 GLY B O 1
ATOM 2984 N N . THR B 1 65 ? -17.688 15.953 7.348 1 86.62 65 THR B N 1
ATOM 2985 C CA . THR B 1 65 ? -16.25 16.094 7.258 1 86.62 65 THR B CA 1
ATOM 2986 C C . THR B 1 65 ? -15.703 16.891 8.43 1 86.62 65 THR B C 1
ATOM 2988 O O . THR B 1 65 ? -14.547 16.734 8.828 1 86.62 65 THR B O 1
ATOM 2991 N N . GLU B 1 66 ? -16.578 17.766 9 1 90.25 66 GLU B N 1
ATOM 2992 C CA . GLU B 1 66 ? -16.172 18.531 10.164 1 90.25 66 GLU B CA 1
ATOM 2993 C C . GLU B 1 66 ? -15.836 17.625 11.344 1 90.25 66 GLU B C 1
ATOM 2995 O O . GLU B 1 66 ? -14.914 17.906 12.117 1 90.25 66 GLU B O 1
ATOM 3000 N N . GLN B 1 67 ? -16.609 16.594 11.453 1 90.56 67 GLN B N 1
ATOM 3001 C CA . GLN B 1 67 ? -16.344 15.641 12.523 1 90.56 67 GLN B CA 1
ATOM 3002 C C . GLN B 1 67 ? -15.031 14.898 12.281 1 90.56 67 GLN B C 1
ATOM 3004 O O . GLN B 1 67 ? -14.25 14.68 13.211 1 90.56 67 GLN B O 1
ATOM 3009 N N . ASP B 1 68 ? -14.797 14.516 11.055 1 92.12 68 ASP B N 1
ATOM 3010 C CA . ASP B 1 68 ? -13.547 13.867 10.695 1 92.12 68 ASP B CA 1
ATOM 3011 C C . ASP B 1 68 ? -12.352 14.758 11.023 1 92.12 68 ASP B C 1
ATOM 3013 O O . ASP B 1 68 ? -11.375 14.305 11.625 1 92.12 68 ASP B O 1
ATOM 3017 N N . CYS B 1 69 ? -12.516 15.992 10.625 1 94.94 69 CYS B N 1
ATOM 3018 C CA . CYS B 1 69 ? -11.453 16.969 10.867 1 94.94 69 CYS B CA 1
ATOM 3019 C C . CYS B 1 69 ? -11.188 17.125 12.359 1 94.94 69 CYS B C 1
ATOM 3021 O O . CYS B 1 69 ? -10.031 17.094 12.789 1 94.94 69 CYS B O 1
ATOM 3023 N N . ARG B 1 70 ? -12.18 17.281 13.117 1 95.75 70 ARG B N 1
ATOM 3024 C CA . ARG B 1 70 ? -12.055 17.453 14.555 1 95.75 70 ARG B CA 1
ATOM 3025 C C . ARG B 1 70 ? -11.398 16.234 15.203 1 95.75 70 ARG B C 1
ATOM 3027 O O . ARG B 1 70 ? -10.5 16.375 16.031 1 95.75 70 ARG B O 1
ATOM 3034 N N . LYS B 1 71 ? -11.828 15.094 14.828 1 95.06 71 LYS B N 1
ATOM 3035 C CA . LYS B 1 71 ? -11.297 13.859 15.398 1 95.06 71 LYS B CA 1
ATOM 3036 C C . LYS B 1 71 ? -9.82 13.703 15.086 1 95.06 71 LYS B C 1
ATOM 3038 O O . LYS B 1 71 ? -9.031 13.328 15.953 1 95.06 71 LYS B O 1
ATOM 3043 N N . LEU B 1 72 ? -9.469 14 13.883 1 96.88 72 LEU B N 1
ATOM 3044 C CA . LEU B 1 72 ? -8.062 13.898 13.492 1 96.88 72 LEU B CA 1
ATOM 3045 C C . LEU B 1 72 ? -7.219 14.922 14.242 1 96.88 72 LEU B C 1
ATOM 3047 O O . LEU B 1 72 ? -6.113 14.617 14.688 1 96.88 72 LEU B O 1
ATOM 3051 N N . LYS B 1 73 ? -7.758 16.125 14.328 1 97.69 73 LYS B N 1
ATOM 3052 C CA . LYS B 1 73 ? -7.047 17.172 15.062 1 97.69 73 LYS B CA 1
ATOM 3053 C C . LYS B 1 73 ? -6.785 16.75 16.5 1 97.69 73 LYS B C 1
ATOM 3055 O O . LYS B 1 73 ? -5.656 16.844 16.984 1 97.69 73 LYS B O 1
ATOM 3060 N N . LEU B 1 74 ? -7.77 16.266 17.125 1 96.75 74 LEU B N 1
ATOM 3061 C CA . LEU B 1 74 ? -7.652 15.867 18.531 1 96.75 74 LEU B CA 1
ATOM 3062 C C . LEU B 1 74 ? -6.676 14.703 18.672 1 96.75 74 LEU B C 1
ATOM 3064 O O . LEU B 1 74 ? -5.855 14.695 19.594 1 96.75 74 LEU B O 1
ATOM 3068 N N . LEU B 1 75 ? -6.773 13.773 17.797 1 95.94 75 LEU B N 1
ATOM 3069 C CA . LEU B 1 75 ? -5.883 12.617 17.828 1 95.94 75 LEU B CA 1
ATOM 3070 C C . LEU B 1 75 ? -4.426 13.055 17.781 1 95.94 75 LEU B C 1
ATOM 3072 O O . LEU B 1 75 ? -3.627 12.672 18.641 1 95.94 75 LEU B O 1
ATOM 3076 N N . TYR B 1 76 ? -4.086 13.859 16.797 1 97.06 76 TYR B N 1
ATOM 3077 C CA . TYR B 1 76 ? -2.682 14.195 16.594 1 97.06 76 TYR B CA 1
ATOM 3078 C C . TYR B 1 76 ? -2.191 15.164 17.656 1 97.06 76 TYR B C 1
ATOM 3080 O O . TYR B 1 76 ? -1.02 15.133 18.047 1 97.06 76 TYR B O 1
ATOM 3088 N N . GLU B 1 77 ? -3.051 16 18.203 1 96.19 77 GLU B N 1
ATOM 3089 C CA . GLU B 1 77 ? -2.678 16.812 19.359 1 96.19 77 GLU B CA 1
ATOM 3090 C C . GLU B 1 77 ? -2.352 15.945 20.578 1 96.19 77 GLU B C 1
ATOM 3092 O O . GLU B 1 77 ? -1.354 16.172 21.266 1 96.19 77 GLU B O 1
ATOM 3097 N N . GLU B 1 78 ? -3.164 14.945 20.75 1 93.88 78 GLU B N 1
ATOM 3098 C CA . GLU B 1 78 ? -2.943 14.039 21.875 1 93.88 78 GLU B CA 1
ATOM 3099 C C . GLU B 1 78 ? -1.664 13.227 21.688 1 93.88 78 GLU B C 1
ATOM 3101 O O . GLU B 1 78 ? -1.01 12.859 22.656 1 93.88 78 GLU B O 1
ATOM 3106 N N . LEU B 1 79 ? -1.32 12.977 20.5 1 93.81 79 LEU B N 1
ATOM 3107 C CA . LEU B 1 79 ? -0.097 12.242 20.203 1 93.81 79 LEU B CA 1
ATOM 3108 C C . LEU B 1 79 ? 1.122 13.148 20.297 1 93.81 79 LEU B C 1
ATOM 3110 O O . LEU B 1 79 ? 2.252 12.711 20.078 1 93.81 79 LEU B O 1
ATOM 3114 N N . GLY B 1 80 ? 0.935 14.438 20.547 1 94.62 80 GLY B N 1
ATOM 3115 C CA . GLY B 1 80 ? 2.027 15.375 20.75 1 94.62 80 GLY B CA 1
ATOM 3116 C C . GLY B 1 80 ? 2.486 16.047 19.484 1 94.62 80 GLY B C 1
ATOM 3117 O O . GLY B 1 80 ? 3.648 16.438 19.359 1 94.62 80 GLY B O 1
ATOM 3118 N N . PHE B 1 81 ? 1.562 16.156 18.484 1 96.94 81 PHE B N 1
ATOM 3119 C CA . PHE B 1 81 ? 1.896 16.797 17.219 1 96.94 81 PHE B CA 1
ATOM 3120 C C . PHE B 1 81 ? 1.549 18.281 17.266 1 96.94 81 PHE B C 1
ATOM 3122 O O . PHE B 1 81 ? 0.683 18.703 18.031 1 96.94 81 PHE B O 1
ATOM 3129 N 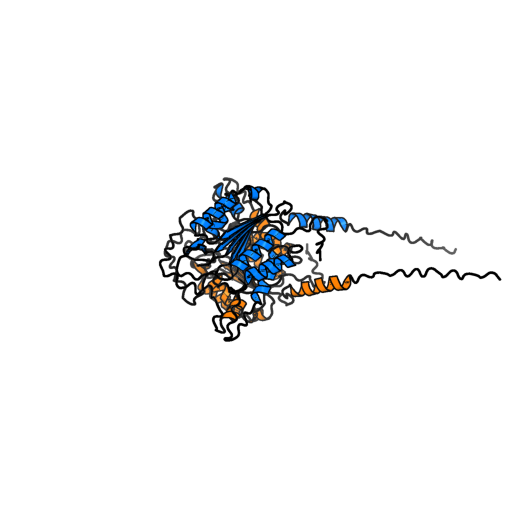N . HIS B 1 82 ? 2.324 19.062 16.5 1 97.69 82 HIS B N 1
ATOM 3130 C CA . HIS B 1 82 ? 1.865 20.391 16.094 1 97.69 82 HIS B CA 1
ATOM 3131 C C . HIS B 1 82 ? 0.854 20.297 14.953 1 97.69 82 HIS B C 1
ATOM 3133 O O . HIS B 1 82 ? 1.183 19.812 13.867 1 97.69 82 HIS B O 1
ATOM 3139 N N . VAL B 1 83 ? -0.392 20.812 15.234 1 98.38 83 VAL B N 1
ATOM 3140 C CA . VAL B 1 83 ? -1.452 20.562 14.266 1 98.38 83 VAL B CA 1
ATOM 3141 C C . VAL B 1 83 ? -1.919 21.891 13.664 1 98.38 83 VAL B C 1
ATOM 3143 O O . VAL B 1 83 ? -2.191 22.844 14.391 1 98.38 83 VAL B O 1
ATOM 3146 N N . SER B 1 84 ? -1.94 21.938 12.328 1 98.25 84 SER B N 1
ATOM 3147 C CA . SER B 1 84 ? -2.527 23.047 11.57 1 98.25 84 SER B CA 1
ATOM 3148 C C . SER B 1 84 ? -3.738 22.578 10.766 1 98.25 84 SER B C 1
ATOM 3150 O O . SER B 1 84 ? -3.705 21.516 10.141 1 98.25 84 SER B O 1
ATOM 3152 N N . VAL B 1 85 ? -4.812 23.391 10.844 1 98.44 85 VAL B N 1
ATOM 3153 C CA . VAL B 1 85 ? -6.031 23.031 10.125 1 98.44 85 VAL B CA 1
ATOM 3154 C C . VAL B 1 85 ? -6.391 24.141 9.141 1 98.44 85 VAL B C 1
ATOM 3156 O O . VAL B 1 85 ? -6.324 25.328 9.477 1 98.44 85 VAL B O 1
ATOM 3159 N N . LYS B 1 86 ? -6.656 23.766 7.91 1 98.19 86 LYS B N 1
ATOM 3160 C CA . LYS B 1 86 ? -7.184 24.656 6.875 1 98.19 86 LYS B CA 1
ATOM 3161 C C . LYS B 1 86 ? -8.5 24.125 6.316 1 98.19 86 LYS B C 1
ATOM 3163 O O . LYS B 1 86 ? -8.68 22.906 6.188 1 98.19 86 LYS B O 1
ATOM 3168 N N . GLU B 1 87 ? -9.414 25.047 5.945 1 96.94 87 GLU B N 1
ATOM 3169 C CA . GLU B 1 87 ? -10.727 24.609 5.492 1 96.94 87 GLU B CA 1
ATOM 3170 C C . GLU B 1 87 ? -11.102 25.281 4.168 1 96.94 87 GLU B C 1
ATOM 3172 O O . GLU B 1 87 ? -10.773 26.453 3.941 1 96.94 87 GLU B O 1
ATOM 3177 N N . ASP B 1 88 ? -11.734 24.5 3.354 1 96 88 ASP B N 1
ATOM 3178 C CA . ASP B 1 88 ? -12.391 24.969 2.135 1 96 88 ASP B CA 1
ATOM 3179 C C . ASP B 1 88 ? -11.414 25.719 1.245 1 96 88 ASP B C 1
ATOM 3181 O O . ASP B 1 88 ? -11.617 26.906 0.958 1 96 88 ASP B O 1
ATOM 3185 N N . LEU B 1 89 ? -10.453 24.938 0.771 1 97.19 89 LEU B N 1
ATOM 3186 C CA . LEU B 1 89 ? -9.406 25.484 -0.086 1 97.19 89 LEU B CA 1
ATOM 3187 C C . LEU B 1 89 ? -9.617 25.062 -1.536 1 97.19 89 LEU B C 1
ATOM 3189 O O . LEU B 1 89 ? -9.992 23.922 -1.808 1 97.19 89 LEU B O 1
ATOM 3193 N N . LYS B 1 90 ? -9.43 25.984 -2.406 1 96.12 90 LYS B N 1
ATOM 3194 C CA . LYS B 1 90 ? -9.375 25.672 -3.83 1 96.12 90 LYS B CA 1
ATOM 3195 C C . LYS B 1 90 ? -8.078 24.938 -4.184 1 96.12 90 LYS B C 1
ATOM 3197 O O . LYS B 1 90 ? -7.184 24.812 -3.344 1 96.12 90 LYS B O 1
ATOM 3202 N N . ARG B 1 91 ? -8.023 24.375 -5.379 1 95 91 ARG B N 1
ATOM 3203 C CA . ARG B 1 91 ? -6.855 23.609 -5.812 1 95 91 ARG B CA 1
ATOM 3204 C C . ARG B 1 91 ? -5.57 24.391 -5.539 1 95 91 ARG B C 1
ATOM 3206 O O . ARG B 1 91 ? -4.656 23.875 -4.895 1 95 91 ARG B O 1
ATOM 3213 N N . TYR B 1 92 ? -5.5 25.688 -6.105 1 96.12 92 TYR B N 1
ATOM 3214 C CA . TYR B 1 92 ? -4.273 26.484 -5.988 1 96.12 92 TYR B CA 1
ATOM 3215 C C . TYR B 1 92 ? -3.963 26.781 -4.527 1 96.12 92 TYR B C 1
ATOM 3217 O O . TYR B 1 92 ? -2.795 26.859 -4.137 1 96.12 92 TYR B O 1
ATOM 3225 N N . GLU B 1 93 ? -4.953 26.922 -3.715 1 97.69 93 GLU B N 1
ATOM 3226 C CA . GLU B 1 93 ? -4.758 27.203 -2.295 1 97.69 93 GLU B CA 1
ATOM 3227 C C . GLU B 1 93 ? -4.219 25.984 -1.558 1 97.69 93 GLU B C 1
ATOM 3229 O O . GLU B 1 93 ? -3.389 26.109 -0.655 1 97.69 93 GLU B O 1
ATOM 3234 N N . ILE B 1 94 ? -4.684 24.797 -1.931 1 97.5 94 ILE B N 1
ATOM 3235 C CA . ILE B 1 94 ? -4.18 23.562 -1.329 1 97.5 94 ILE B CA 1
ATOM 3236 C C . ILE B 1 94 ? -2.684 23.438 -1.595 1 97.5 94 ILE B C 1
ATOM 3238 O O . ILE B 1 94 ? -1.899 23.219 -0.668 1 97.5 94 ILE B O 1
ATOM 3242 N N . LEU B 1 95 ? -2.34 23.625 -2.84 1 97.06 95 LEU B N 1
ATOM 3243 C CA . LEU B 1 95 ? -0.935 23.5 -3.217 1 97.06 95 LEU B CA 1
ATOM 3244 C C . LEU B 1 95 ? -0.091 24.562 -2.512 1 97.06 95 LEU B C 1
ATOM 3246 O O . LEU B 1 95 ? 1.005 24.266 -2.031 1 97.06 95 LEU B O 1
ATOM 3250 N N . ARG B 1 96 ? -0.622 25.75 -2.424 1 97.69 96 ARG B N 1
ATOM 3251 C CA . ARG B 1 96 ? 0.079 26.828 -1.746 1 97.69 96 ARG B CA 1
ATOM 3252 C C . ARG B 1 96 ? 0.273 26.516 -0.266 1 97.69 96 ARG B C 1
ATOM 3254 O O . ARG B 1 96 ? 1.366 26.703 0.274 1 97.69 96 ARG B O 1
ATOM 3261 N N . GLU B 1 97 ? -0.741 26.047 0.375 1 98.06 97 GLU B N 1
ATOM 3262 C CA . GLU B 1 97 ? -0.65 25.719 1.795 1 98.06 97 GLU B CA 1
ATOM 3263 C C . GLU B 1 97 ? 0.347 24.594 2.041 1 98.06 97 GLU B C 1
ATOM 3265 O O . GLU B 1 97 ? 1.062 24.594 3.045 1 98.06 97 GLU B O 1
ATOM 3270 N N . CYS B 1 98 ? 0.368 23.609 1.15 1 97.75 98 CYS B N 1
ATOM 3271 C CA . CYS B 1 98 ? 1.359 22.547 1.254 1 97.75 98 CYS B CA 1
ATOM 3272 C C . CYS B 1 98 ? 2.773 23.109 1.141 1 97.75 98 CYS B C 1
ATOM 3274 O O . CYS B 1 98 ? 3.664 22.703 1.896 1 97.75 98 CYS B O 1
ATOM 3276 N N . GLN B 1 99 ? 2.945 24.062 0.243 1 97.19 99 GLN B N 1
ATOM 3277 C CA . GLN B 1 99 ? 4.262 24.656 0.062 1 97.19 99 GLN B CA 1
ATOM 3278 C C . GLN B 1 99 ? 4.668 25.469 1.289 1 97.19 99 GLN B C 1
ATOM 3280 O O . GLN B 1 99 ? 5.824 25.422 1.713 1 97.19 99 GLN B O 1
ATOM 3285 N N . ILE B 1 100 ? 3.744 26.219 1.805 1 97.44 100 ILE B N 1
ATOM 3286 C CA . ILE B 1 100 ? 3.996 26.984 3.016 1 97.44 100 ILE B CA 1
ATOM 3287 C C . ILE B 1 100 ? 4.375 26.047 4.156 1 97.44 100 ILE B C 1
ATOM 3289 O O . ILE B 1 100 ? 5.352 26.297 4.875 1 97.44 100 ILE B O 1
ATOM 3293 N N . PHE B 1 101 ? 3.674 24.969 4.273 1 97.69 101 PHE B N 1
ATOM 3294 C CA . PHE B 1 101 ? 3.93 24 5.328 1 97.69 101 PHE B CA 1
ATOM 3295 C C . PHE B 1 101 ? 5.301 23.344 5.148 1 97.69 101 PHE B C 1
ATOM 3297 O O . PHE B 1 101 ? 6.02 23.125 6.125 1 97.69 101 PHE B O 1
ATOM 3304 N N . ALA B 1 102 ? 5.625 23.062 3.924 1 96.62 102 ALA B N 1
ATOM 3305 C CA . ALA B 1 102 ? 6.902 22.422 3.613 1 96.62 102 ALA B CA 1
ATOM 3306 C C . ALA B 1 102 ? 8.07 23.328 4.004 1 96.62 102 ALA B C 1
ATOM 3308 O O . ALA B 1 102 ? 9.188 22.844 4.219 1 96.62 102 ALA B O 1
ATOM 3309 N N . ARG B 1 103 ? 7.82 24.625 4.09 1 95.19 103 ARG B N 1
ATOM 3310 C CA . ARG B 1 103 ? 8.867 25.594 4.422 1 95.19 103 ARG B CA 1
ATOM 3311 C C . ARG B 1 103 ? 8.82 25.969 5.898 1 95.19 103 ARG B C 1
ATOM 3313 O O . ARG B 1 103 ? 9.648 26.734 6.375 1 95.19 103 ARG B O 1
ATOM 3320 N N . ASP B 1 104 ? 7.848 25.453 6.578 1 96.19 104 ASP B N 1
ATOM 3321 C CA . ASP B 1 104 ? 7.723 25.75 8 1 96.19 104 ASP B CA 1
ATOM 3322 C C . ASP B 1 104 ? 8.914 25.219 8.789 1 96.19 104 ASP B C 1
ATOM 3324 O O . ASP B 1 104 ? 9.203 24.016 8.742 1 96.19 104 ASP B O 1
ATOM 3328 N N . PRO B 1 105 ? 9.617 26 9.586 1 95.62 105 PRO B N 1
ATOM 3329 C CA . PRO B 1 105 ? 10.781 25.562 10.359 1 95.62 105 PRO B CA 1
ATOM 3330 C C . PRO B 1 105 ? 10.445 24.453 11.352 1 95.62 105 PRO B C 1
ATOM 3332 O O . PRO B 1 105 ? 11.344 23.75 11.812 1 95.62 105 PRO B O 1
ATOM 3335 N N . ILE B 1 106 ? 9.211 24.312 11.609 1 96.81 106 ILE B N 1
ATOM 3336 C CA . ILE B 1 106 ? 8.797 23.281 12.57 1 96.81 106 ILE B CA 1
ATOM 3337 C C . ILE B 1 106 ? 9.195 21.906 12.055 1 96.81 106 ILE B C 1
ATOM 3339 O O . ILE B 1 106 ? 9.5 21 12.844 1 96.81 106 ILE B O 1
ATOM 3343 N N . LEU B 1 107 ? 9.234 21.719 10.742 1 96.81 107 LEU B N 1
ATOM 3344 C CA . LEU B 1 107 ? 9.492 20.406 10.148 1 96.81 107 LEU B CA 1
ATOM 3345 C C . LEU B 1 107 ? 10.922 19.953 10.43 1 96.81 107 LEU B C 1
ATOM 3347 O O . LEU B 1 107 ? 11.219 18.766 10.398 1 96.81 107 LEU B O 1
ATOM 3351 N N . ALA B 1 108 ? 11.773 20.922 10.734 1 95.5 108 ALA B N 1
ATOM 3352 C CA . ALA B 1 108 ? 13.148 20.578 11.086 1 95.5 108 ALA B CA 1
ATOM 3353 C C . ALA B 1 108 ? 13.242 20.109 12.531 1 95.5 108 ALA B C 1
ATOM 3355 O O . ALA B 1 108 ? 14.234 19.469 12.922 1 95.5 108 ALA B O 1
ATOM 3356 N N . LYS B 1 109 ? 12.234 20.375 13.273 1 96.56 109 LYS B N 1
ATOM 3357 C CA . LYS B 1 109 ? 12.289 20.125 14.711 1 96.56 109 LYS B CA 1
ATOM 3358 C C . LYS B 1 109 ? 11.477 18.891 15.086 1 96.56 109 LYS B C 1
ATOM 3360 O O . LYS B 1 109 ? 11.445 18.484 16.25 1 96.56 109 LYS B O 1
ATOM 3365 N N . VAL B 1 110 ? 10.852 18.297 14.141 1 96.88 110 VAL B N 1
ATOM 3366 C CA . VAL B 1 110 ? 10 17.156 14.438 1 96.88 110 VAL B CA 1
ATOM 3367 C C . VAL B 1 110 ? 10.539 15.906 13.75 1 96.88 110 VAL B C 1
ATOM 3369 O O . VAL B 1 110 ? 11.445 15.992 12.914 1 96.88 110 VAL B O 1
ATOM 3372 N N . ASP B 1 111 ? 9.922 14.734 14.047 1 96.56 111 ASP B N 1
ATOM 3373 C CA . ASP B 1 111 ? 10.469 13.469 13.562 1 96.56 111 ASP B CA 1
ATOM 3374 C C . ASP B 1 111 ? 9.586 12.867 12.477 1 96.56 111 ASP B C 1
ATOM 3376 O O . ASP B 1 111 ? 9.953 11.875 11.844 1 96.56 111 ASP B O 1
ATOM 3380 N N . CYS B 1 112 ? 8.43 13.422 12.258 1 97.25 112 CYS B N 1
ATOM 3381 C CA . CYS B 1 112 ? 7.559 12.922 11.203 1 97.25 112 CYS B CA 1
ATOM 3382 C C . CYS B 1 112 ? 6.559 13.984 10.766 1 97.25 112 CYS B C 1
ATOM 3384 O O . CYS B 1 112 ? 6.434 15.023 11.406 1 97.25 112 CYS B O 1
ATOM 3386 N N . MET B 1 113 ? 5.914 13.727 9.656 1 97.94 113 MET B N 1
ATOM 3387 C CA . MET B 1 113 ? 4.918 14.641 9.109 1 97.94 113 MET B CA 1
ATOM 3388 C C . MET B 1 113 ? 3.654 13.891 8.703 1 97.94 113 MET B C 1
ATOM 3390 O O . MET B 1 113 ? 3.732 12.781 8.164 1 97.94 113 MET B O 1
ATOM 3394 N N . VAL B 1 114 ? 2.508 14.531 8.938 1 98.12 114 VAL B N 1
ATOM 3395 C CA . VAL B 1 114 ? 1.222 14 8.492 1 98.12 114 VAL B CA 1
ATOM 3396 C C . VAL B 1 114 ? 0.471 15.07 7.699 1 98.12 114 VAL B C 1
ATOM 3398 O O . VAL B 1 114 ? 0.4 16.234 8.109 1 98.12 114 VAL B O 1
ATOM 3401 N N . LEU B 1 115 ? 0.035 14.711 6.559 1 98.19 115 LEU B N 1
ATOM 3402 C CA . LEU B 1 115 ? -0.876 15.539 5.773 1 98.19 115 LEU B CA 1
ATOM 3403 C C . LEU B 1 115 ? -2.195 14.812 5.531 1 98.19 115 LEU B C 1
ATOM 3405 O O . LEU B 1 115 ? -2.219 13.742 4.914 1 98.19 115 LEU B O 1
ATOM 3409 N N . ALA B 1 116 ? -3.262 15.336 6.055 1 97.38 116 ALA B N 1
ATOM 3410 C CA . ALA B 1 116 ? -4.598 14.805 5.801 1 97.38 116 ALA B CA 1
ATOM 3411 C C . ALA B 1 116 ? -5.387 15.719 4.871 1 97.38 116 ALA B C 1
ATOM 3413 O O . ALA B 1 116 ? -5.543 16.906 5.148 1 97.38 116 ALA B O 1
ATOM 3414 N N . LEU B 1 117 ? -5.781 15.18 3.795 1 95.06 117 LEU B N 1
ATOM 3415 C CA . LEU B 1 117 ? -6.621 15.898 2.838 1 95.06 117 LEU B CA 1
ATOM 3416 C C . LEU B 1 117 ? -8 15.266 2.746 1 95.06 117 LEU B C 1
ATOM 3418 O O . LEU B 1 117 ? -8.156 14.164 2.203 1 95.06 117 LEU B O 1
ATOM 3422 N N . LEU B 1 118 ? -8.953 15.922 3.289 1 92.44 118 LEU B N 1
ATOM 3423 C CA . LEU B 1 118 ? -10.336 15.461 3.299 1 92.44 118 LEU B CA 1
ATOM 3424 C C . LEU B 1 118 ? -11.172 16.234 2.283 1 92.44 118 LEU B C 1
ATOM 3426 O O . LEU B 1 118 ? -11.555 17.375 2.529 1 92.44 118 LEU B O 1
ATOM 3430 N N . SER B 1 119 ? -11.367 15.625 1.15 1 89.75 119 SER B N 1
ATOM 3431 C CA . SER B 1 119 ? -12.102 16.266 0.065 1 89.75 119 SER B CA 1
ATOM 3432 C C . SER B 1 119 ? -12.734 15.234 -0.861 1 89.75 119 SER B C 1
ATOM 3434 O O . SER B 1 119 ? -12.844 14.055 -0.504 1 89.75 119 SER B O 1
ATOM 3436 N N . HIS B 1 120 ? -13.273 15.672 -1.979 1 82 120 HIS B N 1
ATOM 3437 C CA . HIS B 1 120 ? -13.797 14.758 -2.988 1 82 120 HIS B CA 1
ATOM 3438 C C . HIS B 1 120 ? -12.68 14.203 -3.867 1 82 120 HIS B C 1
ATOM 3440 O O . HIS B 1 120 ? -11.695 14.898 -4.133 1 82 120 HIS B O 1
ATOM 3446 N N . GLY B 1 121 ? -12.906 12.953 -4.191 1 78.75 121 GLY B N 1
ATOM 3447 C CA . GLY B 1 121 ? -12.055 12.336 -5.195 1 78.75 121 GLY B CA 1
ATOM 3448 C C . GLY B 1 121 ? -12.695 12.289 -6.57 1 78.75 121 GLY B C 1
ATOM 3449 O O . GLY B 1 121 ? -13.906 12.102 -6.691 1 78.75 121 GLY B O 1
ATOM 3450 N N . THR B 1 122 ? -11.852 12.523 -7.586 1 69.5 122 THR B N 1
ATOM 3451 C CA . THR B 1 122 ? -12.383 12.492 -8.945 1 69.5 122 THR B CA 1
ATOM 3452 C C . THR B 1 122 ? -11.844 11.289 -9.711 1 69.5 122 THR B C 1
ATOM 3454 O O . THR B 1 122 ? -12.477 10.812 -10.656 1 69.5 122 THR B O 1
ATOM 3457 N N . ALA B 1 123 ? -10.734 10.781 -9.422 1 71.06 123 ALA B N 1
ATOM 3458 C CA . ALA B 1 123 ? -10.078 9.617 -10.023 1 71.06 123 ALA B CA 1
ATOM 3459 C C . ALA B 1 123 ? -9.039 9.023 -9.078 1 71.06 123 ALA B C 1
ATOM 3461 O O . ALA B 1 123 ? -8.875 9.5 -7.953 1 71.06 123 ALA B O 1
ATOM 3462 N N . ASP B 1 124 ? -8.5 7.941 -9.523 1 73.94 124 ASP B N 1
ATOM 3463 C CA . ASP B 1 124 ? -7.445 7.34 -8.711 1 73.94 124 ASP B CA 1
ATOM 3464 C C . ASP B 1 124 ? -6.312 8.328 -8.461 1 73.94 124 ASP B C 1
ATOM 3466 O O . ASP B 1 124 ? -5.777 8.922 -9.406 1 73.94 124 ASP B O 1
ATOM 3470 N N . ASN B 1 125 ? -6.035 8.625 -7.23 1 78.69 125 ASN B N 1
ATOM 3471 C CA . ASN B 1 125 ? -4.961 9.492 -6.762 1 78.69 125 ASN B CA 1
ATOM 3472 C C . ASN B 1 125 ? -5.266 10.961 -7.039 1 78.69 125 ASN B C 1
ATOM 3474 O O . ASN B 1 125 ? -4.359 11.797 -7.035 1 78.69 125 ASN B O 1
ATOM 3478 N N . VAL B 1 126 ? -6.566 11.25 -7.34 1 83.88 126 VAL B N 1
ATOM 3479 C CA . VAL B 1 126 ? -6.895 12.641 -7.641 1 83.88 126 VAL B CA 1
ATOM 3480 C C . VAL B 1 126 ? -7.906 13.172 -6.625 1 83.88 126 VAL B C 1
ATOM 3482 O O . VAL B 1 126 ? -9 12.625 -6.492 1 83.88 126 VAL B O 1
ATOM 3485 N N . ILE B 1 127 ? -7.484 14.219 -5.977 1 86.62 127 ILE B N 1
ATOM 3486 C CA . ILE B 1 127 ? -8.344 14.883 -5 1 86.62 127 ILE B CA 1
ATOM 3487 C C . ILE B 1 127 ? -8.68 16.297 -5.484 1 86.62 127 ILE B C 1
ATOM 3489 O O . ILE B 1 127 ? -7.824 16.984 -6.051 1 86.62 127 ILE B O 1
ATOM 3493 N N . SER B 1 128 ? -9.898 16.719 -5.219 1 87.44 128 SER B N 1
ATOM 3494 C CA . SER B 1 128 ? -10.336 18 -5.785 1 87.44 128 SER B CA 1
ATOM 3495 C C . SER B 1 128 ? -10.312 19.109 -4.738 1 87.44 128 SER B C 1
ATOM 3497 O O . SER B 1 128 ? -10.547 18.859 -3.555 1 87.44 128 SER B O 1
ATOM 3499 N N . GLY B 1 129 ? -10.023 20.312 -5.234 1 91.38 129 GLY B N 1
ATOM 3500 C CA . GLY B 1 129 ? -10.312 21.484 -4.438 1 91.38 129 GLY B CA 1
ATOM 3501 C C . GLY B 1 129 ? -11.789 21.859 -4.441 1 91.38 129 GLY B C 1
ATOM 3502 O O . GLY B 1 129 ? -12.594 21.219 -5.109 1 91.38 129 GLY B O 1
ATOM 3503 N N . THR B 1 130 ? -12.094 22.922 -3.682 1 92.75 130 THR B N 1
ATOM 3504 C CA . THR B 1 130 ? -13.484 23.344 -3.619 1 92.75 130 THR B CA 1
ATOM 3505 C C . THR B 1 130 ? -13.953 23.859 -4.977 1 92.75 130 THR B C 1
ATOM 3507 O O . THR B 1 130 ? -15.156 23.984 -5.223 1 92.75 130 THR B O 1
ATOM 3510 N N . ASP B 1 131 ? -13.023 24.203 -5.859 1 90 131 ASP B N 1
ATOM 3511 C CA . ASP B 1 131 ? -13.336 24.641 -7.215 1 90 131 ASP B CA 1
ATOM 3512 C C . ASP B 1 131 ? -13.594 23.453 -8.141 1 90 131 ASP B C 1
ATOM 3514 O O . ASP B 1 131 ? -13.914 23.641 -9.312 1 90 131 ASP B O 1
ATOM 3518 N N . GLY B 1 132 ? -13.383 22.297 -7.719 1 84.75 132 GLY B N 1
ATOM 3519 C CA . GLY B 1 132 ? -13.641 21.094 -8.508 1 84.75 132 GLY B CA 1
ATOM 3520 C C . GLY B 1 132 ? -12.461 20.672 -9.352 1 84.75 132 GLY B C 1
ATOM 3521 O O . GLY B 1 132 ? -12.531 19.672 -10.078 1 84.75 132 GLY B O 1
ATOM 3522 N N . ILE B 1 133 ? -11.469 21.391 -9.172 1 86.94 133 ILE B N 1
ATOM 3523 C CA . ILE B 1 133 ? -10.289 21.078 -9.977 1 86.94 133 ILE B CA 1
ATOM 3524 C C . ILE B 1 133 ? -9.43 20.047 -9.25 1 86.94 133 ILE B C 1
ATOM 3526 O O . ILE B 1 133 ? -9.133 20.203 -8.062 1 86.94 133 ILE B O 1
ATOM 3530 N N . GLY B 1 134 ? -8.977 19 -9.984 1 88.06 134 GLY B N 1
ATOM 3531 C CA . GLY B 1 134 ? -8.273 17.859 -9.414 1 88.06 134 GLY B CA 1
ATOM 3532 C C . GLY B 1 134 ? -6.793 18.125 -9.195 1 88.06 134 GLY B C 1
ATOM 3533 O O . GLY B 1 134 ? -6.172 18.875 -9.961 1 88.06 134 GLY B O 1
ATOM 3534 N N . ILE B 1 135 ? -6.293 17.516 -8.109 1 90 135 ILE B N 1
ATOM 3535 C CA . ILE B 1 135 ? -4.867 17.469 -7.797 1 90 135 ILE B CA 1
ATOM 3536 C C . ILE B 1 135 ? -4.398 16.016 -7.734 1 90 135 ILE B C 1
ATOM 3538 O O . ILE B 1 135 ? -4.977 15.195 -7.008 1 90 135 ILE B O 1
ATOM 3542 N N . HIS B 1 136 ? -3.428 15.656 -8.539 1 86.69 136 HIS B N 1
ATOM 3543 C CA . HIS B 1 136 ? -2.834 14.328 -8.43 1 86.69 136 HIS B CA 1
ATOM 3544 C C . HIS B 1 136 ? -1.901 14.242 -7.223 1 86.69 136 HIS B C 1
ATOM 3546 O O . HIS B 1 136 ? -0.803 14.805 -7.242 1 86.69 136 HIS B O 1
ATOM 3552 N N . VAL B 1 137 ? -2.234 13.508 -6.277 1 86.62 137 VAL B N 1
ATOM 3553 C CA . VAL B 1 137 ? -1.594 13.57 -4.969 1 86.62 137 VAL B CA 1
ATOM 3554 C C . VAL B 1 137 ? -0.16 13.047 -5.07 1 86.62 137 VAL B C 1
ATOM 3556 O O . VAL B 1 137 ? 0.75 13.602 -4.445 1 86.62 137 VAL B O 1
ATOM 3559 N N . VAL B 1 138 ? 0.123 12 -5.793 1 84.38 138 VAL B N 1
ATOM 3560 C CA . VAL B 1 138 ? 1.444 11.391 -5.898 1 84.38 138 VAL B CA 1
ATOM 3561 C C . VAL B 1 138 ? 2.352 12.266 -6.754 1 84.38 138 VAL B C 1
ATOM 3563 O O . VAL B 1 138 ? 3.541 12.414 -6.461 1 84.38 138 VAL B O 1
ATOM 3566 N N . GLU B 1 139 ? 1.782 12.977 -7.699 1 82.38 139 GLU B N 1
ATOM 3567 C CA . GLU B 1 139 ? 2.594 13.719 -8.656 1 82.38 139 GLU B CA 1
ATOM 3568 C C . GLU B 1 139 ? 2.732 15.18 -8.25 1 82.38 139 GLU B C 1
ATOM 3570 O O . GLU B 1 139 ? 3.699 15.852 -8.625 1 82.38 139 GLU B O 1
ATOM 3575 N N . GLU B 1 140 ? 1.756 15.641 -7.527 1 89.56 140 GLU B N 1
ATOM 3576 C CA . GLU B 1 140 ? 1.755 17.078 -7.293 1 89.56 140 GLU B CA 1
ATOM 3577 C C . GLU B 1 140 ? 1.962 17.406 -5.816 1 89.56 140 GLU B C 1
ATOM 3579 O O . GLU B 1 140 ? 2.588 18.406 -5.473 1 89.56 140 GLU B O 1
ATOM 3584 N N . ILE B 1 141 ? 1.47 16.562 -4.938 1 93.31 141 ILE B N 1
ATOM 3585 C CA . ILE B 1 141 ? 1.53 16.875 -3.518 1 93.31 141 ILE B CA 1
ATOM 3586 C C . ILE B 1 141 ? 2.775 16.25 -2.898 1 93.31 141 ILE B C 1
ATOM 3588 O O . ILE B 1 141 ? 3.59 16.938 -2.283 1 93.31 141 ILE B O 1
ATOM 3592 N N . CYS B 1 142 ? 2.988 14.961 -3.131 1 90.75 142 CYS B N 1
ATOM 3593 C CA . CYS B 1 142 ? 4.078 14.227 -2.496 1 90.75 142 CYS B CA 1
ATOM 3594 C C . CYS B 1 142 ? 5.422 14.867 -2.816 1 90.75 142 CYS B C 1
ATOM 3596 O O . CYS B 1 142 ? 6.266 15.031 -1.931 1 90.75 142 CYS B O 1
ATOM 3598 N N . PRO B 1 143 ? 5.598 15.406 -4.066 1 88.62 143 PRO B N 1
ATOM 3599 C CA . PRO B 1 143 ? 6.898 15.992 -4.395 1 88.62 143 PRO B CA 1
ATOM 3600 C C . PRO B 1 143 ? 7.199 17.25 -3.58 1 88.62 143 PRO B C 1
ATOM 3602 O O . PRO B 1 143 ? 8.367 17.578 -3.361 1 88.62 143 PRO B O 1
ATOM 3605 N N . ILE B 1 144 ? 6.199 17.953 -3.105 1 93.94 144 ILE B N 1
ATOM 3606 C CA . ILE B 1 144 ? 6.391 19.156 -2.311 1 93.94 144 ILE B CA 1
ATOM 3607 C C . ILE B 1 144 ? 7.156 18.828 -1.033 1 93.94 144 ILE B C 1
ATOM 3609 O O . ILE B 1 144 ? 7.961 19.625 -0.552 1 93.94 144 ILE B O 1
ATOM 3613 N N . PHE B 1 145 ? 6.992 17.609 -0.521 1 94.44 145 PHE B N 1
ATOM 3614 C CA . PHE B 1 145 ? 7.574 17.234 0.76 1 94.44 145 PHE B CA 1
ATOM 3615 C C . PHE B 1 145 ? 8.703 16.219 0.563 1 94.44 145 PHE B C 1
ATOM 3617 O O . PHE B 1 145 ? 9.102 15.539 1.508 1 94.44 145 PHE B O 1
ATOM 3624 N N . SER B 1 146 ? 9.148 16.078 -0.656 1 87.31 146 SER B N 1
ATOM 3625 C CA . SER B 1 146 ? 10.234 15.164 -0.971 1 87.31 146 SER B CA 1
ATOM 3626 C C . SER B 1 146 ? 11.547 15.633 -0.345 1 87.31 146 SER B C 1
ATOM 3628 O O . SER B 1 146 ? 11.672 16.797 0.056 1 87.31 146 SER B O 1
ATOM 3630 N N . ALA B 1 147 ? 12.492 14.734 -0.239 1 81.81 147 ALA B N 1
ATOM 3631 C CA . ALA B 1 147 ? 13.797 15.062 0.324 1 81.81 147 ALA B CA 1
ATOM 3632 C C . ALA B 1 147 ? 14.484 16.156 -0.482 1 81.81 147 ALA B C 1
ATOM 3634 O O . ALA B 1 147 ? 15.242 16.969 0.069 1 81.81 147 ALA B O 1
ATOM 3635 N N . LYS B 1 148 ? 14.156 16.25 -1.715 1 78.69 148 LYS B N 1
ATOM 3636 C CA . LYS B 1 148 ? 14.75 17.266 -2.586 1 78.69 148 LYS B CA 1
ATOM 3637 C C . LYS B 1 148 ? 14.195 18.641 -2.281 1 78.69 148 LYS B C 1
ATOM 3639 O O . LYS B 1 148 ? 14.938 19.641 -2.283 1 78.69 148 LYS B O 1
ATOM 3644 N N . ARG B 1 149 ? 12.992 18.734 -2.012 1 86.94 149 ARG B N 1
ATOM 3645 C CA . ARG B 1 149 ? 12.336 20.031 -1.846 1 86.94 149 ARG B CA 1
ATOM 3646 C C . ARG B 1 149 ? 12.18 20.375 -0.37 1 86.94 149 ARG B C 1
ATOM 3648 O O . ARG B 1 149 ? 11.984 21.547 -0.019 1 86.94 149 ARG B O 1
ATOM 3655 N N . CYS B 1 150 ? 12.195 19.375 0.429 1 90.62 150 CYS B N 1
ATOM 3656 C CA . CYS B 1 150 ? 12.055 19.562 1.869 1 90.62 150 CYS B CA 1
ATOM 3657 C C . CYS B 1 150 ? 13.078 18.734 2.631 1 90.62 150 CYS B C 1
ATOM 3659 O O . CYS B 1 150 ? 12.734 17.719 3.238 1 90.62 150 CYS B O 1
ATOM 3661 N N . LEU B 1 151 ? 14.266 19.219 2.736 1 87.94 151 LEU B N 1
ATOM 3662 C CA . LEU B 1 151 ? 15.406 18.516 3.316 1 87.94 151 LEU B CA 1
ATOM 3663 C C . LEU B 1 151 ? 15.141 18.172 4.777 1 87.94 151 LEU B C 1
ATOM 3665 O O . LEU B 1 151 ? 15.625 17.141 5.27 1 87.94 151 LEU B O 1
ATOM 3669 N N . SER B 1 152 ? 14.367 19.016 5.391 1 91.69 152 SER B N 1
ATOM 3670 C CA . SER B 1 152 ? 14.055 18.812 6.801 1 91.69 152 SER B CA 1
ATOM 3671 C C . SER B 1 152 ? 13.344 17.469 7.016 1 91.69 152 SER B C 1
ATOM 3673 O O . SER B 1 152 ? 13.352 16.938 8.125 1 91.69 152 SER B O 1
ATOM 3675 N N . LEU B 1 153 ? 12.781 16.891 5.957 1 93.56 153 LEU B N 1
ATOM 3676 C CA . LEU B 1 153 ? 11.992 15.68 6.098 1 93.56 153 LEU B CA 1
ATOM 3677 C C . LEU B 1 153 ? 12.758 14.469 5.578 1 93.56 153 LEU B C 1
ATOM 3679 O O . LEU B 1 153 ? 12.242 13.344 5.586 1 93.56 153 LEU B O 1
ATOM 3683 N N . CYS B 1 154 ? 13.969 14.672 5.18 1 89.75 154 CYS B N 1
ATOM 3684 C CA . CYS B 1 154 ? 14.781 13.562 4.699 1 89.75 154 CYS B CA 1
ATOM 3685 C C . CYS B 1 154 ? 14.945 12.5 5.777 1 89.75 154 CYS B C 1
ATOM 3687 O O . CYS B 1 154 ? 15.359 12.805 6.898 1 89.75 154 CYS B O 1
ATOM 3689 N N . GLY B 1 155 ? 14.594 11.273 5.41 1 90.44 155 GLY B N 1
ATOM 3690 C CA . GLY B 1 155 ? 14.75 10.156 6.336 1 90.44 155 GLY B CA 1
ATOM 3691 C C . GLY B 1 155 ? 13.648 10.086 7.375 1 90.44 155 GLY B C 1
ATOM 3692 O O . GLY B 1 155 ? 13.672 9.219 8.25 1 90.44 155 GLY B O 1
ATOM 3693 N N . LYS B 1 156 ? 12.734 11.008 7.258 1 94.88 156 LYS B N 1
ATOM 3694 C CA . LYS B 1 156 ? 11.617 11.031 8.195 1 94.88 156 LYS B CA 1
ATOM 3695 C C . LYS B 1 156 ? 10.352 10.469 7.559 1 94.88 156 LYS B C 1
ATOM 3697 O O . LYS B 1 156 ? 10.078 10.727 6.383 1 94.88 156 LYS B O 1
ATOM 3702 N N . PRO B 1 157 ? 9.594 9.656 8.344 1 96.88 157 PRO B N 1
ATOM 3703 C CA . PRO B 1 157 ? 8.359 9.117 7.77 1 96.88 157 PRO B CA 1
ATOM 3704 C C . PRO B 1 157 ? 7.293 10.188 7.547 1 96.88 157 PRO B C 1
ATOM 3706 O O . PRO B 1 157 ? 7.152 11.109 8.359 1 96.88 157 PRO B O 1
ATOM 3709 N N . LYS B 1 158 ? 6.637 10.102 6.457 1 97.12 158 LYS B N 1
ATOM 3710 C CA . LYS B 1 158 ? 5.555 10.992 6.051 1 97.12 158 LYS B CA 1
ATOM 3711 C C . LYS B 1 158 ? 4.273 10.211 5.781 1 97.12 158 LYS B C 1
ATOM 3713 O O . LYS B 1 158 ? 4.273 9.258 4.996 1 97.12 158 LYS B O 1
ATOM 3718 N N . MET B 1 159 ? 3.217 10.641 6.391 1 97.75 159 MET B N 1
ATOM 3719 C CA . MET B 1 159 ? 1.916 10.008 6.191 1 97.75 159 MET B CA 1
ATOM 3720 C C . MET B 1 159 ? 0.966 10.93 5.441 1 97.75 159 MET B C 1
ATOM 3722 O O . MET B 1 159 ? 0.803 12.094 5.816 1 97.75 159 MET B O 1
ATOM 3726 N N . TYR B 1 160 ? 0.4 10.383 4.398 1 96.38 160 TYR B N 1
ATOM 3727 C CA . TYR B 1 160 ? -0.651 11.078 3.666 1 96.38 160 TYR B CA 1
ATOM 3728 C C . TYR B 1 160 ? -1.988 10.367 3.82 1 96.38 160 TYR B C 1
ATOM 3730 O O . TYR B 1 160 ? -2.111 9.188 3.488 1 96.38 160 TYR B O 1
ATOM 3738 N N . ILE B 1 161 ? -2.945 11.023 4.336 1 95.25 161 ILE B N 1
ATOM 3739 C CA . ILE B 1 161 ? -4.289 10.477 4.5 1 95.25 161 ILE B CA 1
ATOM 3740 C C . ILE B 1 161 ? -5.23 11.102 3.475 1 95.25 161 ILE B C 1
ATOM 3742 O O . ILE B 1 161 ? -5.52 12.305 3.539 1 95.25 161 ILE B O 1
ATOM 3746 N N . PHE B 1 162 ? -5.586 10.281 2.572 1 86.56 162 PHE B N 1
ATOM 3747 C CA . PHE B 1 162 ? -6.488 10.75 1.523 1 86.56 162 PHE B CA 1
ATOM 3748 C C . PHE B 1 162 ? -7.867 10.125 1.674 1 86.56 162 PHE B C 1
ATOM 3750 O O . PHE B 1 162 ? -8.031 8.914 1.488 1 86.56 162 PHE B O 1
ATOM 3757 N N . ASN B 1 163 ? -8.758 10.883 2.055 1 77.38 163 ASN B N 1
ATOM 3758 C CA . ASN B 1 163 ? -10.141 10.43 2.16 1 77.38 163 ASN B CA 1
ATOM 3759 C C . ASN B 1 163 ? -10.984 10.914 0.985 1 77.38 163 ASN B C 1
ATOM 3761 O O . ASN B 1 163 ? -11.594 11.984 1.056 1 77.38 163 ASN B O 1
ATOM 3765 N N . ALA B 1 164 ? -10.867 10.219 -0.088 1 66.56 164 ALA B N 1
ATOM 3766 C CA . ALA B 1 164 ? -11.578 10.516 -1.329 1 66.56 164 ALA B CA 1
ATOM 3767 C C . ALA B 1 164 ? -11.883 9.234 -2.105 1 66.56 164 ALA B C 1
ATOM 3769 O O . ALA B 1 164 ? -11.203 8.227 -1.93 1 66.56 164 ALA B O 1
ATOM 3770 N N . CYS B 1 165 ? -12.883 9.367 -2.814 1 59.84 165 CYS B N 1
ATOM 3771 C CA . CYS B 1 165 ? -13.195 8.266 -3.711 1 59.84 165 CYS B CA 1
ATOM 3772 C C . CYS B 1 165 ? -12.109 8.094 -4.766 1 59.84 165 CYS B C 1
ATOM 3774 O O . CYS B 1 165 ? -11.422 9.055 -5.125 1 59.84 165 CYS B O 1
ATOM 3776 N N . ARG B 1 166 ? -11.781 6.867 -5.086 1 53.38 166 ARG B N 1
ATOM 3777 C CA . ARG B 1 166 ? -10.727 6.613 -6.066 1 53.38 166 ARG B CA 1
ATOM 3778 C C . ARG B 1 166 ? -11.32 6.148 -7.395 1 53.38 166 ARG B C 1
ATOM 3780 O O . ARG B 1 166 ? -10.742 5.305 -8.078 1 53.38 166 ARG B O 1
ATOM 3787 N N . GLY B 1 167 ? -12.391 6.668 -7.676 1 52.09 167 GLY B N 1
ATOM 3788 C CA . GLY B 1 167 ? -13 6.383 -8.961 1 52.09 167 GLY B CA 1
ATOM 3789 C C . GLY B 1 167 ? -14.172 5.418 -8.867 1 52.09 167 GLY B C 1
ATOM 3790 O O . GLY B 1 167 ? -14.492 4.938 -7.777 1 52.09 167 GLY B O 1
ATOM 3791 N N . GLU B 1 168 ? -15.18 5.453 -9.898 1 44.94 168 GLU B N 1
ATOM 3792 C CA . GLU B 1 168 ? -16.297 4.516 -9.977 1 44.94 168 GLU B CA 1
ATOM 3793 C C . GLU B 1 168 ? -16.016 3.412 -10.992 1 44.94 168 GLU B C 1
ATOM 3795 O O . GLU B 1 168 ? -15.609 3.689 -12.125 1 44.94 168 GLU B O 1
ATOM 3800 N N . LYS B 1 169 ? -15.719 2.102 -10.578 1 42.38 169 LYS B N 1
ATOM 3801 C CA . LYS B 1 169 ? -15.836 1.053 -11.594 1 42.38 169 LYS B CA 1
ATOM 3802 C C . LYS B 1 169 ? -17.156 1.142 -12.336 1 42.38 169 LYS B C 1
ATOM 3804 O O . LYS B 1 169 ? -18.188 0.682 -11.828 1 42.38 169 LYS B O 1
ATOM 3809 N N . THR B 1 170 ? -17.672 2.209 -12.867 1 31.89 170 THR B N 1
ATOM 3810 C CA . THR B 1 170 ? -18.828 1.951 -13.719 1 31.89 170 THR B CA 1
ATOM 3811 C C . THR B 1 170 ? -18.516 0.863 -14.742 1 31.89 170 THR B C 1
ATOM 3813 O O . THR B 1 170 ? -17.359 0.699 -15.148 1 31.89 170 THR B O 1
ATOM 3816 N N . GLY B 1 171 ? -19.172 -0.274 -14.758 1 30.47 171 GLY B N 1
ATOM 3817 C CA . GLY B 1 171 ? -19.125 -1.271 -15.82 1 30.47 171 GLY 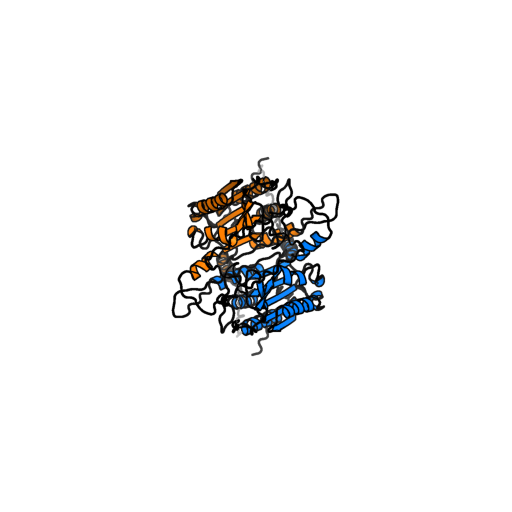B CA 1
ATOM 3818 C C . GLY B 1 171 ? -18.625 -0.719 -17.141 1 30.47 171 GLY B C 1
ATOM 3819 O O . GLY B 1 171 ? -18.75 -1.376 -18.172 1 30.47 171 GLY B O 1
ATOM 3820 N N . HIS B 1 172 ? -18.797 0.482 -17.422 1 27.28 172 HIS B N 1
ATOM 3821 C CA . HIS B 1 172 ? -18.5 0.852 -18.797 1 27.28 172 HIS B CA 1
ATOM 3822 C C . HIS B 1 172 ? -17.016 0.755 -19.094 1 27.28 172 HIS B C 1
ATOM 3824 O O . HIS B 1 172 ? -16.188 0.967 -18.188 1 27.28 172 HIS B O 1
ATOM 3830 N N . SER B 1 173 ? -16.703 0.234 -20.328 1 25.78 173 SER B N 1
ATOM 3831 C CA . SER B 1 173 ? -15.484 -0.074 -21.062 1 25.78 173 SER B CA 1
ATOM 3832 C C . SER B 1 173 ? -14.445 1.029 -20.891 1 25.78 173 SER B C 1
ATOM 3834 O O . SER B 1 173 ? -14.766 2.213 -21.031 1 25.78 173 SER B O 1
ATOM 3836 N N . ILE B 1 174 ? -13.602 0.966 -20.141 1 27.52 174 ILE B N 1
ATOM 3837 C CA . ILE B 1 174 ? -12.414 1.804 -20.297 1 27.52 174 ILE B CA 1
ATOM 3838 C C . ILE B 1 174 ? -12.188 2.117 -21.781 1 27.52 174 ILE B C 1
ATOM 3840 O O . ILE B 1 174 ? -12.133 1.208 -22.609 1 27.52 174 ILE B O 1
ATOM 3844 N N . PRO B 1 175 ? -12.523 3.314 -22.234 1 26.22 175 PRO B N 1
ATOM 3845 C CA . PRO B 1 175 ? -12.141 3.508 -23.641 1 26.22 175 PRO B CA 1
ATOM 3846 C C . PRO B 1 175 ? -10.797 2.861 -23.969 1 26.22 175 PRO B C 1
ATOM 3848 O O . PRO B 1 175 ? -9.945 2.711 -23.094 1 26.22 175 PRO B O 1
ATOM 3851 N N . HIS B 1 176 ? -10.852 2.105 -25.062 1 24.94 176 HIS B N 1
ATOM 3852 C CA . HIS B 1 176 ? -9.648 1.62 -25.734 1 24.94 176 HIS B CA 1
ATOM 3853 C C . HIS B 1 176 ? -8.539 2.658 -25.688 1 24.94 176 HIS B C 1
ATOM 3855 O O . HIS B 1 176 ? -8.664 3.738 -26.266 1 24.94 176 HIS B O 1
ATOM 3861 N N . LEU B 1 177 ? -8.07 2.963 -24.672 1 25.42 177 LEU B N 1
ATOM 3862 C CA . LEU B 1 177 ? -6.852 3.752 -24.844 1 25.42 177 LEU B CA 1
ATOM 3863 C C . LEU B 1 177 ? -6.004 3.201 -25.984 1 25.42 177 LEU B C 1
ATOM 3865 O O . LEU B 1 177 ? -5.488 2.084 -25.891 1 25.42 177 LEU B O 1
ATOM 3869 N N . SER B 1 178 ? -6.488 3.383 -27.219 1 24.95 178 SER B N 1
ATOM 3870 C CA . SER B 1 178 ? -5.578 3.232 -28.344 1 24.95 178 SER B CA 1
ATOM 3871 C C . SER B 1 178 ? -4.234 3.9 -28.062 1 24.95 178 SER B C 1
ATOM 3873 O O . SER B 1 178 ? -4.16 5.125 -27.938 1 24.95 178 SER B O 1
ATOM 3875 N N . LEU B 1 179 ? -3.553 3.428 -27.234 1 26.05 179 LEU B N 1
ATOM 3876 C CA . LEU B 1 179 ? -2.141 3.795 -27.219 1 26.05 179 LEU B CA 1
ATOM 3877 C C . LEU B 1 179 ? -1.543 3.729 -28.609 1 26.05 179 LEU B C 1
ATOM 3879 O O . LEU B 1 179 ? -1.155 2.654 -29.078 1 26.05 179 LEU B O 1
ATOM 3883 N N . SER B 1 180 ? -2.186 4.199 -29.656 1 24.45 180 SER B N 1
ATOM 3884 C CA . SER B 1 180 ? -1.354 4.379 -30.844 1 24.45 180 SER B CA 1
ATOM 3885 C C . SER B 1 180 ? -0.022 5.035 -30.484 1 24.45 180 SER B C 1
ATOM 3887 O O . SER B 1 180 ? 0.782 5.336 -31.359 1 24.45 180 SER B O 1
ATOM 3889 N N . LYS B 1 181 ? -0.106 6.121 -29.703 1 25.27 181 LYS B N 1
ATOM 3890 C CA . LYS B 1 181 ? 1.227 6.676 -29.922 1 25.27 181 LYS B CA 1
ATOM 3891 C C . LYS B 1 181 ? 2.307 5.629 -29.672 1 25.27 181 LYS B C 1
ATOM 3893 O O . LYS B 1 181 ? 2.092 4.676 -28.922 1 25.27 181 LYS B O 1
ATOM 3898 N N . THR B 1 182 ? 3.398 5.676 -30.469 1 24.17 182 THR B N 1
ATOM 3899 C CA . THR B 1 182 ? 4.668 4.961 -30.516 1 24.17 182 THR B CA 1
ATOM 3900 C C . THR B 1 182 ? 5.125 4.59 -29.109 1 24.17 182 THR B C 1
ATOM 3902 O O . THR B 1 182 ? 5.297 5.461 -28.25 1 24.17 182 THR B O 1
ATOM 3905 N N . ILE B 1 183 ? 4.688 3.492 -28.656 1 29.06 183 ILE B N 1
ATOM 3906 C CA . ILE B 1 183 ? 5.473 2.834 -27.625 1 29.06 183 ILE B CA 1
ATOM 3907 C C . ILE B 1 183 ? 6.906 3.359 -27.641 1 29.06 183 ILE B C 1
ATOM 3909 O O . ILE B 1 183 ? 7.656 3.096 -28.594 1 29.06 183 ILE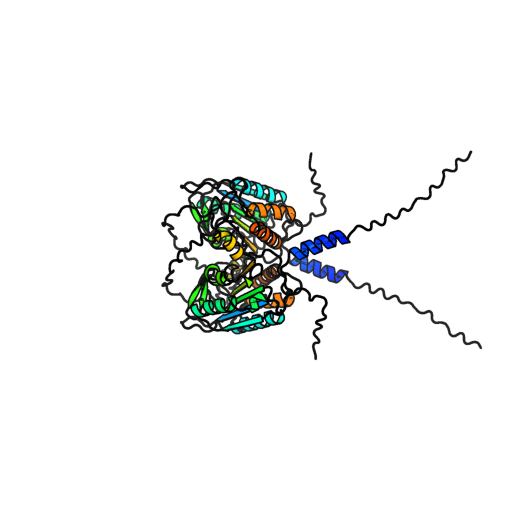 B O 1
ATOM 3913 N N . GLN B 1 184 ? 7.004 4.602 -27.531 1 27.09 184 GLN B N 1
ATOM 3914 C CA . GLN B 1 184 ? 8.43 4.922 -27.453 1 27.09 184 GLN B CA 1
ATOM 3915 C C . GLN B 1 184 ? 9.188 3.855 -26.672 1 27.09 184 GLN B C 1
ATOM 3917 O O . GLN B 1 184 ? 8.625 3.215 -25.781 1 27.09 184 GLN B O 1
ATOM 3922 N N . ARG B 1 185 ? 10.398 3.479 -27.062 1 26.02 185 ARG B N 1
ATOM 3923 C CA . ARG B 1 185 ? 11.391 2.514 -26.609 1 26.02 185 ARG B CA 1
ATOM 3924 C C . ARG B 1 185 ? 11.336 2.342 -25.094 1 26.02 185 ARG B C 1
ATOM 3926 O O . ARG B 1 185 ? 11.227 3.322 -24.359 1 26.02 185 ARG B O 1
ATOM 3933 N N . ASP B 1 186 ? 10.805 1.317 -24.609 1 35.06 186 ASP B N 1
ATOM 3934 C CA . ASP B 1 186 ? 10.984 0.711 -23.297 1 35.06 186 ASP B CA 1
ATOM 3935 C C . ASP B 1 186 ? 12.234 1.253 -22.609 1 35.06 186 ASP B C 1
ATOM 3937 O O . ASP B 1 186 ? 13.227 0.537 -22.469 1 35.06 186 ASP B O 1
ATOM 3941 N N . GLU B 1 187 ? 12.609 2.322 -23.109 1 32.03 187 GLU B N 1
ATOM 3942 C CA . GLU B 1 187 ? 13.766 2.91 -22.438 1 32.03 187 GLU B CA 1
ATOM 3943 C C . GLU B 1 187 ? 13.586 2.914 -20.922 1 32.03 187 GLU B C 1
ATOM 3945 O O . GLU B 1 187 ? 14.43 3.436 -20.188 1 32.03 187 GLU B O 1
ATOM 3950 N N . LEU B 1 188 ? 12.414 2.615 -20.5 1 35.06 188 LEU B N 1
ATOM 3951 C CA . LEU B 1 188 ? 12.078 2.887 -19.109 1 35.06 188 LEU B CA 1
ATOM 3952 C C . LEU B 1 188 ? 12.703 1.851 -18.188 1 35.06 188 LEU B C 1
ATOM 3954 O O . LEU B 1 188 ? 12.742 2.039 -16.969 1 35.06 188 LEU B O 1
ATOM 3958 N N . GLN B 1 189 ? 12.422 0.557 -18.578 1 35.66 189 GLN B N 1
ATOM 3959 C CA . GLN B 1 189 ? 13.297 -0.331 -17.828 1 35.66 189 GLN B CA 1
ATOM 3960 C C . GLN B 1 189 ? 14.766 -0.037 -18.125 1 35.66 189 GLN B C 1
ATOM 3962 O O . GLN B 1 189 ? 15.219 -0.208 -19.266 1 35.66 189 GLN B O 1
ATOM 3967 N N . ARG B 1 190 ? 15.18 0.997 -17.828 1 36.69 190 ARG B N 1
ATOM 3968 C CA . ARG B 1 190 ? 16.578 1.267 -18.172 1 36.69 190 ARG B CA 1
ATOM 3969 C C . ARG B 1 190 ? 17.469 0.09 -17.797 1 36.69 190 ARG B C 1
ATOM 3971 O O . ARG B 1 190 ? 17.531 -0.297 -16.625 1 36.69 190 ARG B O 1
ATOM 3978 N N . ASP B 1 191 ? 17.531 -0.579 -18.734 1 31.69 191 ASP B N 1
ATOM 3979 C CA . ASP B 1 191 ? 18.75 -1.381 -18.781 1 31.69 191 ASP B CA 1
ATOM 3980 C C . ASP B 1 191 ? 20 -0.496 -18.719 1 31.69 191 ASP B C 1
ATOM 3982 O O . ASP B 1 191 ? 20.203 0.373 -19.562 1 31.69 191 ASP B O 1
ATOM 3986 N N . GLY B 1 192 ? 20.594 -0.369 -17.641 1 32.53 192 GLY B N 1
ATOM 3987 C CA . GLY B 1 192 ? 21.859 0.285 -17.375 1 32.53 192 GLY B CA 1
ATOM 3988 C C . GLY B 1 192 ? 21.703 1.666 -16.766 1 32.53 192 GLY B C 1
ATOM 3989 O O . GLY B 1 192 ? 20.609 2.213 -16.734 1 32.53 192 GLY B O 1
ATOM 3990 N N . PRO B 1 193 ? 22.797 2.105 -16.109 1 31.59 193 PRO B N 1
ATOM 3991 C CA . PRO B 1 193 ? 22.906 3.324 -15.305 1 31.59 193 PRO B CA 1
ATOM 3992 C C . PRO B 1 193 ? 22.578 4.586 -16.094 1 31.59 193 PRO B C 1
ATOM 3994 O O . PRO B 1 193 ? 23.156 4.82 -17.156 1 31.59 193 PRO B O 1
ATOM 3997 N N . TYR B 1 194 ? 21.5 5.066 -16.344 1 32.47 194 TYR B N 1
ATOM 3998 C CA . TYR B 1 194 ? 21.672 6.422 -16.859 1 32.47 194 TYR B CA 1
ATOM 3999 C C . TYR B 1 194 ? 22.406 7.301 -15.852 1 32.47 194 TYR B C 1
ATOM 4001 O O . TYR B 1 194 ? 22.312 7.074 -14.641 1 32.47 194 TYR B O 1
ATOM 4009 N N . GLY B 1 195 ? 23.391 8.062 -16.125 1 31.16 195 GLY B N 1
ATOM 4010 C CA . GLY B 1 195 ? 24.391 8.93 -15.508 1 31.16 195 GLY B CA 1
ATOM 4011 C C . GLY B 1 195 ? 23.812 9.859 -14.453 1 31.16 195 GLY B C 1
ATOM 4012 O O . GLY B 1 195 ? 24.5 10.25 -13.523 1 31.16 195 GLY B O 1
ATOM 4013 N N . ASP B 1 196 ? 22.891 10.773 -14.688 1 33.09 196 ASP B N 1
ATOM 4014 C CA . ASP B 1 196 ? 23.031 12.062 -14.023 1 33.09 196 ASP B CA 1
ATOM 4015 C C . ASP B 1 196 ? 22.562 11.992 -12.578 1 33.09 196 ASP B C 1
ATOM 4017 O O . ASP B 1 196 ? 21.781 11.109 -12.219 1 33.09 196 ASP B O 1
ATOM 4021 N N . MET B 1 197 ? 23.078 12.82 -11.539 1 37.84 197 MET B N 1
ATOM 4022 C CA . MET B 1 197 ? 22.844 13.344 -10.195 1 37.84 197 MET B CA 1
ATOM 4023 C C . MET B 1 197 ? 21.375 13.211 -9.82 1 37.84 197 MET B C 1
ATOM 4025 O O . MET B 1 197 ? 21.031 13.18 -8.641 1 37.84 197 MET B O 1
ATOM 4029 N N . ASP B 1 198 ? 20.469 13.141 -10.719 1 42.72 198 ASP B N 1
ATOM 4030 C CA . ASP B 1 198 ? 19.031 13.336 -10.555 1 42.72 198 ASP B CA 1
ATOM 4031 C C . ASP B 1 198 ? 18.359 12.047 -10.086 1 42.72 198 ASP B C 1
ATOM 4033 O O . ASP B 1 198 ? 17.266 12.086 -9.516 1 42.72 198 ASP B O 1
ATOM 4037 N N . THR B 1 199 ? 19.094 10.93 -10.133 1 45.97 199 THR B N 1
ATOM 4038 C CA . THR B 1 199 ? 18.422 9.664 -9.844 1 45.97 199 THR B CA 1
ATOM 4039 C C . THR B 1 199 ? 18.391 9.406 -8.344 1 45.97 199 THR B C 1
ATOM 4041 O O . THR B 1 199 ? 17.375 8.953 -7.816 1 45.97 199 THR B O 1
ATOM 4044 N N . ILE B 1 200 ? 19.641 9.5 -7.508 1 46.72 200 ILE B N 1
ATOM 4045 C CA . ILE B 1 200 ? 19.609 9.336 -6.059 1 46.72 200 ILE B CA 1
ATOM 4046 C C . ILE B 1 200 ? 18.531 10.219 -5.453 1 46.72 200 ILE B C 1
ATOM 4048 O O . ILE B 1 200 ? 17.797 9.789 -4.555 1 46.72 200 ILE B O 1
ATOM 4052 N N . SER B 1 201 ? 18.547 11.43 -6.078 1 52.59 201 SER B N 1
ATOM 4053 C CA . SER B 1 201 ? 17.562 12.383 -5.562 1 52.59 201 SER B CA 1
ATOM 4054 C C . SER B 1 201 ? 16.141 11.852 -5.734 1 52.59 201 SER B C 1
ATOM 4056 O O . SER B 1 201 ? 15.297 12.039 -4.859 1 52.59 201 SER B O 1
ATOM 4058 N N . GLN B 1 202 ? 16.016 11.031 -6.762 1 54.59 202 GLN B N 1
ATOM 4059 C CA . GLN B 1 202 ? 14.648 10.578 -7.016 1 54.59 202 GLN B CA 1
ATOM 4060 C C . GLN B 1 202 ? 14.227 9.523 -5.996 1 54.59 202 GLN B C 1
ATOM 4062 O O . GLN B 1 202 ? 13.094 9.531 -5.52 1 54.59 202 GLN B O 1
ATOM 4067 N N . VAL B 1 203 ? 15.188 8.609 -5.57 1 52.97 203 VAL B N 1
ATOM 4068 C CA . VAL B 1 203 ? 14.867 7.562 -4.602 1 52.97 203 VAL B CA 1
ATOM 4069 C C . VAL B 1 203 ? 14.555 8.195 -3.246 1 52.97 203 VAL B C 1
ATOM 4071 O O . VAL B 1 203 ? 13.547 7.863 -2.617 1 52.97 203 VAL B O 1
ATOM 4074 N N . LEU B 1 204 ? 15.367 9.07 -2.906 1 60.28 204 LEU B N 1
ATOM 4075 C CA . LEU B 1 204 ? 15.156 9.703 -1.611 1 60.28 204 LEU B CA 1
ATOM 4076 C C . LEU B 1 204 ? 13.836 10.461 -1.587 1 60.28 204 LEU B C 1
ATOM 4078 O O . LEU B 1 204 ? 13.195 10.57 -0.538 1 60.28 204 LEU B O 1
ATOM 4082 N N . ASP B 1 205 ? 13.438 10.641 -2.803 1 71.31 205 ASP B N 1
ATOM 4083 C CA . ASP B 1 205 ? 12.25 11.477 -2.889 1 71.31 205 ASP B CA 1
ATOM 4084 C C . ASP B 1 205 ? 10.984 10.672 -2.59 1 71.31 205 ASP B C 1
ATOM 4086 O O . ASP B 1 205 ? 9.969 11.234 -2.168 1 71.31 205 ASP B O 1
ATOM 4090 N N . ASN B 1 206 ? 11.125 9.344 -2.711 1 79.25 206 ASN B N 1
ATOM 4091 C CA . ASN B 1 206 ? 9.906 8.555 -2.557 1 79.25 206 ASN B CA 1
ATOM 4092 C C . ASN B 1 206 ? 10.062 7.504 -1.462 1 79.25 206 ASN B C 1
ATOM 4094 O O . ASN B 1 206 ? 9.305 6.531 -1.422 1 79.25 206 ASN B O 1
ATOM 4098 N N . GLN B 1 207 ? 11.039 7.809 -0.655 1 87.44 207 GLN B N 1
ATOM 4099 C CA . GLN B 1 207 ? 11.25 6.93 0.492 1 87.44 207 GLN B CA 1
ATOM 4100 C C . GLN B 1 207 ? 10.5 7.438 1.718 1 87.44 207 GLN B C 1
ATOM 4102 O O . GLN B 1 207 ? 10.219 8.633 1.831 1 87.44 207 GLN B O 1
ATOM 4107 N N . ASP B 1 208 ? 10.109 6.484 2.641 1 93.69 208 ASP B N 1
ATOM 4108 C CA . ASP B 1 208 ? 9.539 6.797 3.945 1 93.69 208 ASP B CA 1
ATOM 4109 C C . ASP B 1 208 ? 8.172 7.461 3.797 1 93.69 208 ASP B C 1
ATOM 4111 O O . ASP B 1 208 ? 7.863 8.422 4.504 1 93.69 208 ASP B O 1
ATOM 4115 N N . ILE B 1 209 ? 7.445 6.961 2.812 1 95.12 209 ILE B N 1
ATOM 4116 C CA . ILE B 1 209 ? 6.125 7.5 2.525 1 95.12 209 ILE B CA 1
ATOM 4117 C C . ILE B 1 209 ? 5.059 6.453 2.834 1 95.12 209 ILE B C 1
ATOM 4119 O O . ILE B 1 209 ? 5.227 5.273 2.51 1 95.12 209 ILE B O 1
ATOM 4123 N N . LEU B 1 210 ? 4.051 6.859 3.508 1 96.69 210 LEU B N 1
ATOM 4124 C CA . LEU B 1 210 ? 2.855 6.059 3.73 1 96.69 210 LEU B CA 1
ATOM 4125 C C . LEU B 1 210 ? 1.621 6.75 3.164 1 96.69 210 LEU B C 1
ATOM 4127 O O . LEU B 1 210 ? 1.243 7.828 3.625 1 96.69 210 LEU B O 1
ATOM 4131 N N . LEU B 1 211 ? 1.056 6.141 2.129 1 94.38 211 LEU B N 1
ATOM 4132 C CA . LEU B 1 211 ? -0.172 6.637 1.517 1 94.38 211 LEU B CA 1
ATOM 4133 C C . LEU B 1 211 ? -1.388 5.887 2.055 1 94.38 211 LEU B C 1
ATOM 4135 O O . LEU B 1 211 ? -1.579 4.707 1.753 1 94.38 211 LEU B O 1
ATOM 4139 N N . CYS B 1 212 ? -2.176 6.59 2.803 1 94.56 212 CYS B N 1
ATOM 4140 C CA . CYS B 1 212 ? -3.375 5.984 3.371 1 94.56 212 CYS B CA 1
ATOM 4141 C C . CYS B 1 212 ? -4.602 6.312 2.529 1 94.56 212 CYS B C 1
ATOM 4143 O O . CYS B 1 212 ? -5.172 7.398 2.648 1 94.56 212 CYS B O 1
ATOM 4145 N N . TYR B 1 213 ? -4.949 5.328 1.76 1 88.31 213 TYR B N 1
ATOM 4146 C CA . TYR B 1 213 ? -6.164 5.453 0.959 1 88.31 213 TYR B CA 1
ATOM 4147 C C . TYR B 1 213 ? -7.355 4.824 1.669 1 88.31 213 TYR B C 1
ATOM 4149 O O . TYR B 1 213 ? -7.27 3.688 2.143 1 88.31 213 TYR B O 1
ATOM 4157 N N . SER B 1 214 ? -8.43 5.492 1.614 1 84.12 214 SER B N 1
ATOM 4158 C CA . SER B 1 214 ? -9.617 4.992 2.307 1 84.12 214 SER B CA 1
ATOM 4159 C C . SER B 1 214 ? -10.32 3.912 1.49 1 84.12 214 SER B C 1
ATOM 4161 O O . SER B 1 214 ? -11.188 3.203 2.006 1 84.12 214 SER B O 1
ATOM 4163 N N . THR B 1 215 ? -9.891 3.725 0.258 1 78.12 215 THR B N 1
ATOM 4164 C CA . THR B 1 215 ? -10.562 2.758 -0.602 1 78.12 215 THR B CA 1
ATOM 4165 C C . THR B 1 215 ? -9.555 2.027 -1.487 1 78.12 215 THR B C 1
ATOM 4167 O O . THR B 1 215 ? -8.438 2.506 -1.688 1 78.12 215 THR B O 1
ATOM 4170 N N . PHE B 1 216 ? -10.016 0.878 -1.88 1 77 216 PHE B N 1
ATOM 4171 C CA . PHE B 1 216 ? -9.281 0.151 -2.91 1 77 216 PHE B CA 1
ATOM 4172 C C . PHE B 1 216 ? -9.344 0.89 -4.242 1 77 216 PHE B C 1
ATOM 4174 O O . PHE B 1 216 ? -10.336 1.562 -4.539 1 77 216 PHE B O 1
ATOM 4181 N N . PRO B 1 217 ? -8.18 0.824 -5.031 1 70.62 217 PRO B N 1
ATOM 4182 C CA . PRO B 1 217 ? -8.203 1.542 -6.309 1 70.62 217 PRO B CA 1
ATOM 4183 C C . PRO B 1 217 ? -9.445 1.232 -7.141 1 70.62 217 PRO B C 1
ATOM 4185 O O . PRO B 1 217 ? -9.82 0.067 -7.281 1 70.62 217 PRO B O 1
ATOM 4188 N N . GLY B 1 218 ? -10.141 2.293 -7.617 1 64.31 218 GLY B N 1
ATOM 4189 C CA . GLY B 1 218 ? -11.305 2.137 -8.477 1 64.31 218 GLY B CA 1
ATOM 4190 C C . GLY B 1 218 ? -12.609 2.078 -7.707 1 64.31 218 GLY B C 1
ATOM 4191 O O . GLY B 1 218 ? -13.68 1.956 -8.305 1 64.31 218 GLY B O 1
ATOM 4192 N N . TYR B 1 219 ? -12.523 2.193 -6.434 1 65.06 219 TYR B N 1
ATOM 4193 C CA . TYR B 1 219 ? -13.734 2.061 -5.633 1 65.06 219 TYR B CA 1
ATOM 4194 C C . TYR B 1 219 ? -14.055 3.357 -4.898 1 65.06 219 TYR B C 1
ATOM 4196 O O . TYR B 1 219 ? -13.227 4.273 -4.859 1 65.06 219 TYR B O 1
ATOM 4204 N N . THR B 1 220 ? -15.305 3.377 -4.371 1 58.88 220 THR B N 1
ATOM 4205 C CA . THR B 1 220 ? -15.812 4.605 -3.766 1 58.88 220 THR B CA 1
ATOM 4206 C C . THR B 1 220 ? -15.766 4.516 -2.242 1 58.88 220 THR B C 1
ATOM 4208 O O . THR B 1 220 ? -15.812 3.424 -1.677 1 58.88 220 THR B O 1
ATOM 4211 N N . SER B 1 221 ? -15.586 5.738 -1.628 1 55.5 221 SER B N 1
ATOM 4212 C CA . SER B 1 221 ? -15.555 5.875 -0.175 1 55.5 221 SER B CA 1
ATOM 4213 C C . SER B 1 221 ? -16.938 6.184 0.382 1 55.5 221 SER B C 1
ATOM 4215 O O . SER B 1 221 ? -17.781 6.758 -0.315 1 55.5 221 SER B O 1
ATOM 4217 N N . TYR B 1 222 ? -17.219 5.602 1.622 1 57.88 222 TYR B N 1
ATOM 4218 C CA . TYR B 1 222 ? -18.516 5.824 2.24 1 57.88 222 TYR B CA 1
ATOM 4219 C C . TYR B 1 222 ? -18.422 6.832 3.379 1 57.88 222 TYR B C 1
ATOM 4221 O O . TYR B 1 222 ? -17.469 6.805 4.16 1 57.88 222 TYR B O 1
ATOM 4229 N N . ARG B 1 223 ? -19.391 7.781 3.35 1 56.94 223 ARG B N 1
ATOM 4230 C CA . ARG B 1 223 ? -19.453 8.789 4.402 1 56.94 223 ARG B CA 1
ATOM 4231 C C . ARG B 1 223 ? -20.812 8.805 5.086 1 56.94 223 ARG B C 1
ATOM 4233 O O . ARG B 1 223 ? -21.844 8.766 4.418 1 56.94 223 ARG B O 1
ATOM 4240 N N . ASP B 1 224 ? -20.672 8.641 6.402 1 60.91 224 ASP B N 1
ATOM 4241 C CA . ASP B 1 224 ? -21.844 8.898 7.227 1 60.91 224 ASP B CA 1
ATOM 4242 C C . ASP B 1 224 ? -22.062 10.398 7.414 1 60.91 224 ASP B C 1
ATOM 4244 O O . ASP B 1 224 ? -21.156 11.109 7.871 1 60.91 224 ASP B O 1
ATOM 4248 N N . THR B 1 225 ? -23.141 10.891 7.094 1 67.06 225 THR B N 1
ATOM 4249 C CA . THR B 1 225 ? -23.422 12.32 7.074 1 67.06 225 THR B CA 1
ATOM 4250 C C . THR B 1 225 ? -23.312 12.906 8.477 1 67.06 225 THR B C 1
ATOM 4252 O O . THR B 1 225 ? -23.078 14.109 8.641 1 67.06 225 THR B O 1
ATOM 4255 N N . GLU B 1 226 ? -23.484 12.07 9.453 1 65.81 226 GLU B N 1
ATOM 4256 C CA . GLU B 1 226 ? -23.453 12.586 10.812 1 65.81 226 GLU B CA 1
ATOM 4257 C C . GLU B 1 226 ? -22.125 12.266 11.492 1 65.81 226 GLU B C 1
ATOM 4259 O O . GLU B 1 226 ? -21.578 13.094 12.219 1 65.81 226 GLU B O 1
ATOM 4264 N N . ARG B 1 227 ? -21.688 11.133 11.188 1 71.12 227 ARG B N 1
ATOM 4265 C CA . ARG B 1 227 ? -20.562 10.664 11.984 1 71.12 227 ARG B CA 1
ATOM 4266 C C . ARG B 1 227 ? -19.266 10.758 11.203 1 71.12 227 ARG B C 1
ATOM 4268 O O . ARG B 1 227 ? -18.188 10.578 11.766 1 71.12 227 ARG B O 1
ATOM 4275 N N . GLY B 1 228 ? -19.375 11.094 10 1 75.5 228 GLY B N 1
ATOM 4276 C CA . GLY B 1 228 ? -18.172 11.219 9.195 1 75.5 228 GLY B CA 1
ATOM 4277 C C . GLY B 1 228 ? -17.828 9.961 8.422 1 75.5 228 GLY B C 1
ATOM 4278 O O . GLY B 1 228 ? -18.703 9.109 8.203 1 75.5 228 GLY B O 1
ATOM 4279 N N . ASN B 1 229 ? -16.672 9.906 7.949 1 84 229 ASN B N 1
ATOM 4280 C CA . ASN B 1 229 ? -16.172 8.82 7.109 1 84 229 ASN B CA 1
ATOM 4281 C C . ASN B 1 229 ? -15.766 7.609 7.945 1 84 229 ASN B C 1
ATOM 4283 O O . ASN B 1 229 ? -15.117 7.758 8.984 1 84 229 ASN B O 1
ATOM 4287 N N . TRP B 1 230 ? -16.156 6.41 7.5 1 83.06 230 TRP B N 1
ATOM 4288 C CA . TRP B 1 230 ? -15.883 5.176 8.227 1 83.06 230 TRP B CA 1
ATOM 4289 C C . TRP B 1 230 ? -14.383 4.965 8.391 1 83.06 230 TRP B C 1
ATOM 4291 O O . TRP B 1 230 ? -13.922 4.535 9.453 1 83.06 230 TRP B O 1
ATOM 4301 N N . PHE B 1 231 ? -13.68 5.234 7.41 1 89.12 231 PHE B N 1
ATOM 4302 C CA . PHE B 1 231 ? -12.234 5.055 7.465 1 89.12 231 PHE B CA 1
ATOM 4303 C C . PHE B 1 231 ? -11.625 5.93 8.547 1 89.12 231 PHE B C 1
ATOM 4305 O O . PHE B 1 231 ? -10.844 5.453 9.375 1 89.12 231 PHE B O 1
ATOM 4312 N N . ILE B 1 232 ? -11.977 7.203 8.594 1 91.88 232 ILE B N 1
ATOM 4313 C CA . ILE B 1 232 ? -11.414 8.141 9.562 1 91.88 232 ILE B CA 1
ATOM 4314 C C . ILE B 1 232 ? -11.836 7.738 10.969 1 91.88 232 ILE B C 1
ATOM 4316 O O . ILE B 1 232 ? -11.039 7.82 11.914 1 91.88 232 ILE B O 1
ATOM 4320 N N . GLN B 1 233 ? -13.078 7.277 11.117 1 90.19 233 GLN B N 1
ATOM 4321 C CA . GLN B 1 233 ? -13.562 6.844 12.422 1 90.19 233 GLN B CA 1
ATOM 4322 C C . GLN B 1 233 ? -12.719 5.688 12.961 1 90.19 233 GLN B C 1
ATOM 4324 O O . GLN B 1 233 ? -12.211 5.75 14.078 1 90.19 233 GLN B O 1
ATOM 4329 N N . GLU B 1 234 ? -12.594 4.688 12.109 1 92.69 234 GLU B N 1
ATOM 4330 C CA . GLU B 1 234 ? -11.812 3.535 12.547 1 92.69 234 GLU B CA 1
ATOM 4331 C C . GLU B 1 234 ? -10.336 3.896 12.711 1 92.69 234 GLU B C 1
ATOM 4333 O O . GLU B 1 234 ? -9.664 3.385 13.609 1 92.69 234 GLU B O 1
ATOM 4338 N N . PHE B 1 235 ? -9.875 4.75 11.836 1 94.81 235 PHE B N 1
ATOM 4339 C CA . PHE B 1 235 ? -8.5 5.223 11.922 1 94.81 235 PHE B CA 1
ATOM 4340 C C . PHE B 1 235 ? -8.219 5.844 13.281 1 94.81 235 PHE B C 1
ATOM 4342 O O . PHE B 1 235 ? -7.289 5.434 13.977 1 94.81 235 PHE B O 1
ATOM 4349 N N . VAL B 1 236 ? -9.023 6.73 13.703 1 95.44 236 VAL B N 1
ATOM 4350 C CA . VAL B 1 236 ? -8.852 7.449 14.961 1 95.44 236 VAL B CA 1
ATOM 4351 C C . VAL B 1 236 ? -8.992 6.48 16.141 1 95.44 236 VAL B C 1
ATOM 4353 O O . VAL B 1 236 ? -8.172 6.488 17.062 1 95.44 236 VAL B O 1
ATOM 4356 N N . ASP B 1 237 ? -9.945 5.617 16.047 1 94.69 237 ASP B N 1
ATOM 4357 C CA . ASP B 1 237 ? -10.188 4.672 17.141 1 94.69 237 ASP B CA 1
ATOM 4358 C C . ASP B 1 237 ? -8.992 3.738 17.328 1 94.69 237 ASP B C 1
ATOM 4360 O O . ASP B 1 237 ? -8.531 3.529 18.438 1 94.69 237 ASP B O 1
ATOM 4364 N N . VAL B 1 238 ? -8.531 3.201 16.25 1 95.75 238 VAL B N 1
ATOM 4365 C CA . VAL B 1 238 ? -7.43 2.248 16.328 1 95.75 238 VAL B CA 1
ATOM 4366 C C . VAL B 1 238 ? -6.176 2.945 16.859 1 95.75 238 VAL B C 1
ATOM 4368 O O . VAL B 1 238 ? -5.449 2.389 17.672 1 95.75 238 VAL B O 1
ATOM 4371 N N . PHE B 1 239 ? -5.906 4.141 16.391 1 94.88 239 PHE B N 1
ATOM 4372 C CA . PHE B 1 239 ? -4.727 4.859 16.859 1 94.88 239 PHE B CA 1
ATOM 4373 C C . PHE B 1 239 ? -4.852 5.188 18.344 1 94.88 239 PHE B C 1
ATOM 4375 O O . PHE B 1 239 ? -3.873 5.098 19.078 1 94.88 239 PHE B O 1
ATOM 4382 N N . TYR B 1 240 ? -5.988 5.543 18.828 1 92.31 240 TYR B N 1
ATOM 4383 C CA . TYR B 1 240 ? -6.203 5.797 20.25 1 92.31 240 TYR B CA 1
ATOM 4384 C C . TYR B 1 240 ? -5.941 4.543 21.078 1 92.31 240 TYR B C 1
ATOM 4386 O O . TYR B 1 240 ? -5.367 4.617 22.156 1 92.31 240 TYR B O 1
ATOM 4394 N N . GLU B 1 241 ? -6.348 3.459 20.516 1 91.88 241 GLU B N 1
ATOM 4395 C CA . GLU B 1 241 ? -6.305 2.205 21.266 1 91.88 241 GLU B CA 1
ATOM 4396 C C . GLU B 1 241 ? -4.902 1.606 21.25 1 91.88 241 GLU B C 1
ATOM 4398 O O . GLU B 1 241 ? -4.48 0.989 22.234 1 91.88 241 GLU B O 1
ATOM 4403 N N . HIS B 1 242 ? -4.16 1.835 20.109 1 91.69 242 HIS B N 1
ATOM 4404 C CA . HIS B 1 242 ? -3.016 0.944 19.938 1 91.69 242 HIS B CA 1
ATOM 4405 C C . HIS B 1 242 ? -1.741 1.73 19.656 1 91.69 242 HIS B C 1
ATOM 4407 O O . HIS B 1 242 ? -0.655 1.152 19.578 1 91.69 242 HIS B O 1
ATOM 4413 N N . ALA B 1 243 ? -1.737 3.012 19.531 1 90.06 243 ALA B N 1
ATOM 4414 C CA . ALA B 1 243 ? -0.584 3.791 19.094 1 90.06 243 ALA B CA 1
ATOM 4415 C C . ALA B 1 243 ? 0.577 3.66 20.078 1 90.06 243 ALA B C 1
ATOM 4417 O O . ALA B 1 243 ? 1.731 3.904 19.719 1 90.06 243 ALA B O 1
ATOM 4418 N N . ASP B 1 244 ? 0.407 3.268 21.266 1 86.06 244 ASP B N 1
ATOM 4419 C CA . ASP B 1 244 ? 1.452 3.172 22.281 1 86.06 244 ASP B CA 1
ATOM 4420 C C . ASP B 1 244 ? 2.201 1.845 22.172 1 86.06 244 ASP B C 1
ATOM 4422 O O . ASP B 1 244 ? 3.291 1.695 22.734 1 86.06 244 ASP B O 1
ATOM 4426 N N . GLU B 1 245 ? 1.653 0.867 21.438 1 87.12 245 GLU B N 1
ATOM 4427 C CA . GLU B 1 245 ? 2.25 -0.465 21.453 1 87.12 245 GLU B CA 1
ATOM 4428 C C . GLU B 1 245 ? 2.541 -0.956 20.031 1 87.12 245 GLU B C 1
ATOM 4430 O O . GLU B 1 245 ? 3.465 -1.744 19.828 1 87.12 245 GLU B O 1
ATOM 4435 N N . GLU B 1 246 ? 1.752 -0.541 19.141 1 91.38 246 GLU B N 1
ATOM 4436 C CA . GLU B 1 246 ? 1.823 -1.106 17.797 1 91.38 246 GLU B CA 1
ATOM 4437 C C . GLU B 1 246 ? 2.375 -0.091 16.797 1 91.38 246 GLU B C 1
ATOM 4439 O O . GLU B 1 246 ? 2.178 1.115 16.953 1 91.38 246 GLU B O 1
ATOM 4444 N N . HIS B 1 247 ? 3.121 -0.618 15.828 1 93.06 247 HIS B N 1
ATOM 4445 C CA . HIS B 1 247 ? 3.578 0.29 14.789 1 93.06 247 HIS B CA 1
ATOM 4446 C C . HIS B 1 247 ? 2.48 0.544 13.758 1 93.06 247 HIS B C 1
ATOM 4448 O O . HIS B 1 247 ? 1.507 -0.209 13.688 1 93.06 247 HIS B O 1
ATOM 4454 N N . VAL B 1 248 ? 2.623 1.504 12.969 1 95.81 248 VAL B N 1
ATOM 4455 C CA . VAL B 1 248 ? 1.579 2.113 12.148 1 95.81 248 VAL B CA 1
ATOM 4456 C C . VAL B 1 248 ? 1.034 1.085 11.164 1 95.81 248 VAL B C 1
ATOM 4458 O O . VAL B 1 248 ? -0.177 1.001 10.945 1 95.81 248 VAL B O 1
ATOM 4461 N N . MET B 1 249 ? 1.887 0.241 10.539 1 95.88 249 MET B N 1
ATOM 4462 C CA . MET B 1 249 ? 1.431 -0.696 9.516 1 95.88 249 MET B CA 1
ATOM 4463 C C . MET B 1 249 ? 0.517 -1.757 10.125 1 95.88 249 MET B C 1
ATOM 4465 O O . MET B 1 249 ? -0.453 -2.18 9.492 1 95.88 249 MET B O 1
ATOM 4469 N N . ASP B 1 250 ? 0.792 -2.18 11.281 1 95.12 250 ASP B N 1
ATOM 4470 C CA . ASP B 1 250 ? -0.093 -3.129 11.953 1 95.12 250 ASP B CA 1
ATOM 4471 C C . ASP B 1 250 ? -1.425 -2.479 12.312 1 95.12 250 ASP B C 1
ATOM 4473 O O . ASP B 1 250 ? -2.479 -3.113 12.227 1 95.12 250 ASP B O 1
ATOM 4477 N N . MET B 1 251 ? -1.358 -1.275 12.734 1 95.75 251 MET B N 1
ATOM 4478 C CA . MET B 1 251 ? -2.596 -0.559 13.031 1 95.75 251 MET B CA 1
ATOM 4479 C C . MET B 1 251 ? -3.443 -0.391 11.773 1 95.75 251 MET B C 1
ATOM 4481 O O . MET B 1 251 ? -4.668 -0.492 11.828 1 95.75 251 MET B O 1
ATOM 4485 N N . LEU B 1 252 ? -2.76 -0.141 10.664 1 96.5 252 LEU B N 1
ATOM 4486 C CA . LEU B 1 252 ? -3.494 -0.006 9.406 1 96.5 252 LEU B CA 1
ATOM 4487 C C . LEU B 1 252 ? -4.152 -1.325 9.016 1 96.5 252 LEU B C 1
ATOM 4489 O O . LEU B 1 252 ? -5.25 -1.335 8.453 1 96.5 252 LEU B O 1
ATOM 4493 N N . THR B 1 253 ? -3.52 -2.457 9.281 1 96.12 253 THR B N 1
ATOM 4494 C CA . THR B 1 253 ? -4.133 -3.76 9.047 1 96.12 253 THR B CA 1
ATOM 4495 C C . THR B 1 253 ? -5.402 -3.918 9.883 1 96.12 253 THR B C 1
ATOM 4497 O O . THR B 1 253 ? -6.418 -4.402 9.383 1 96.12 253 THR B O 1
ATOM 4500 N N . GLU B 1 254 ? -5.324 -3.475 11.109 1 95.31 254 GLU B N 1
ATOM 4501 C CA . GLU B 1 254 ? -6.492 -3.504 11.984 1 95.31 254 GLU B CA 1
ATOM 4502 C C . GLU B 1 254 ? -7.59 -2.58 11.469 1 95.31 254 GLU B C 1
ATOM 4504 O O . GLU B 1 254 ? -8.773 -2.92 11.523 1 95.31 254 GLU B O 1
ATOM 4509 N N . ILE B 1 255 ? -7.223 -1.437 11.031 1 94.31 255 ILE B N 1
ATOM 4510 C CA . ILE B 1 255 ? -8.18 -0.502 10.453 1 94.31 255 ILE B CA 1
ATOM 4511 C C . ILE B 1 255 ? -8.867 -1.146 9.25 1 94.31 255 ILE B C 1
ATOM 4513 O O . ILE B 1 255 ? -10.094 -1.072 9.109 1 94.31 255 ILE B O 1
ATOM 4517 N N . ASN B 1 256 ? -8.102 -1.81 8.352 1 92.5 256 ASN B N 1
ATOM 4518 C CA . ASN B 1 256 ? -8.672 -2.543 7.227 1 92.5 256 ASN B CA 1
ATOM 4519 C C . ASN B 1 256 ? -9.719 -3.551 7.688 1 92.5 256 ASN B C 1
ATOM 4521 O O . ASN B 1 256 ? -10.805 -3.635 7.113 1 92.5 256 ASN B O 1
ATOM 4525 N N . LYS B 1 257 ? -9.383 -4.258 8.734 1 92.62 257 LYS B N 1
ATOM 4526 C CA . LYS B 1 257 ? -10.281 -5.262 9.281 1 92.62 257 LYS B CA 1
ATOM 4527 C C . LYS B 1 257 ? -11.586 -4.633 9.766 1 92.62 257 LYS B C 1
ATOM 4529 O O . LYS B 1 257 ? -12.672 -5.082 9.398 1 92.62 257 LYS B O 1
ATOM 4534 N N . ARG B 1 258 ? -11.484 -3.58 10.484 1 90.69 258 ARG B N 1
ATOM 4535 C CA . ARG B 1 258 ? -12.656 -2.951 11.086 1 90.69 258 ARG B CA 1
ATOM 4536 C C . ARG B 1 258 ? -13.531 -2.289 10.023 1 90.69 258 ARG B C 1
ATOM 4538 O O . ARG B 1 258 ? -14.758 -2.414 10.062 1 90.69 258 ARG B O 1
ATOM 4545 N N . VAL B 1 259 ? -12.898 -1.565 9.086 1 87.81 259 VAL B N 1
ATOM 4546 C CA . VAL B 1 259 ? -13.656 -0.899 8.031 1 87.81 259 VAL B CA 1
ATOM 4547 C C . VAL B 1 259 ? -14.383 -1.938 7.18 1 87.81 259 VAL B C 1
ATOM 4549 O O . VAL B 1 259 ? -15.531 -1.735 6.781 1 87.81 259 VAL B O 1
ATOM 4552 N N . SER B 1 260 ? -13.688 -3.076 6.902 1 82.81 260 SER B N 1
ATOM 4553 C CA . SER B 1 260 ? -14.273 -4.117 6.062 1 82.81 260 SER B CA 1
ATOM 4554 C C . SER B 1 260 ? -15.5 -4.738 6.723 1 82.81 260 SER B C 1
ATOM 4556 O O . SER B 1 260 ? -16.359 -5.301 6.039 1 82.81 260 SER B O 1
ATOM 4558 N N . LYS B 1 261 ? -15.578 -4.645 8.039 1 82.19 261 LYS B N 1
ATOM 4559 C CA . LYS B 1 261 ? -16.688 -5.246 8.789 1 82.19 261 LYS B CA 1
ATOM 4560 C C . LYS B 1 261 ? -17.844 -4.266 8.945 1 82.19 261 LYS B C 1
ATOM 4562 O O . LYS B 1 261 ? -18.922 -4.645 9.391 1 82.19 261 LYS B O 1
ATOM 4567 N N . ARG B 1 262 ? -17.484 -3.021 8.703 1 73.44 262 ARG B N 1
ATOM 4568 C CA . ARG B 1 262 ? -18.547 -2.029 8.836 1 73.44 262 ARG B CA 1
ATOM 4569 C C . ARG B 1 262 ? -19.641 -2.242 7.789 1 73.44 262 ARG B C 1
ATOM 4571 O O . ARG B 1 262 ? -19.344 -2.535 6.629 1 73.44 262 ARG B O 1
ATOM 4578 N N . ASN B 1 263 ? -20.766 -2.777 8.336 1 56.75 263 ASN B N 1
ATOM 4579 C CA . ASN B 1 263 ? -21.922 -2.967 7.477 1 56.75 263 ASN B CA 1
ATOM 4580 C C . ASN B 1 263 ? -22.953 -1.846 7.664 1 56.75 263 ASN B C 1
ATOM 4582 O O . ASN B 1 263 ? -23.094 -1.312 8.766 1 56.75 263 ASN B O 1
ATOM 4586 N N . TYR B 1 264 ? -23.125 -1.006 6.734 1 48 264 TYR B N 1
ATOM 4587 C CA . TYR B 1 264 ? -24.234 -0.097 6.934 1 48 264 TYR B CA 1
ATOM 4588 C C . TYR B 1 264 ? -25.562 -0.838 6.832 1 48 264 TYR B C 1
ATOM 4590 O O . TYR B 1 264 ? -25.875 -1.423 5.789 1 48 264 TYR B O 1
ATOM 4598 N N . LYS B 1 265 ? -26.109 -1.425 8.047 1 43.31 265 LYS B N 1
ATOM 4599 C CA . LYS B 1 265 ? -27.5 -1.866 8.102 1 43.31 265 LYS B CA 1
ATOM 4600 C C . LYS B 1 265 ? -28.469 -0.712 7.809 1 43.31 265 LYS B C 1
ATOM 4602 O O . LYS B 1 265 ? -29.125 -0.207 8.711 1 43.31 265 LYS B O 1
ATOM 4607 N N . ASP B 1 266 ? -28.297 0.394 7.293 1 38.28 266 ASP B N 1
ATOM 4608 C CA . ASP B 1 266 ? -29.547 1.154 7.254 1 38.28 266 ASP B CA 1
ATOM 4609 C C . ASP B 1 266 ? -30.719 0.253 6.91 1 38.28 266 ASP B C 1
ATOM 4611 O O . ASP B 1 266 ? -30.562 -0.787 6.273 1 38.28 266 ASP B O 1
ATOM 4615 N N . ASN B 1 267 ? -32.094 0.627 7.41 1 37.12 267 ASN B N 1
ATOM 4616 C CA . ASN B 1 267 ? -33.406 0.027 7.316 1 37.12 267 ASN B CA 1
ATOM 4617 C C . ASN B 1 267 ? -33.594 -0.781 6.031 1 37.12 267 ASN B C 1
ATOM 4619 O O . ASN B 1 267 ? -34.281 -1.793 6.012 1 37.12 267 ASN B O 1
ATOM 4623 N N . SER B 1 268 ? -34.031 0.075 4.898 1 34.81 268 SER B N 1
ATOM 4624 C CA . SER B 1 268 ? -34.656 -0.633 3.783 1 34.81 268 SER B CA 1
ATOM 4625 C C . SER B 1 268 ? -33.688 -1.663 3.186 1 34.81 268 SER B C 1
ATOM 4627 O O . SER B 1 268 ? -34 -2.857 3.162 1 34.81 268 SER B O 1
ATOM 4629 N N . SER B 1 269 ? -33.312 -1.405 1.779 1 35.16 269 SER B N 1
ATOM 4630 C CA . SER B 1 269 ? -32.75 -2.412 0.875 1 35.16 269 SER B CA 1
ATOM 4631 C C . SER B 1 269 ? -31.359 -2.84 1.305 1 35.16 269 SER B C 1
ATOM 4633 O O . SER B 1 269 ? -30.656 -2.102 2.01 1 35.16 269 SER B O 1
ATOM 4635 N N . GLU B 1 270 ? -30.859 -4.066 1.101 1 35.53 270 GLU B N 1
ATOM 4636 C CA . GLU B 1 270 ? -29.812 -5.086 1.257 1 35.53 270 GLU B CA 1
ATOM 4637 C C . GLU B 1 270 ? -28.422 -4.5 1.018 1 35.53 270 GLU B C 1
ATOM 4639 O O . GLU B 1 270 ? -27.438 -5.234 0.963 1 35.53 270 GLU B O 1
ATOM 4644 N N . ASP B 1 271 ? -28.234 -3.334 0.27 1 40.12 271 ASP B N 1
ATOM 4645 C CA . ASP B 1 271 ? -26.938 -3.199 -0.393 1 40.12 271 ASP B CA 1
ATOM 4646 C C . ASP B 1 271 ? -25.859 -2.756 0.593 1 40.12 271 ASP B C 1
ATOM 4648 O O . ASP B 1 271 ? -26 -1.71 1.233 1 40.12 271 ASP B O 1
ATOM 4652 N N . SER B 1 272 ? -25.156 -3.57 1.319 1 43.34 272 SER B N 1
ATOM 4653 C CA . SER B 1 272 ? -24.016 -3.396 2.201 1 43.34 272 SER B CA 1
ATOM 4654 C C . SER B 1 272 ? -22.828 -2.781 1.459 1 43.34 272 SER B C 1
ATOM 4656 O O . SER B 1 272 ? -22.391 -3.309 0.436 1 43.34 272 SER B O 1
ATOM 4658 N N . CYS B 1 273 ? -22.797 -1.294 1.332 1 46.69 273 CYS B N 1
ATOM 4659 C CA . CYS B 1 273 ? -21.578 -0.69 0.787 1 46.69 273 CYS B CA 1
ATOM 4660 C C . CYS B 1 273 ? -20.375 -1.014 1.655 1 46.69 273 CYS B C 1
ATOM 4662 O O . CYS B 1 273 ? -20.438 -0.894 2.881 1 46.69 273 CYS B O 1
ATOM 4664 N N . VAL B 1 274 ? -19.469 -2.021 1.228 1 53.31 274 VAL B N 1
ATOM 4665 C CA . VAL B 1 274 ? -18.281 -2.373 2.002 1 53.31 274 VAL B CA 1
ATOM 4666 C C . VAL B 1 274 ? -17.062 -1.652 1.432 1 53.31 274 VAL B C 1
ATOM 4668 O O . VAL B 1 274 ? -16.906 -1.542 0.213 1 53.31 274 VAL B O 1
ATOM 4671 N N . GLN B 1 275 ? -16.453 -0.707 2.094 1 68.5 275 GLN B N 1
ATOM 4672 C CA . GLN B 1 275 ? -15.195 0.006 1.858 1 68.5 275 GLN B CA 1
ATOM 4673 C C . GLN B 1 275 ? -14.008 -0.758 2.441 1 68.5 275 GLN B C 1
ATOM 4675 O O . GLN B 1 275 ? -14.102 -1.319 3.535 1 68.5 275 GLN B O 1
ATOM 4680 N N . ILE B 1 276 ? -12.977 -0.961 1.597 1 81.44 276 ILE B N 1
ATOM 4681 C CA . ILE B 1 276 ? -11.742 -1.502 2.156 1 81.44 276 ILE B CA 1
ATOM 4682 C C . ILE B 1 276 ? -10.586 -0.554 1.86 1 81.44 276 ILE B C 1
ATOM 4684 O O . ILE B 1 276 ? -10.297 -0.255 0.698 1 81.44 276 ILE B O 1
ATOM 4688 N N . PRO B 1 277 ? -10.031 -0.024 2.928 1 88.81 277 PRO B N 1
ATOM 4689 C CA . PRO B 1 277 ? -8.836 0.792 2.709 1 88.81 277 PRO B CA 1
ATOM 4690 C C . PRO B 1 277 ? -7.688 0.002 2.084 1 88.81 277 PRO B C 1
ATOM 4692 O O . PRO B 1 277 ? -7.66 -1.228 2.172 1 88.81 277 PRO B O 1
ATOM 4695 N N . CYS B 1 278 ? -6.844 0.683 1.402 1 90.62 278 CYS B N 1
ATOM 4696 C CA . CYS B 1 278 ? -5.711 0.051 0.737 1 90.62 278 CYS B CA 1
ATOM 4697 C C . CYS B 1 278 ? -4.469 0.929 0.829 1 90.62 278 CYS B C 1
ATOM 4699 O O . CYS B 1 278 ? -4.035 1.509 -0.169 1 90.62 278 CYS B O 1
ATOM 4701 N N . PRO B 1 279 ? -3.863 0.974 2.004 1 94.62 279 PRO B N 1
ATOM 4702 C CA . PRO B 1 279 ? -2.656 1.789 2.146 1 94.62 279 PRO B CA 1
ATOM 4703 C C . PRO B 1 279 ? -1.49 1.267 1.311 1 94.62 279 PRO B C 1
ATOM 4705 O O . PRO B 1 279 ? -1.399 0.064 1.055 1 94.62 279 PRO B O 1
ATOM 4708 N N . ALA B 1 280 ? -0.661 2.178 0.865 1 93.69 280 ALA B N 1
ATOM 4709 C CA . ALA B 1 280 ? 0.586 1.895 0.158 1 93.69 280 ALA B CA 1
ATOM 4710 C C . ALA B 1 280 ? 1.779 2.512 0.881 1 93.69 280 ALA B C 1
ATOM 4712 O O . ALA B 1 280 ? 1.688 3.625 1.404 1 93.69 280 ALA B O 1
ATOM 4713 N N . THR B 1 281 ? 2.959 1.801 0.858 1 95.62 281 THR B N 1
ATOM 4714 C CA . THR B 1 281 ? 4.004 2.271 1.763 1 95.62 281 THR B CA 1
ATOM 4715 C C . THR B 1 281 ? 5.383 2.066 1.148 1 95.62 281 THR B C 1
ATOM 4717 O O . THR B 1 281 ? 5.637 1.047 0.502 1 95.62 281 THR B O 1
ATOM 4720 N N . SER B 1 282 ? 6.238 3.039 1.319 1 94.06 282 SER B N 1
ATOM 4721 C CA . SER B 1 282 ? 7.66 2.914 1.024 1 94.06 282 SER B CA 1
ATOM 4722 C C . SER B 1 282 ? 8.5 3.078 2.285 1 94.06 282 SER B C 1
ATOM 4724 O O . SER B 1 282 ? 9.664 3.477 2.213 1 94.06 282 SER B O 1
ATOM 4726 N N . LEU B 1 283 ? 7.867 2.826 3.459 1 95.88 283 LEU B N 1
ATOM 4727 C CA . LEU B 1 283 ? 8.586 2.893 4.727 1 95.88 283 LEU B CA 1
ATOM 4728 C C . LEU B 1 283 ? 9.75 1.907 4.746 1 95.88 283 LEU B C 1
ATOM 4730 O O . LEU B 1 283 ? 9.625 0.784 4.25 1 95.88 283 LEU B O 1
ATOM 4734 N N . THR B 1 284 ? 10.805 2.328 5.375 1 94.12 284 THR B N 1
ATOM 4735 C CA . THR B 1 284 ? 11.992 1.487 5.422 1 94.12 284 THR B CA 1
ATOM 4736 C C . THR B 1 284 ? 12.273 1.026 6.848 1 94.12 284 THR B C 1
ATOM 4738 O O . THR B 1 284 ? 13.203 0.251 7.082 1 94.12 284 THR B O 1
ATOM 4741 N N . LYS B 1 285 ? 11.555 1.494 7.754 1 95.25 285 LYS B N 1
ATOM 4742 C CA . LYS B 1 285 ? 11.625 1.115 9.164 1 95.25 285 LYS B CA 1
ATOM 4743 C C . LYS B 1 285 ? 10.227 1.023 9.773 1 95.25 285 LYS B C 1
ATOM 4745 O O . LYS B 1 285 ? 9.258 1.521 9.195 1 95.25 285 LYS B O 1
ATOM 4750 N N . LYS B 1 286 ? 10.203 0.315 10.891 1 94.75 286 LYS B N 1
ATOM 4751 C CA . LYS B 1 286 ? 8.945 0.312 11.633 1 94.75 286 LYS B CA 1
ATOM 4752 C C . LYS B 1 286 ? 8.664 1.682 12.242 1 94.75 286 LYS B C 1
ATOM 4754 O O . LYS B 1 286 ? 9.562 2.314 12.805 1 94.75 286 LYS B O 1
ATOM 4759 N N . TRP B 1 287 ? 7.453 2.201 12.109 1 96.19 287 TRP B N 1
ATOM 4760 C CA . TRP B 1 287 ? 7.059 3.529 12.57 1 96.19 287 TRP B CA 1
ATOM 4761 C C . TRP B 1 287 ? 6.121 3.439 13.766 1 96.19 287 TRP B C 1
ATOM 4763 O O . TRP B 1 287 ? 4.926 3.184 13.609 1 96.19 287 TRP B O 1
ATOM 4773 N N . TYR B 1 288 ? 6.738 3.668 14.953 1 92.69 288 TYR B N 1
ATOM 4774 C CA . TYR B 1 288 ? 5.957 3.775 16.188 1 92.69 288 TYR B CA 1
ATOM 4775 C C . TYR B 1 288 ? 5.688 5.234 16.531 1 92.69 288 TYR B C 1
ATOM 4777 O O . TYR B 1 288 ? 6.621 6.012 16.734 1 92.69 288 TYR B O 1
ATOM 4785 N N . MET B 1 289 ? 4.449 5.676 16.547 1 88 289 MET B N 1
ATOM 4786 C CA . MET B 1 289 ? 4.137 7.086 16.766 1 88 289 MET B CA 1
ATOM 4787 C C . MET B 1 289 ? 4.262 7.449 18.234 1 88 289 MET B C 1
ATOM 4789 O O . MET B 1 289 ? 4.516 8.609 18.578 1 88 289 MET B O 1
ATOM 4793 N N . ASN B 1 290 ? 3.719 6.648 19.188 1 69.94 290 ASN B N 1
ATOM 4794 C CA . ASN B 1 290 ? 3.881 6.941 20.609 1 69.94 290 ASN B CA 1
ATOM 4795 C C . ASN B 1 290 ? 4.992 6.105 21.234 1 69.94 290 ASN B C 1
ATOM 4797 O O . ASN B 1 290 ? 4.82 4.902 21.438 1 69.94 290 ASN B O 1
ATOM 4801 N N . PRO B 1 291 ? 6.195 6.641 21.094 1 56.06 291 PRO B N 1
ATOM 4802 C CA . PRO B 1 291 ? 7.18 5.816 21.797 1 56.06 291 PRO B CA 1
ATOM 4803 C C . PRO B 1 291 ? 6.84 5.633 23.281 1 56.06 291 PRO B C 1
ATOM 4805 O O . PRO B 1 291 ? 6.113 6.445 23.859 1 56.06 291 PRO B O 1
ATOM 4808 N N . PRO B 1 292 ? 6.816 4.383 23.766 1 45.62 292 PRO B N 1
ATOM 4809 C CA . PRO B 1 292 ? 6.566 4.246 25.203 1 45.62 292 PRO B CA 1
ATOM 4810 C C . PRO B 1 292 ? 6.98 5.484 26 1 45.62 292 PRO B C 1
ATOM 4812 O O . PRO B 1 292 ? 7.91 6.191 25.594 1 45.62 292 PRO B O 1
ATOM 4815 N N . PRO B 1 293 ? 5.918 6.215 26.656 1 36.66 293 PRO B N 1
ATOM 4816 C CA . PRO B 1 293 ? 6.371 7.246 27.594 1 36.66 293 PRO B CA 1
ATOM 4817 C C . PRO B 1 293 ? 7.781 6.992 28.109 1 36.66 293 PRO B C 1
ATOM 4819 O O . PRO B 1 293 ? 8.188 5.836 28.266 1 36.66 293 PRO B O 1
ATOM 4822 N N . PHE B 1 294 ? 8.781 7.629 27.859 1 34 294 PHE B N 1
ATOM 4823 C CA . PHE B 1 294 ? 9.523 7.602 29.109 1 34 294 PHE B CA 1
ATOM 4824 C C . PHE B 1 294 ? 8.57 7.5 30.297 1 34 294 PHE B C 1
ATOM 4826 O O . PHE B 1 294 ? 7.422 7.938 30.219 1 34 294 PHE B O 1
ATOM 4833 N N . ALA B 1 295 ? 8.586 6.66 31.312 1 30.72 295 ALA B N 1
ATOM 4834 C CA . ALA B 1 295 ? 7.82 6.504 32.531 1 30.72 295 ALA B CA 1
ATOM 4835 C C . ALA B 1 295 ? 7.137 7.812 32.938 1 30.72 295 ALA B C 1
ATOM 4837 O O . ALA B 1 295 ? 7.461 8.406 33.969 1 30.72 295 ALA B O 1
ATOM 4838 N N . THR B 1 296 ? 6.969 8.93 32.25 1 30.48 296 THR B N 1
ATOM 4839 C CA . THR B 1 296 ? 6.121 9.859 33 1 30.48 296 THR B CA 1
A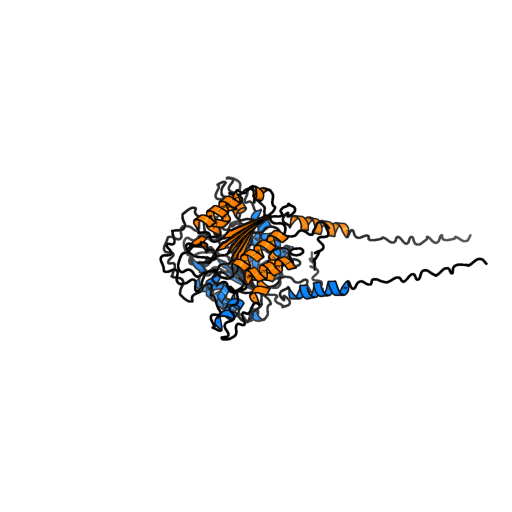TOM 4840 C C . THR B 1 296 ? 4.664 9.406 32.969 1 30.48 296 THR B C 1
ATOM 4842 O O . THR B 1 296 ? 4.203 8.859 31.953 1 30.48 296 THR B O 1
ATOM 4845 N N . SER B 1 297 ? 3.842 9.297 34.156 1 29.5 297 SER B N 1
ATOM 4846 C CA . SER B 1 297 ? 2.502 9.07 34.688 1 29.5 297 SER B CA 1
ATOM 4847 C C . SER B 1 297 ? 1.459 9.867 33.906 1 29.5 297 SER B C 1
ATOM 4849 O O . SER B 1 297 ? 1.371 11.086 34.031 1 29.5 297 SER B O 1
ATOM 4851 N N . PHE B 1 298 ? 1.284 9.969 32.781 1 28.22 298 PHE B N 1
ATOM 4852 C CA . PHE B 1 298 ? 0.077 10.656 32.344 1 28.22 298 PHE B CA 1
ATOM 4853 C C . PHE B 1 298 ? -1.17 9.922 32.812 1 28.22 298 PHE B C 1
ATOM 4855 O O . PHE B 1 298 ? -1.537 8.883 32.25 1 28.22 298 PHE B O 1
ATOM 4862 N N . ARG B 1 299 ? -1.415 9.82 34.156 1 27.41 299 ARG B N 1
ATOM 4863 C CA . ARG B 1 299 ? -2.705 9.531 34.781 1 27.41 299 ARG B CA 1
ATOM 4864 C C . ARG B 1 299 ? -3.795 10.438 34.219 1 27.41 299 ARG B C 1
ATOM 4866 O O . ARG B 1 299 ? -3.674 11.664 34.281 1 27.41 299 ARG B O 1
ATOM 4873 N N . ARG B 1 300 ? -4.559 9.898 33.25 1 28.22 300 ARG B N 1
ATOM 4874 C CA . ARG B 1 300 ? -5.887 10.453 33 1 28.22 300 ARG B CA 1
ATOM 4875 C C . ARG B 1 300 ? -6.523 10.945 34.312 1 28.22 300 ARG B C 1
ATOM 4877 O O . ARG B 1 300 ? -6.887 10.141 35.156 1 28.22 300 ARG B O 1
ATOM 4884 N N . THR B 1 301 ? -6.074 12.055 34.75 1 24.95 301 THR B N 1
ATOM 4885 C CA . THR B 1 301 ? -7.051 12.664 35.625 1 24.95 301 THR B CA 1
ATOM 4886 C C . THR B 1 301 ? -8.367 12.922 34.906 1 24.95 301 THR B C 1
ATOM 4888 O O . THR B 1 301 ? -8.422 13.742 34 1 24.95 301 THR B O 1
ATOM 4891 N N . ILE B 1 302 ? -9.102 11.93 34.688 1 23.36 302 ILE B N 1
ATOM 4892 C CA . ILE B 1 302 ? -10.531 12.078 34.469 1 23.36 302 ILE B CA 1
ATOM 4893 C C . ILE B 1 302 ? -11.141 12.961 35.562 1 23.36 302 ILE B C 1
ATOM 4895 O O . ILE B 1 302 ? -11.102 12.602 36.75 1 23.36 302 ILE B O 1
ATOM 4899 N N . TYR B 1 303 ? -11.047 14.258 35.469 1 21.44 303 TYR B N 1
ATOM 4900 C CA . TYR B 1 303 ? -11.977 15.055 36.25 1 21.44 303 TYR B CA 1
ATOM 4901 C C . TYR B 1 303 ? -13.422 14.688 35.938 1 21.44 303 TYR B C 1
ATOM 4903 O O . TYR B 1 303 ? -13.812 14.672 34.75 1 21.44 303 TYR B O 1
ATOM 4911 N N . TYR B 1 304 ? -13.984 13.844 36.812 1 21.66 304 TYR B N 1
ATOM 4912 C CA . TYR B 1 304 ? -15.406 13.945 37.094 1 21.66 304 TYR B CA 1
ATOM 4913 C C . TYR B 1 304 ? -15.773 15.352 37.562 1 21.66 304 TYR B C 1
ATOM 4915 O O . TYR B 1 304 ? -14.977 16.031 38.219 1 21.66 304 TYR B O 1
#

Organism: Magallana gigas (NCBI:txid29159)

InterPro domains:
  IPR001309 Peptidase C14, p20 domain [PS50208] (43-169)
  IPR002138 Peptidase C14, caspase non-catalytic subunit p10 [PS50207] (199-291)
  IPR002398 Peptidase C14 family [PTHR47901] (8-289)
  IPR011600 Peptidase C14, caspase domain [PF00656] (44-288)
  IPR015917 Peptidase C14A, caspase catalytic domain [PR00376] (43-56)
  IPR015917 Peptidase C14A, caspase catalytic domain [PR00376] (62-80)
  IPR015917 Peptidase C14A, caspase catalytic domain [PR00376] (80-98)
  IPR015917 Peptidase C14A, caspase catalytic domain [PR00376] (113-121)
  IPR015917 Peptidase C14A, caspase catalytic domain [PR00376] (150-168)
  IPR015917 Peptidase C14A, caspase catalytic domain [PR00376] (221-232)
  IPR015917 Peptidase C14A, caspase catalytic domain [PR00376] (281-290)
  IPR015917 Peptidase C14A, caspase catalytic domain [SM00115] (36-291)
  IPR015917 Peptidase C14A, caspase catalytic domain [cd00032] (36-288)
  IPR029030 Caspase-like domain superfamily [SSF52129] (29-292)

Sequence (608 aa):
RETSYPVQSPVNESRSYSVELDSMSSKYSLQSIEQRYTMNSYPRGAALIISNKRFENDHRERPGTEQDCRKLKLLYEELGFHVSVKEDLKRYEILRECQIFARDPILAKVDCMVLALLSHGTADNVISGTDGIGIHVVEEICPIFSAKRCLSLCGKPKMYIFNACRGEKTGHSIPHLSLSKTIQRDELQRDGPYGDMDTISQVLDNQDILLCYSTFPGYTSYRDTERGNWFIQEFVDVFYEHADEEHVMDMLTEINKRVSKRNYKDNSSEDSCVQIPCPATSLTKKWYMNPPPFATSFRRTIYYRETSYPVQSPVNESRSYSVELDSMSSKYSLQSIEQRYTMNSYPRGAALIISNKRFENDHRERPGTEQDCRKLKLLYEELGFHVSVKEDLKRYEILRECQIFARDPILAKVDCMVLALLSHGTADNVISGTDGIGIHVVEEICPIFSAKRCLSLCGKPKMYIFNACRGEKTGHSIPHLSLSKTIQRDELQRDGPYGDMDTISQVLDNQDILLCYSTFPGYTSYRDTERGNWFIQEFVDVFYEHADEEHVMDMLTEINKRVSKRNYKDNSSEDSCVQIPCPATSLTKKWYMNPPPFATSFRRTIYY

Solvent-accessible surface area (backbone atoms only — not comparable to full-atom values): 32100 Å² total; per-residue (Å²): 134,80,78,72,72,76,77,71,72,76,75,75,73,74,76,74,73,74,67,68,58,63,57,60,51,42,50,56,46,51,61,48,52,73,39,38,55,69,51,82,38,84,42,26,23,40,32,43,38,37,41,40,38,62,36,77,50,97,48,73,59,40,65,17,46,66,50,41,49,51,51,51,52,51,50,42,46,72,63,39,28,46,77,46,79,47,67,52,41,34,43,72,50,46,56,48,52,51,51,53,55,47,67,36,71,61,49,63,55,27,31,33,39,36,40,35,44,38,36,52,32,73,28,70,58,20,40,30,20,26,71,64,42,72,39,46,42,76,77,60,50,48,52,50,58,9,31,79,67,13,59,56,42,51,96,26,46,34,38,37,39,40,48,32,20,18,24,73,70,56,89,66,73,70,73,77,73,70,71,64,66,72,74,63,71,72,60,48,49,31,75,60,74,66,43,58,73,63,29,45,49,48,25,53,35,56,43,25,31,35,41,38,32,39,20,37,89,38,29,42,34,57,50,39,62,77,74,9,34,50,53,55,51,41,44,51,50,48,45,73,74,35,29,62,80,42,34,52,70,61,48,49,24,48,30,19,34,52,36,49,63,45,58,56,74,66,86,81,63,77,9,26,62,32,33,34,28,30,35,30,37,19,32,46,45,45,46,43,71,38,54,62,62,67,91,67,82,78,70,78,72,72,79,126,134,82,77,71,72,76,74,73,74,80,80,74,75,75,77,76,77,73,69,69,62,63,59,61,51,43,52,55,46,51,61,49,53,73,37,39,55,71,49,81,38,83,44,25,25,39,32,43,37,37,42,41,39,63,37,78,50,97,48,72,61,39,65,17,45,66,48,40,48,50,50,51,51,51,51,42,45,72,62,38,29,47,75,46,79,46,66,52,40,35,43,72,49,46,54,48,51,52,49,53,54,48,66,37,72,62,49,62,54,27,32,32,41,37,40,35,43,38,32,52,34,74,28,70,58,20,40,30,20,26,70,65,42,74,40,45,43,74,78,60,48,47,52,50,56,9,31,78,65,13,59,58,40,51,97,27,47,34,38,37,38,40,48,34,19,17,25,73,71,56,90,66,74,70,72,76,73,72,69,64,67,73,75,62,74,74,59,49,51,34,76,59,74,64,42,60,76,64,31,44,50,49,25,51,36,56,46,25,31,34,41,39,31,40,20,37,88,38,30,42,32,57,49,38,61,76,72,8,37,51,53,56,52,39,45,50,51,47,46,73,74,36,29,62,80,42,36,52,71,62,48,49,25,48,31,21,34,53,35,50,63,45,59,57,75,66,86,80,67,76,9,26,63,32,33,32,28,30,36,31,35,20,32,48,45,45,46,43,73,36,54,65,66,67,91,67,82,79,69,81,73,72,79,124

pLDDT: mean 71.04, std 27.48, range [21.41, 98.69]